Protein 3BJE (pdb70)

GO terms:
  GO:0004850 uridine phosphorylase activity (F, IDA)
  GO:0097014 ciliary plasm (C, IDA)
  GO:0005737 cytoplasm (C, IDA)
  GO:0009116 nucleoside metabolic process (P, IDA)

Sequence (654 aa):
DLPIGKDGTTLHLKCKSDELADRRIIFVGDPGRVDVISGYFDKDSIRASRDHREIRFATGTYKGTPVVTVISTGMGVDNIEIVLNEIHALKEYDMERGQWRHRKGDADAPSAGPFFDPSTMKIIRLGTCGSPAESVPPLALAVTRRHAIGMDNTSLYYSAGTRETSKDQQEIRRIVREQTGLRAIDIYTSMAHPNITKSSICAACDAHNAATGSEADKQQYVIGTTATASGFYGCQGRRVGRFMKHLTVPNMVEELGSLKFNLSNGVEVVTNIEMETSAICYLSDMLGYQAGAACVVVSSKRVGEKKMFLGDQLDAAMKRCIKIILEALVSADLPIGKDGTTLHLKCKSDDELADRIIFVGDPGRVDVISGYFDKDSIRASSRDHREIRFATGTYKGTPVVTVISTGMGVDNIEIVLNEIHALKEYDMERGQWRHRKGDADAPSAGPFFDPSTMKIIRLGTCGSPAESVPPLALAVTRHAIGMDNTSLYYSAGTRETSKDQQEIRRIVREQTGLRAIDIYTSMAHPNITKSICAACDAHNAATGSEADKQQYVIGTTATASGFYGCQGRRVGRFMMKHLTVPNNMVEEELGSLKFNLSNGVEVVTNIEMETSAICYLSDMLGYQAGAACVVVSSKRVGEKKMFLGDQLDAAMKRCIKIILEALVSSA

Organism: Trypanosoma brucei brucei (strain 927/4 GUTat10.1) (NCBI:txid185431)

Foldseek 3Di:
DWDADPVQAGDAAGAHLVQAALFEEEEAALVCQVVLCVQADPPFFDDWDDGDRWIKTWGHHVRGIYMYIHQHFFQVSVVRVVVRNQCSHFQDPVVRHGAAAPPDDPADPVGPHDQQQSHEYEYEYAFAFLAPPFDAFAKEWEFKEKEQDCPCVVVVQLPDDDDPLQVQVVVCCLVQFLCVVPSMGMFGAFPLLSVLLVVLLVVQQVVDPDPLSHHHYDYAYEYAFRDDDLRQLHADPPCNVVRSGNPNSNRQNVDWRQGPVGIGGHTTYGGHFRSQRVVSVVSVHGYIYIHTHQAYVPDVRHGHDDPSNVSSSSSSSSSSSSSRVVD/DFDADPVQAGDAAGAHLVQAALFEEEEAALVCQVVLCVQAPPPFFDDWDDGDRWIKTWGHHVRGIYMYIHQHFFQVSVVRVVVRNQCSHFQDVVVRGGAAAPPDDPAPPVGVHDQQQSREYEYEYAFAFLAPPFDAQAKEWEFKEKELDCPCVVVVQLPDDDDPLQVQVVVQCLVQFLSVVPSMGMFGAFPLLSVLLVVLLVVQQVPDPDPLQRHHYDYAYEYAFRDDDLRQLHADPPCNVVRSGNPNSVRQNVDWRQGDVGIHGHTTYGGHFGSQRVVSVVVVYGYIYIHTHQAYVPDVRHGHDDPSNVSSSSSSSVSSSSSRVVD

B-factor: mean 21.99, std 8.24, range [9.03, 58.92]

Nearest PDB structures (foldseek):
  3bje-assembly1_B  TM=1.002E+00  e=1.648E-74  Trypanosoma brucei
  6k8p-assembly1_A  TM=7.866E-01  e=3.070E-23  Phytophthora capsici LT1534
  6k5h-assembly2_C  TM=7.844E-01  e=3.582E-22  Phytophthora capsici LT1534
  3fwp-assembly1_A  TM=8.211E-01  e=3.821E-18  Salmonella enterica subsp. enterica serovar Typhimurium
  2hn9-assembly1_E  TM=8.137E-01  e=8.490E-18  Salmonella enterica subsp. enterica serovar Typhimurium str. LT2

Secondary structure (DSSP, 8-state):
-----TTS--SSS---GGG--SEEEEESSTTHHHHHHTTSPTT---EEEEETTEEEEEEEETTEEEEEEE--SSHHHHHHHHHHHHHHHHEETTTTEEPB-TT-TTS-TT--B--GGG-EEEEEEEEEE--TTSPTT-EEEEEEEEE-S-GGGGGTTTTS---HHHHHHHHHHHHHSGGGGS--EEEE--HHHHHHHHHHHHHHHHT---GGG---EEEEEEEE-SSSSGGGT---GGGGGG-SSTTHHHHHHH--EEETTEEE-EEEEESSHHHHHHHHHHHT-EEEEEEEEEEESSTT-EE--THHHHHHHHHHHHHHHHHHHH-/-----TTS--SSS---GGG--SEEEEESSTTHHHHHHTTSPTT---EEEEETTEEEEEEEETTEEEEEEE--SSHHHHHHHHHHHHHHHHEETTTTEEPB-TT-TTS-TT--B--GGG-EEEEEEEEEE--TTS-TT-EEEEEEEEE-S-GGGGGTTTTS---HHHHHHHHHHHHHSGGGGS--EEEE--HHHHHHHHHHHHHHHHT---GGG---EEEEEEEE-SSSSGGGT---GGGGGG-S-TTHHHHHHT--EEETTEEE-EEEEESSHHHHHHHHHHHT-EEEEEEEEEEE-STT-EE--THHHHHHHHHHHHHHHHHHHH-

CATH classification: 3.40.50.1580

InterPro domains:
  IPR000845 Nucleoside phosphorylase domain [PF01048] (37-338)
  IPR035994 Nucleoside phosphorylase superfamily [G3DSA:3.40.50.1580] (30-341)
  IPR035994 Nucleoside phosphorylase superfamily [SSF53167] (24-338)

Structure (mmCIF, N/CA/C/O backbone):
data_3BJE
#
_entry.id   3BJE
#
_cell.length_a   63.015
_cell.length_b   95.387
_cell.length_c   63.483
_cell.angle_alpha   90.000
_cell.angle_beta   105.910
_cell.angle_gamma   90.000
#
_symmetry.space_group_name_H-M   'P 1 21 1'
#
loop_
_entity.id
_entity.type
_entity.pdbx_description
1 polymer 'Nucleoside phosphorylase, putative'
2 non-polymer 1-O-phosphono-alpha-D-ribofuranose
3 non-polymer URACIL
4 non-polymer 'CALCIUM ION'
5 water water
#
loop_
_atom_site.group_PDB
_atom_site.id
_atom_site.type_symbol
_atom_site.label_atom_id
_atom_site.label_alt_id
_atom_site.label_comp_id
_atom_site.label_asym_id
_atom_site.label_entity_id
_atom_site.label_seq_id
_atom_site.pdbx_PDB_ins_code
_atom_site.Cartn_x
_atom_site.Cartn_y
_atom_site.Cartn_z
_atom_site.occupancy
_atom_site.B_iso_or_equiv
_atom_site.auth_seq_id
_atom_site.auth_comp_id
_atom_site.auth_asym_id
_atom_site.auth_atom_id
_atom_site.pdbx_PDB_model_num
ATOM 1 N N . ASP A 1 23 ? 11.556 -0.766 -3.492 1.00 26.00 15 ASP A N 1
ATOM 2 C CA . ASP A 1 23 ? 10.994 0.394 -2.730 1.00 26.14 15 ASP A CA 1
ATOM 3 C C . ASP A 1 23 ? 9.825 -0.037 -1.861 1.00 26.28 15 ASP A C 1
ATOM 4 O O . ASP A 1 23 ? 9.691 0.404 -0.735 1.00 25.21 15 ASP A O 1
ATOM 9 N N . LEU A 1 24 ? 8.946 -0.864 -2.402 1.00 27.06 16 LEU A N 1
ATOM 10 C CA . LEU A 1 24 ? 7.769 -1.294 -1.662 1.00 28.23 16 LEU A CA 1
ATOM 11 C C . LEU A 1 24 ? 7.471 -2.743 -2.024 1.00 27.54 16 LEU A C 1
ATOM 12 O O . LEU A 1 24 ? 6.660 -3.013 -2.912 1.00 26.53 16 LEU A O 1
ATOM 17 N N . PRO A 1 25 ? 8.149 -3.684 -1.348 1.00 25.72 17 PRO A N 1
ATOM 18 C CA . PRO A 1 25 ? 7.979 -5.109 -1.649 1.00 26.48 17 PRO A CA 1
ATOM 19 C C . PRO A 1 25 ? 6.567 -5.613 -1.347 1.00 26.23 17 PRO A C 1
ATOM 20 O O . PRO A 1 25 ? 6.097 -5.491 -0.215 1.00 23.10 17 PRO A O 1
ATOM 24 N N . ILE A 1 26 ? 5.897 -6.161 -2.362 1.00 29.06 18 ILE A N 1
ATOM 25 C CA . ILE A 1 26 ? 4.560 -6.740 -2.197 1.00 28.69 18 ILE A CA 1
ATOM 26 C C . ILE A 1 26 ? 4.600 -8.205 -2.589 1.00 29.64 18 ILE A C 1
ATOM 27 O O . ILE A 1 26 ? 5.082 -8.550 -3.665 1.00 30.98 18 ILE A O 1
ATOM 32 N N . GLY A 1 27 ? 4.077 -9.062 -1.717 1.00 31.62 19 GLY A N 1
ATOM 33 C CA . GLY A 1 27 ? 4.077 -10.500 -1.962 1.00 33.45 19 GLY A CA 1
ATOM 34 C C . GLY A 1 27 ? 3.154 -10.876 -3.102 1.00 34.37 19 GLY A C 1
ATOM 35 O O . GLY A 1 27 ? 2.312 -10.082 -3.530 1.00 33.08 19 GLY A O 1
ATOM 36 N N . LYS A 1 28 ? 3.313 -12.094 -3.604 1.00 38.09 20 LYS A N 1
ATOM 37 C CA . LYS A 1 28 ? 2.394 -12.613 -4.607 1.00 39.66 20 LYS A CA 1
ATOM 38 C C . LYS A 1 28 ? 0.971 -12.704 -4.036 1.00 38.54 20 LYS A C 1
ATOM 39 O O . LYS A 1 28 ? -0.009 -12.651 -4.785 1.00 39.25 20 LYS A O 1
ATOM 45 N N . ASP A 1 29 ? 0.864 -12.810 -2.710 1.00 35.87 21 ASP A N 1
ATOM 46 C CA . ASP A 1 29 ? -0.441 -12.842 -2.041 1.00 34.07 21 ASP A CA 1
ATOM 47 C C . ASP A 1 29 ? -1.046 -11.455 -1.771 1.00 32.34 21 ASP A C 1
ATOM 48 O O . ASP A 1 29 ? -2.098 -11.353 -1.138 1.00 32.49 21 ASP A O 1
ATOM 53 N N . GLY A 1 30 ? -0.387 -10.398 -2.247 1.00 30.60 22 GLY A N 1
ATOM 54 C CA . GLY A 1 30 ? -0.860 -9.031 -2.044 1.00 26.74 22 GLY A CA 1
ATOM 55 C C . GLY A 1 30 ? -0.592 -8.471 -0.653 1.00 23.74 22 GLY A C 1
ATOM 56 O O . GLY A 1 30 ? -1.212 -7.472 -0.254 1.00 24.13 22 GLY A O 1
ATOM 57 N N . THR A 1 31 ? 0.300 -9.115 0.105 1.00 21.39 23 THR A N 1
ATOM 58 C CA . THR A 1 31 ? 0.689 -8.598 1.428 1.00 19.56 23 THR A CA 1
ATOM 59 C C . THR A 1 31 ? 1.957 -7.752 1.366 1.00 17.95 23 THR A C 1
ATOM 60 O O . THR A 1 31 ? 2.842 -7.988 0.553 1.00 17.05 23 THR A O 1
ATOM 64 N N . THR A 1 32 ? 2.008 -6.762 2.244 1.00 17.90 24 THR A N 1
ATOM 65 C CA . THR A 1 32 ? 3.211 -5.997 2.513 1.00 17.64 24 THR A CA 1
ATOM 66 C C . THR A 1 32 ? 4.236 -6.865 3.276 1.00 17.99 24 THR A C 1
ATOM 67 O O . THR A 1 32 ? 3.945 -8.016 3.669 1.00 18.97 24 THR A O 1
ATOM 71 N N . LEU A 1 33 ? 5.443 -6.338 3.448 1.00 16.47 25 LEU A N 1
ATOM 72 C CA . LEU A 1 33 ? 6.583 -7.132 3.900 1.00 16.43 25 LEU A CA 1
ATOM 73 C C . LEU A 1 33 ? 6.576 -7.519 5.375 1.00 16.43 25 LEU A C 1
ATOM 74 O O . LEU A 1 33 ? 6.964 -8.642 5.718 1.00 17.79 25 LEU A O 1
ATOM 79 N N . HIS A 1 34 ? 6.167 -6.605 6.237 1.00 15.73 26 HIS A N 1
ATOM 80 C CA . HIS A 1 34 ? 6.194 -6.833 7.691 1.00 17.13 26 HIS A CA 1
ATOM 81 C C . HIS A 1 34 ? 4.808 -7.074 8.246 1.00 17.32 26 HIS A C 1
ATOM 82 O O . HIS A 1 34 ? 4.568 -8.053 8.948 1.00 18.01 26 HIS A O 1
ATOM 89 N N . LEU A 1 35 ? 3.904 -6.156 7.933 1.00 17.99 27 LEU A N 1
ATOM 90 C CA . LEU A 1 35 ? 2.482 -6.301 8.209 1.00 18.98 27 LEU A CA 1
ATOM 91 C C . LEU A 1 35 ? 1.883 -7.197 7.125 1.00 20.90 27 LEU A C 1
ATOM 92 O O . LEU A 1 35 ? 1.814 -6.815 5.953 1.00 19.45 27 LEU A O 1
ATOM 97 N N . LYS A 1 36 ? 1.499 -8.411 7.511 1.00 19.73 28 LYS A N 1
ATOM 98 C CA . LYS A 1 36 ? 1.067 -9.415 6.548 1.00 20.48 28 LYS A CA 1
ATOM 99 C C . LYS A 1 36 ? -0.432 -9.365 6.339 1.00 22.06 28 LYS A C 1
ATOM 100 O O . LYS A 1 36 ? -1.165 -10.320 6.599 1.00 22.60 28 LYS A O 1
ATOM 106 N N . CYS A 1 37 ? -0.864 -8.223 5.824 1.00 22.77 29 CYS A N 1
ATOM 107 C CA . CYS A 1 37 ? -2.269 -7.887 5.652 1.00 22.10 29 CYS A CA 1
ATOM 108 C C . CYS A 1 37 ? -2.479 -7.478 4.204 1.00 21.53 29 CYS A C 1
ATOM 109 O O . CYS A 1 37 ? -1.580 -6.909 3.583 1.00 22.47 29 CYS A O 1
ATOM 112 N N . LYS A 1 38 ? -3.644 -7.816 3.651 1.00 21.83 30 LYS A N 1
ATOM 113 C CA . LYS A 1 38 ? -3.983 -7.462 2.268 1.00 22.51 30 LYS A CA 1
ATOM 114 C C . LYS A 1 38 ? -4.893 -6.249 2.303 1.00 19.38 30 LYS A C 1
ATOM 115 O O . LYS A 1 38 ? -5.521 -5.987 3.329 1.00 18.93 30 LYS A O 1
ATOM 121 N N . SER A 1 39 ? -4.997 -5.513 1.196 1.00 19.90 31 SER A N 1
ATOM 122 C CA . SER A 1 39 ? -5.801 -4.276 1.187 1.00 19.67 31 SER A CA 1
ATOM 123 C C . SER A 1 39 ? -7.212 -4.492 1.742 1.00 19.96 31 SER A C 1
ATOM 124 O O . SER A 1 39 ? -7.700 -3.695 2.547 1.00 21.27 31 SER A O 1
ATOM 127 N N . ASP A 1 40 ? -7.862 -5.569 1.307 1.00 20.07 32 ASP A N 1
ATOM 128 C CA . ASP A 1 40 ? -9.265 -5.777 1.659 1.00 20.86 32 ASP A CA 1
ATOM 129 C C . ASP A 1 40 ? -9.470 -6.307 3.075 1.00 19.94 32 ASP A C 1
ATOM 130 O O . ASP A 1 40 ? -10.607 -6.480 3.507 1.00 21.66 32 ASP A O 1
ATOM 135 N N . GLU A 1 41 ? -8.371 -6.559 3.782 1.00 17.38 33 GLU A N 1
ATOM 136 C CA . GLU A 1 41 ? -8.409 -7.026 5.167 1.00 19.61 33 GLU A CA 1
ATOM 137 C C . GLU A 1 41 ? -8.173 -5.944 6.203 1.00 20.27 33 GLU A C 1
ATOM 138 O O . GLU A 1 41 ? -8.261 -6.224 7.379 1.00 21.31 33 GLU A O 1
ATOM 144 N N . LEU A 1 42 ? -7.856 -4.728 5.762 1.00 16.50 34 LEU A N 1
ATOM 145 C CA . LEU A 1 42 ? -7.469 -3.648 6.659 1.00 17.29 34 LEU A CA 1
ATOM 146 C C . LEU A 1 42 ? -8.588 -2.609 6.726 1.00 18.66 34 LEU A C 1
ATOM 147 O O . LEU A 1 42 ? -8.999 -2.082 5.694 1.00 19.09 34 LEU A O 1
ATOM 152 N N . ALA A 1 43 ? -9.065 -2.312 7.936 1.00 18.34 35 ALA A N 1
ATOM 153 C CA . ALA A 1 43 ? -10.090 -1.282 8.148 1.00 18.08 35 ALA A CA 1
ATOM 154 C C . ALA A 1 43 ? -9.488 0.126 8.059 1.00 18.72 35 ALA A C 1
ATOM 155 O O . ALA A 1 43 ? -8.282 0.306 8.194 1.00 19.34 35 ALA A O 1
ATOM 157 N N . ASP A 1 44 ? -10.342 1.119 7.839 1.00 18.56 36 ASP A N 1
ATOM 158 C CA . ASP A 1 44 ? -9.930 2.533 7.874 1.00 18.79 36 ASP A CA 1
ATOM 159 C C . ASP A 1 44 ? -9.616 3.011 9.289 1.00 18.60 36 ASP A C 1
ATOM 160 O O . ASP A 1 44 ? -8.906 4.004 9.468 1.00 18.09 36 ASP A O 1
ATOM 165 N N . ARG A 1 45 ? -10.166 2.305 10.271 1.00 18.92 37 ARG A N 1
ATOM 166 C CA A ARG A 1 45 ? -9.996 2.644 11.673 0.60 18.59 37 ARG A CA 1
ATOM 167 C CA B ARG A 1 45 ? -9.993 2.646 11.671 0.40 18.98 37 ARG A CA 1
ATOM 168 C C . ARG A 1 45 ? -9.096 1.601 12.330 1.00 18.59 37 ARG A C 1
ATOM 169 O O . ARG A 1 45 ? -9.415 0.415 12.327 1.00 18.99 37 ARG A O 1
ATOM 184 N N . ILE A 1 46 ? -7.989 2.066 12.900 1.00 18.18 38 ILE A N 1
ATOM 185 C CA . ILE A 1 46 ? -6.918 1.208 13.395 1.00 19.08 38 ILE A CA 1
ATOM 186 C C . ILE A 1 46 ? -6.467 1.583 14.793 1.00 16.51 38 ILE A C 1
ATOM 187 O O . ILE A 1 46 ? -6.282 2.751 15.098 1.00 18.96 38 ILE A O 1
ATOM 192 N N . ILE A 1 47 ? -6.317 0.571 15.647 1.00 17.82 39 ILE A N 1
ATOM 193 C CA . ILE A 1 47 ? -5.642 0.737 16.920 1.00 17.49 39 ILE A CA 1
ATOM 194 C C . ILE A 1 47 ? -4.254 0.128 16.827 1.00 18.09 39 ILE A C 1
ATOM 195 O O . ILE A 1 47 ? -4.131 -1.011 16.411 1.00 19.92 39 ILE A O 1
ATOM 200 N N . PHE A 1 48 ? -3.231 0.904 17.198 1.00 18.27 40 PHE A N 1
ATOM 201 C CA . PHE A 1 48 ? -1.857 0.415 17.320 1.00 17.96 40 PHE A CA 1
ATOM 202 C C . PHE A 1 48 ? -1.599 0.048 18.774 1.00 18.45 40 PHE A C 1
ATOM 203 O O . PHE A 1 48 ? -1.940 0.798 19.700 1.00 20.41 40 PHE A O 1
ATOM 211 N N . VAL A 1 49 ? -0.972 -1.094 18.982 1.00 20.78 41 VAL A N 1
ATOM 212 C CA . VAL A 1 49 ? -0.445 -1.456 20.292 1.00 19.11 41 VAL A CA 1
ATOM 213 C C . VAL A 1 49 ? 1.001 -1.851 20.110 1.00 19.91 41 VAL A C 1
ATOM 214 O O . VAL A 1 49 ? 1.376 -2.320 19.072 1.00 18.77 41 VAL A O 1
ATOM 218 N N . GLY A 1 50 ? 1.847 -1.664 21.110 1.00 19.30 42 GLY A N 1
ATOM 219 C CA . GLY A 1 50 ? 3.232 -2.071 20.938 1.00 19.93 42 GLY A CA 1
ATOM 220 C C . GLY A 1 50 ? 3.404 -3.569 21.126 1.00 18.27 42 GLY A C 1
ATOM 221 O O . GLY A 1 50 ? 4.121 -4.238 20.365 1.00 23.12 42 GLY A O 1
ATOM 222 N N . ASP A 1 51 ? 2.779 -4.084 22.169 1.00 19.36 43 ASP A N 1
ATOM 223 C CA . ASP A 1 51 ? 2.940 -5.453 22.607 1.00 18.12 43 ASP A CA 1
ATOM 224 C C . ASP A 1 51 ? 2.040 -6.384 21.794 1.00 18.17 43 ASP A C 1
ATOM 225 O O . ASP A 1 51 ? 0.816 -6.220 21.808 1.00 19.97 43 ASP A O 1
ATOM 230 N N . PRO A 1 52 ? 2.624 -7.340 21.044 1.00 17.86 44 PRO A N 1
ATOM 231 C CA . PRO A 1 52 ? 1.777 -8.281 20.310 1.00 16.94 44 PRO A CA 1
ATOM 232 C C . PRO A 1 52 ? 0.754 -9.006 21.179 1.00 19.35 44 PRO A C 1
ATOM 233 O O . PRO A 1 52 ? -0.318 -9.342 20.693 1.00 21.21 44 PRO A O 1
ATOM 237 N N . GLY A 1 53 ? 1.078 -9.239 22.444 1.00 19.97 45 GLY A N 1
ATOM 238 C CA . GLY A 1 53 ? 0.123 -9.875 23.363 1.00 23.77 45 GLY A CA 1
ATOM 239 C C . GLY A 1 53 ? -1.185 -9.108 23.524 1.00 27.30 45 GLY A C 1
ATOM 240 O O . GLY A 1 53 ? -2.233 -9.705 23.805 1.00 27.97 45 GLY A O 1
ATOM 241 N N . ARG A 1 54 ? -1.153 -7.793 23.327 1.00 24.50 46 ARG A N 1
ATOM 242 C CA . ARG A 1 54 ? -2.350 -6.968 23.552 1.00 25.86 46 ARG A CA 1
ATOM 243 C C . ARG A 1 54 ? -3.384 -7.098 22.423 1.00 25.30 46 ARG A C 1
ATOM 244 O O . ARG A 1 54 ? -4.529 -6.663 22.566 1.00 23.43 46 ARG A O 1
ATOM 252 N N . VAL A 1 55 ? -2.983 -7.682 21.298 1.00 22.60 47 VAL A N 1
ATOM 253 C CA . VAL A 1 55 ? -3.858 -7.813 20.143 1.00 22.17 47 VAL A CA 1
ATOM 254 C C . VAL A 1 55 ? -5.061 -8.698 20.492 1.00 22.28 47 VAL A C 1
ATOM 255 O O . VAL A 1 55 ? -6.201 -8.354 20.194 1.00 21.65 47 VAL A O 1
ATOM 259 N N . ASP A 1 56 ? -4.803 -9.825 21.138 1.00 22.46 48 ASP A N 1
ATOM 260 C CA . ASP A 1 56 ? -5.896 -10.734 21.509 1.00 24.29 48 ASP A CA 1
ATOM 261 C C . ASP A 1 56 ? -6.810 -10.171 22.582 1.00 24.91 48 ASP A C 1
ATOM 262 O O . ASP A 1 56 ? -8.013 -10.451 22.590 1.00 24.84 48 ASP A O 1
ATOM 267 N N . VAL A 1 57 ? -6.252 -9.363 23.476 1.00 24.37 49 VAL A N 1
ATOM 268 C CA . VAL A 1 57 ? -7.047 -8.727 24.510 1.00 24.29 49 VAL A CA 1
ATOM 269 C C . VAL A 1 57 ? -8.040 -7.759 23.857 1.00 21.86 49 VAL A C 1
ATOM 270 O O . VAL A 1 57 ? -9.235 -7.752 24.180 1.00 22.96 49 VAL A O 1
ATOM 274 N N . ILE A 1 58 ? -7.550 -6.961 22.916 1.00 20.14 50 ILE A N 1
ATOM 275 C CA . ILE A 1 58 ? -8.380 -5.995 22.215 1.00 20.73 50 ILE A CA 1
ATOM 276 C C . ILE A 1 58 ? -9.411 -6.681 21.312 1.00 21.05 50 ILE A C 1
ATOM 277 O O . ILE A 1 58 ? -10.574 -6.308 21.305 1.00 20.95 50 ILE A O 1
ATOM 282 N N . SER A 1 59 ? -9.001 -7.684 20.557 1.00 20.85 51 SER A N 1
ATOM 283 C CA . SER A 1 59 ? -9.929 -8.288 19.587 1.00 21.32 51 SER A CA 1
ATOM 284 C C . SER A 1 59 ? -11.064 -9.004 20.297 1.00 21.42 51 SER A C 1
ATOM 285 O O . SER A 1 59 ? -12.134 -9.196 19.716 1.00 21.50 51 SER A O 1
ATOM 288 N N . GLY A 1 60 ? -10.840 -9.376 21.553 1.00 21.76 52 GLY A N 1
ATOM 289 C CA . GLY A 1 60 ? -11.891 -9.967 22.379 1.00 22.07 52 GLY A CA 1
ATOM 290 C C . GLY A 1 60 ? -13.058 -9.026 22.623 1.00 22.68 52 GLY A C 1
ATOM 291 O O . GLY A 1 60 ? -14.148 -9.471 22.960 1.00 22.63 52 GLY A O 1
ATOM 292 N N . TYR A 1 61 ? -12.828 -7.726 22.458 1.00 22.30 53 TYR A N 1
ATOM 293 C CA . TYR A 1 61 ? -13.876 -6.711 22.604 1.00 21.71 53 TYR A CA 1
ATOM 294 C C . TYR A 1 61 ? -14.613 -6.425 21.299 1.00 20.65 53 TYR A C 1
ATOM 295 O O . TYR A 1 61 ? -15.606 -5.708 21.301 1.00 20.08 53 TYR A O 1
ATOM 304 N N . PHE A 1 62 ? -14.130 -6.966 20.177 1.00 18.68 54 PHE A N 1
ATOM 305 C CA . PHE A 1 62 ? -14.844 -6.827 18.920 1.00 19.15 54 PHE A CA 1
ATOM 306 C C . PHE A 1 62 ? -16.171 -7.566 19.006 1.00 19.46 54 PHE A C 1
ATOM 307 O O . PHE A 1 62 ? -16.336 -8.495 19.800 1.00 19.94 54 PHE A O 1
ATOM 315 N N . ASP A 1 63 ? -17.113 -7.140 18.180 1.00 19.59 55 ASP A N 1
ATOM 316 C CA . ASP A 1 63 ? -18.423 -7.769 18.091 1.00 19.28 55 ASP A CA 1
ATOM 317 C C . ASP A 1 63 ? -18.285 -9.280 17.883 1.00 19.50 55 ASP A C 1
ATOM 318 O O . ASP A 1 63 ? -17.379 -9.731 17.188 1.00 19.87 55 ASP A O 1
ATOM 323 N N . LYS A 1 64 ? -19.178 -10.051 18.498 1.00 19.68 56 LYS A N 1
ATOM 324 C CA . LYS A 1 64 ? -19.097 -11.512 18.476 1.00 19.15 56 LYS A CA 1
ATOM 325 C C . LYS A 1 64 ? -19.025 -12.037 17.040 1.00 19.57 56 LYS A C 1
ATOM 326 O O . LYS A 1 64 ? -19.810 -11.632 16.179 1.00 19.72 56 LYS A O 1
ATOM 332 N N . ASP A 1 65 ? -18.052 -12.918 16.799 1.00 22.90 57 ASP A N 1
ATOM 333 C CA . ASP A 1 65 ? -17.837 -13.574 15.499 1.00 22.75 57 ASP A CA 1
ATOM 334 C C . ASP A 1 65 ? -17.561 -12.612 14.344 1.00 22.28 57 ASP A C 1
ATOM 335 O O . ASP A 1 65 ? -17.740 -12.966 13.178 1.00 24.07 57 ASP A O 1
ATOM 340 N N . SER A 1 66 ? -17.101 -11.408 14.657 1.00 20.50 58 SER A N 1
ATOM 341 C CA . SER A 1 66 ? -16.864 -10.403 13.622 1.00 19.41 58 SER A CA 1
ATOM 342 C C . SER A 1 66 ? -15.443 -10.438 13.058 1.00 19.43 58 SER A C 1
ATOM 343 O O . SER A 1 66 ? -15.183 -9.786 12.055 1.00 20.58 58 SER A O 1
ATOM 346 N N . ILE A 1 67 ? -14.525 -11.156 13.705 1.00 20.28 59 ILE A N 1
ATOM 347 C CA . ILE A 1 67 ? -13.151 -11.224 13.212 1.00 19.10 59 ILE A CA 1
ATOM 348 C C . ILE A 1 67 ? -13.133 -11.971 11.892 1.00 21.91 59 ILE A C 1
ATOM 349 O O . ILE A 1 67 ? -13.523 -13.134 11.828 1.00 23.68 59 ILE A O 1
ATOM 354 N N . ARG A 1 68 ? -12.732 -11.264 10.839 1.00 21.74 60 ARG A N 1
ATOM 355 C CA . ARG A 1 68 ? -12.813 -11.783 9.464 1.00 22.80 60 ARG A CA 1
ATOM 356 C C . ARG A 1 68 ? -11.451 -11.978 8.805 1.00 23.84 60 ARG A C 1
ATOM 357 O O . ARG A 1 68 ? -11.365 -12.605 7.753 1.00 24.82 60 ARG A O 1
ATOM 365 N N . ALA A 1 69 ? -10.403 -11.442 9.419 1.00 22.98 61 ALA A N 1
ATOM 366 C CA . ALA A 1 69 ? -9.042 -11.507 8.889 1.00 20.59 61 ALA A CA 1
ATOM 367 C C . ALA A 1 69 ? -8.081 -11.326 10.045 1.00 23.30 61 ALA A C 1
ATOM 368 O O . ALA A 1 69 ? -8.323 -10.520 10.927 1.00 21.97 61 ALA A O 1
ATOM 370 N N . SER A 1 70 ? -7.013 -12.108 10.055 1.00 22.93 62 SER A N 1
ATOM 371 C CA . SER A 1 70 ? -5.966 -11.980 11.053 1.00 22.24 62 SER A CA 1
ATOM 372 C C . SER A 1 70 ? -4.747 -12.770 10.629 1.00 21.27 62 SER A C 1
ATOM 373 O O . SER A 1 70 ? -4.864 -13.838 9.991 1.00 21.98 62 SER A O 1
ATOM 376 N N . ARG A 1 71 ? -3.576 -12.242 10.972 1.00 21.49 63 ARG A N 1
ATOM 377 C CA . ARG A 1 71 ? -2.324 -12.915 10.665 1.00 23.24 63 ARG A CA 1
ATOM 378 C C . ARG A 1 71 ? -1.221 -12.378 11.557 1.00 24.71 63 ARG A C 1
ATOM 379 O O . ARG A 1 71 ? -1.255 -11.221 11.953 1.00 23.06 63 ARG A O 1
ATOM 387 N N . ASP A 1 72 ? -0.244 -13.234 11.863 1.00 28.17 64 ASP A N 1
ATOM 388 C CA . ASP A 1 72 ? 0.876 -12.906 12.740 1.00 30.45 64 ASP A CA 1
ATOM 389 C C . ASP A 1 72 ? 2.202 -13.061 11.989 1.00 29.49 64 ASP A C 1
ATOM 390 O O . ASP A 1 72 ? 2.350 -14.005 11.204 1.00 33.70 64 ASP A O 1
ATOM 395 N N . HIS A 1 73 ? 3.153 -12.159 12.233 1.00 28.34 65 HIS A N 1
ATOM 396 C CA . HIS A 1 73 ? 4.497 -12.215 11.633 1.00 27.86 65 HIS A CA 1
ATOM 397 C C . HIS A 1 73 ? 5.480 -11.286 12.353 1.00 27.95 65 HIS A C 1
ATOM 398 O O . HIS A 1 73 ? 5.174 -10.125 12.518 1.00 24.51 65 HIS A O 1
ATOM 405 N N . ARG A 1 74 ? 6.679 -11.771 12.731 1.00 30.19 66 ARG A N 1
ATOM 406 C CA . ARG A 1 74 ? 7.618 -10.986 13.539 1.00 27.70 66 ARG A CA 1
ATOM 407 C C . ARG A 1 74 ? 6.858 -10.366 14.754 1.00 26.49 66 ARG A C 1
ATOM 408 O O . ARG A 1 74 ? 6.014 -11.026 15.359 1.00 23.58 66 ARG A O 1
ATOM 416 N N . GLU A 1 75 ? 7.121 -9.112 15.110 1.00 29.06 67 GLU A N 1
ATOM 417 C CA . GLU A 1 75 ? 6.363 -8.510 16.220 1.00 27.95 67 GLU A CA 1
ATOM 418 C C . GLU A 1 75 ? 4.965 -8.013 15.749 1.00 23.38 67 GLU A C 1
ATOM 419 O O . GLU A 1 75 ? 4.198 -7.436 16.530 1.00 20.93 67 GLU A O 1
ATOM 425 N N . ILE A 1 76 ? 4.618 -8.293 14.490 1.00 19.96 68 ILE A N 1
ATOM 426 C CA . ILE A 1 76 ? 3.538 -7.577 13.803 1.00 17.87 68 ILE A CA 1
ATOM 427 C C . ILE A 1 76 ? 2.318 -8.490 13.624 1.00 16.72 68 ILE A C 1
ATOM 428 O O . ILE A 1 76 ? 2.302 -9.367 12.775 1.00 19.08 68 ILE A O 1
ATOM 433 N N . ARG A 1 77 ? 1.306 -8.276 14.465 1.00 18.47 69 ARG A N 1
ATOM 434 C CA . ARG A 1 77 ? 0.067 -9.056 14.446 1.00 18.84 69 ARG A CA 1
ATOM 435 C C . ARG A 1 77 ? -1.094 -8.142 14.107 1.00 17.30 69 ARG A C 1
ATOM 436 O O . ARG A 1 77 ? -1.086 -6.978 14.492 1.00 18.62 69 ARG A O 1
ATOM 4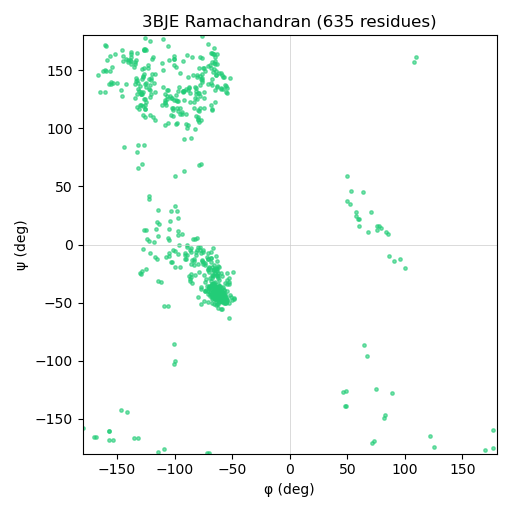44 N N . PHE A 1 78 ? -2.096 -8.654 13.403 1.00 18.09 70 PHE A N 1
ATOM 445 C CA . PHE A 1 78 ? -3.328 -7.901 13.209 1.00 17.50 70 PHE A CA 1
ATOM 446 C C . PHE A 1 78 ? -4.560 -8.784 13.330 1.00 17.64 70 PHE A C 1
ATOM 447 O O . PHE A 1 78 ? -4.518 -10.012 13.167 1.00 18.39 70 PHE A O 1
ATOM 455 N N . ALA A 1 79 ? -5.676 -8.120 13.597 1.00 17.17 71 ALA A N 1
ATOM 456 C CA . ALA A 1 79 ? -6.997 -8.752 13.546 1.00 15.68 71 ALA A CA 1
ATOM 457 C C . ALA A 1 79 ? -7.985 -7.676 13.168 1.00 16.76 71 ALA A C 1
ATOM 458 O O . ALA A 1 79 ? -7.914 -6.560 13.685 1.00 17.24 71 ALA A O 1
ATOM 460 N N . THR A 1 80 ? -8.922 -8.025 12.302 1.00 18.23 72 THR A N 1
ATOM 461 C CA . THR A 1 80 ? -9.926 -7.088 11.809 1.00 17.75 72 THR A CA 1
ATOM 462 C C . THR A 1 80 ? -11.303 -7.660 12.072 1.00 19.27 72 THR A C 1
ATOM 463 O O . THR A 1 80 ? -11.597 -8.766 11.640 1.00 18.09 72 THR A O 1
ATOM 467 N N . GLY A 1 81 ? -12.124 -6.908 12.802 1.00 18.44 73 GLY A N 1
ATOM 468 C CA . GLY A 1 81 ? -13.520 -7.271 13.044 1.00 18.38 73 GLY A CA 1
ATOM 469 C C . GLY A 1 81 ? -14.343 -6.002 13.006 1.00 18.74 73 GLY A C 1
ATOM 470 O O . GLY A 1 81 ? -14.054 -5.103 12.222 1.00 17.18 73 GLY A O 1
ATOM 471 N N . THR A 1 82 ? -15.362 -5.941 13.854 1.00 18.85 74 THR A N 1
ATOM 472 C CA . THR A 1 82 ? -16.189 -4.744 13.991 1.00 16.05 74 THR A CA 1
ATOM 473 C C . THR A 1 82 ? -16.391 -4.459 15.460 1.00 16.91 74 THR A C 1
ATOM 474 O O . THR A 1 82 ? -16.268 -5.354 16.297 1.00 17.41 74 THR A O 1
ATOM 478 N N . TYR A 1 83 ? -16.685 -3.193 15.752 1.00 17.55 75 TYR A N 1
ATOM 479 C CA . TYR A 1 83 ? -17.049 -2.749 17.093 1.00 17.05 75 TYR A CA 1
ATOM 480 C C . TYR A 1 83 ? -18.287 -1.895 16.950 1.00 18.40 75 TYR A C 1
ATOM 481 O O . TYR A 1 83 ? -18.250 -0.877 16.260 1.00 17.64 75 TYR A O 1
ATOM 490 N N . LYS A 1 84 ? -19.383 -2.337 17.568 1.00 19.20 76 LYS A N 1
ATOM 491 C CA . LYS A 1 84 ? -20.685 -1.686 17.420 1.00 19.54 76 LYS A CA 1
ATOM 492 C C . LYS A 1 84 ? -21.034 -1.527 15.946 1.00 18.70 76 LYS A C 1
ATOM 493 O O . LYS A 1 84 ? -21.682 -0.561 15.535 1.00 20.96 76 LYS A O 1
ATOM 499 N N . GLY A 1 85 ? -20.618 -2.514 15.166 1.00 18.61 77 GLY A N 1
ATOM 500 C CA . GLY A 1 85 ? -20.871 -2.552 13.744 1.00 19.35 77 GLY A CA 1
ATOM 501 C C . GLY A 1 85 ? -19.891 -1.841 12.841 1.00 19.57 77 GLY A C 1
ATOM 502 O O . GLY A 1 85 ? -19.956 -2.007 11.639 1.00 21.56 77 GLY A O 1
ATOM 503 N N . THR A 1 86 ? -18.969 -1.064 13.402 1.00 16.52 78 THR A N 1
ATOM 504 C CA . THR A 1 86 ? -17.981 -0.341 12.603 1.00 17.54 78 THR A CA 1
ATOM 505 C C . THR A 1 86 ? -16.695 -1.163 12.458 1.00 17.97 78 THR A C 1
ATOM 506 O O . THR A 1 86 ? -16.180 -1.675 13.451 1.00 18.62 78 THR A O 1
ATOM 510 N N . PRO A 1 87 ? -16.180 -1.308 11.224 1.00 17.81 79 PRO A N 1
ATOM 511 C CA . PRO A 1 87 ? -14.919 -2.030 11.057 1.00 17.85 79 PRO A CA 1
ATOM 512 C C . PRO A 1 87 ? -13.767 -1.406 11.812 1.00 16.36 79 PRO A C 1
ATOM 513 O O . PRO A 1 87 ? -13.570 -0.181 11.777 1.00 18.43 79 PRO A O 1
ATOM 517 N N . VAL A 1 88 ? -13.016 -2.268 12.483 1.00 16.90 80 VAL A N 1
ATOM 518 C CA A VAL A 1 88 ? -11.801 -1.854 13.185 0.50 17.91 80 VAL A CA 1
ATOM 519 C CA B VAL A 1 88 ? -11.814 -1.868 13.205 0.50 17.67 80 VAL A CA 1
ATOM 520 C C . VAL A 1 88 ? -10.733 -2.930 13.007 1.00 18.32 80 VAL A C 1
ATOM 521 O O . VAL A 1 88 ? -11.042 -4.126 12.925 1.00 17.91 80 VAL A O 1
ATOM 528 N N . THR A 1 89 ? -9.485 -2.485 12.912 1.00 16.76 81 THR A N 1
ATOM 529 C CA . THR A 1 89 ? -8.321 -3.384 12.872 1.00 16.63 81 THR A CA 1
ATOM 530 C C . THR A 1 89 ? -7.398 -3.025 14.045 1.00 16.34 81 THR A C 1
ATOM 531 O O . THR A 1 89 ? -7.135 -1.849 14.282 1.00 17.60 81 THR A O 1
ATOM 535 N N . VAL A 1 90 ? -6.951 -4.039 14.787 1.00 17.75 82 VAL A N 1
ATOM 536 C CA . VAL A 1 90 ? -5.909 -3.831 15.818 1.00 17.67 82 VAL A CA 1
ATOM 537 C C . VAL A 1 90 ? -4.621 -4.416 15.241 1.00 14.82 82 VAL A C 1
ATOM 538 O O . VAL A 1 90 ? -4.650 -5.511 14.668 1.00 16.35 82 VAL A O 1
ATOM 542 N N . ILE A 1 91 ? -3.532 -3.647 15.348 1.00 16.12 83 ILE A N 1
ATOM 543 C CA . ILE A 1 91 ? -2.214 -4.020 14.855 1.00 16.18 83 ILE A CA 1
ATOM 544 C C . ILE A 1 91 ? -1.183 -3.824 15.963 1.00 16.76 83 ILE A C 1
ATOM 545 O O . ILE A 1 91 ? -1.141 -2.741 16.582 1.00 15.48 83 ILE A O 1
ATOM 550 N N . SER A 1 92 ? -0.369 -4.847 16.215 1.00 16.71 84 SER A N 1
ATOM 551 C CA . SER A 1 92 ? 0.808 -4.657 17.033 1.00 15.55 84 SER A CA 1
ATOM 552 C C . SER A 1 92 ? 1.979 -4.217 16.165 1.00 16.30 84 SER A C 1
ATOM 553 O O . SER A 1 92 ? 2.222 -4.790 15.111 1.00 17.73 84 SER A O 1
ATOM 556 N N . THR A 1 93 ? 2.691 -3.208 16.652 1.00 17.39 85 THR A N 1
ATOM 557 C CA . THR A 1 93 ? 3.792 -2.635 15.915 1.00 19.50 85 THR A CA 1
ATOM 558 C C . THR A 1 93 ? 5.149 -3.070 16.427 1.00 20.59 85 THR A C 1
ATOM 559 O O . THR A 1 93 ? 6.148 -2.884 15.743 1.00 20.99 85 THR A O 1
ATOM 563 N N . GLY A 1 94 ? 5.188 -3.647 17.621 1.00 19.07 86 GLY A N 1
ATOM 564 C CA . GLY A 1 94 ? 6.449 -3.813 18.328 1.00 18.51 86 GLY A CA 1
ATOM 565 C C . GLY A 1 94 ? 6.910 -2.451 18.816 1.00 18.69 86 GLY A C 1
ATOM 566 O O . GLY A 1 94 ? 6.192 -1.463 18.712 1.00 20.79 86 GLY A O 1
ATOM 567 N N . MET A 1 95 ? 8.135 -2.387 19.317 1.00 17.66 87 MET A N 1
ATOM 568 C CA . MET A 1 95 ? 8.595 -1.197 20.016 1.00 16.41 87 MET A CA 1
ATOM 569 C C . MET A 1 95 ? 9.276 -0.220 19.093 1.00 17.64 87 MET A C 1
ATOM 570 O O . MET A 1 95 ? 10.133 -0.616 18.304 1.00 13.59 87 MET A O 1
ATOM 575 N N . GLY A 1 96 ? 8.898 1.051 19.182 1.00 15.98 88 GLY A N 1
ATOM 576 C CA . GLY A 1 96 ? 9.673 2.114 18.568 1.00 15.22 88 GLY A CA 1
ATOM 577 C C . GLY A 1 96 ? 9.143 2.815 17.328 1.00 15.94 88 GLY A C 1
ATOM 578 O O . GLY A 1 96 ? 8.304 2.301 16.596 1.00 14.76 88 GLY A O 1
ATOM 579 N N . VAL A 1 97 ? 9.647 4.032 17.135 1.00 16.64 89 VAL A N 1
ATOM 580 C CA . VAL A 1 97 ? 9.270 4.874 16.005 1.00 14.25 89 VAL A CA 1
ATOM 581 C C . VAL A 1 97 ? 9.735 4.314 14.661 1.00 14.81 89 VAL A C 1
ATOM 582 O O . VAL A 1 97 ? 9.137 4.579 13.623 1.00 16.27 89 VAL A O 1
ATOM 586 N N . ASP A 1 98 ? 10.801 3.524 14.706 1.00 14.50 90 ASP A N 1
ATOM 587 C CA . ASP A 1 98 ? 11.278 2.828 13.527 1.00 14.39 90 ASP A CA 1
ATOM 588 C C . ASP A 1 98 ? 10.263 1.785 13.082 1.00 15.98 90 ASP A C 1
ATOM 589 O O . ASP A 1 98 ? 9.967 1.661 11.890 1.00 15.79 90 ASP A O 1
ATOM 594 N N . ASN A 1 99 ? 9.704 1.062 14.049 1.00 13.94 91 ASN A N 1
ATOM 595 C CA . ASN A 1 99 ? 8.622 0.094 13.784 1.00 13.70 91 ASN A CA 1
ATOM 596 C C . ASN A 1 99 ? 7.379 0.794 13.243 1.00 15.60 91 ASN A C 1
ATOM 597 O O . ASN A 1 99 ? 6.680 0.288 12.350 1.00 15.93 91 ASN A O 1
ATOM 602 N N . ILE A 1 100 ? 7.092 1.972 13.800 1.00 14.38 92 ILE A N 1
ATOM 603 C CA . ILE A 1 100 ? 5.988 2.796 13.314 1.00 14.59 92 ILE A CA 1
ATOM 604 C C . ILE A 1 100 ? 6.202 3.179 11.847 1.00 15.82 92 ILE A C 1
ATOM 605 O O . ILE A 1 100 ? 5.276 3.107 11.028 1.00 16.41 92 ILE A O 1
ATOM 610 N N . GLU A 1 101 ? 7.421 3.594 11.526 1.00 14.93 93 GLU A N 1
ATOM 611 C CA . GLU A 1 101 ? 7.749 4.012 10.165 1.00 15.55 93 GLU A CA 1
ATOM 612 C C . GLU A 1 101 ? 7.455 2.840 9.210 1.00 17.34 93 GLU A C 1
ATOM 613 O O . GLU A 1 101 ? 6.858 3.021 8.150 1.00 15.83 93 GLU A O 1
ATOM 619 N N . ILE A 1 102 ? 7.844 1.634 9.614 1.00 15.84 94 ILE A N 1
ATOM 620 C CA . ILE A 1 102 ? 7.550 0.453 8.811 1.00 14.32 94 ILE A CA 1
ATOM 621 C C . ILE A 1 102 ? 6.045 0.269 8.618 1.00 16.62 94 ILE A C 1
ATOM 622 O O . ILE A 1 102 ? 5.533 0.158 7.502 1.00 16.15 94 ILE A O 1
ATOM 627 N N . VAL A 1 103 ? 5.321 0.206 9.720 1.00 15.63 95 VAL A N 1
ATOM 628 C CA . VAL A 1 103 ? 3.909 -0.127 9.652 1.00 15.87 95 VAL A CA 1
ATOM 629 C C . VAL A 1 103 ? 3.085 0.956 8.934 1.00 17.21 95 VAL A C 1
ATOM 630 O O . VAL A 1 103 ? 2.158 0.628 8.166 1.00 17.52 95 VAL A O 1
ATOM 634 N N . LEU A 1 104 ? 3.361 2.238 9.209 1.00 15.92 96 LEU A N 1
ATOM 635 C CA . LEU A 1 104 ? 2.628 3.298 8.506 1.00 15.79 96 LEU A CA 1
ATOM 636 C C . LEU A 1 104 ? 2.904 3.325 6.995 1.00 16.50 96 LEU A C 1
ATOM 637 O O . LEU A 1 104 ? 1.979 3.602 6.216 1.00 18.42 96 LEU A O 1
ATOM 642 N N . ASN A 1 105 ? 4.138 3.060 6.560 1.00 16.32 97 ASN A N 1
ATOM 643 C CA . ASN A 1 105 ? 4.412 2.953 5.119 1.00 15.90 97 ASN A CA 1
ATOM 644 C C . ASN A 1 105 ? 3.594 1.829 4.489 1.00 16.76 97 ASN A C 1
ATOM 645 O O . ASN A 1 105 ? 3.043 1.990 3.394 1.00 17.52 97 ASN A O 1
ATOM 650 N N . GLU A 1 106 ? 3.498 0.708 5.197 1.00 16.65 98 GLU A N 1
ATOM 651 C CA . GLU A 1 106 ? 2.788 -0.439 4.671 1.00 16.52 98 GLU A CA 1
ATOM 652 C C . GLU A 1 106 ? 1.272 -0.227 4.678 1.00 15.75 98 GLU A C 1
ATOM 653 O O . GLU A 1 106 ? 0.610 -0.581 3.702 1.00 17.26 98 GLU A O 1
ATOM 659 N N . ILE A 1 107 ? 0.745 0.399 5.733 1.00 15.78 99 ILE A N 1
ATOM 660 C CA . ILE A 1 107 ? -0.672 0.819 5.733 1.00 16.41 99 ILE A CA 1
ATOM 661 C C . ILE A 1 107 ? -0.953 1.779 4.559 1.00 15.66 99 ILE A C 1
ATOM 662 O O . ILE A 1 107 ? -1.979 1.674 3.871 1.00 16.36 99 ILE A O 1
ATOM 667 N N . HIS A 1 108 ? -0.052 2.743 4.353 1.00 15.94 100 HIS A N 1
ATOM 668 C CA . HIS A 1 108 ? -0.175 3.669 3.210 1.00 15.74 100 HIS A CA 1
ATOM 669 C C . HIS A 1 108 ? -0.293 2.947 1.885 1.00 16.40 100 HIS A C 1
ATOM 670 O O . HIS A 1 108 ? -1.213 3.241 1.115 1.00 17.75 100 HIS A O 1
ATOM 677 N N . ALA A 1 109 ? 0.583 1.971 1.654 1.00 15.81 101 ALA A N 1
ATOM 678 C CA . ALA A 1 109 ? 0.518 1.165 0.443 1.00 17.19 101 ALA A CA 1
ATOM 679 C C . ALA A 1 109 ? -0.762 0.319 0.374 1.00 17.44 101 ALA A C 1
ATOM 680 O O . ALA A 1 109 ? -1.415 0.238 -0.669 1.00 18.98 101 ALA A O 1
ATOM 682 N N . LEU A 1 110 ? -1.146 -0.304 1.484 1.00 15.97 102 LEU A N 1
ATOM 683 C CA . LEU A 1 110 ? -2.376 -1.095 1.472 1.00 16.34 102 LEU A CA 1
ATOM 684 C C . LEU A 1 110 ? -3.627 -0.265 1.153 1.00 17.94 102 LEU A C 1
ATOM 685 O O . LEU A 1 110 ? -4.553 -0.745 0.474 1.00 17.67 102 LEU A O 1
ATOM 690 N N . LYS A 1 111 ? -3.658 0.974 1.632 1.00 16.41 103 LYS A N 1
ATOM 691 C CA . LYS A 1 111 ? -4.819 1.830 1.406 1.00 16.70 103 LYS A CA 1
ATOM 692 C C . LYS A 1 111 ? -4.795 2.572 0.083 1.00 18.71 103 LYS A C 1
ATOM 693 O O . LYS A 1 111 ? -5.852 2.829 -0.500 1.00 19.34 103 LYS A O 1
ATOM 699 N N . GLU A 1 112 ? -3.610 2.949 -0.390 1.00 16.50 104 GLU A N 1
ATOM 700 C CA . GLU A 1 112 ? -3.531 3.873 -1.531 1.00 15.67 104 GLU A CA 1
ATOM 701 C C . GLU A 1 112 ? -2.788 3.349 -2.764 1.00 17.12 104 GLU A C 1
ATOM 702 O O . GLU A 1 112 ? -2.807 4.004 -3.816 1.00 19.48 104 GLU A O 1
ATOM 708 N N . TYR A 1 113 ? -2.152 2.178 -2.671 1.00 16.43 105 TYR A N 1
ATOM 709 C CA . TYR A 1 113 ? -1.613 1.543 -3.872 1.00 17.19 105 TYR A CA 1
ATOM 710 C C . TYR A 1 113 ? -2.613 0.504 -4.365 1.00 19.52 105 TYR A C 1
ATOM 711 O O . TYR A 1 113 ? -2.908 -0.474 -3.669 1.00 19.68 105 TYR A O 1
ATOM 720 N N . ASP A 1 114 ? -3.169 0.759 -5.546 1.00 19.40 106 ASP A N 1
ATOM 721 C CA . ASP A 1 114 ? -4.107 -0.158 -6.168 1.00 21.00 106 ASP A CA 1
ATOM 722 C C . ASP A 1 114 ? -3.320 -1.258 -6.879 1.00 20.47 106 ASP A C 1
ATOM 723 O O . ASP A 1 114 ? -2.785 -1.049 -7.976 1.00 21.64 106 ASP A O 1
ATOM 728 N N . MET A 1 115 ? -3.218 -2.410 -6.216 1.00 23.82 107 MET A N 1
ATOM 729 C CA . MET A 1 115 ? -2.399 -3.506 -6.713 1.00 25.44 107 MET A CA 1
ATOM 730 C C . MET A 1 115 ? -2.987 -4.083 -7.993 1.00 26.39 107 MET A C 1
ATOM 731 O O . MET A 1 115 ? -2.247 -4.504 -8.884 1.00 27.17 107 MET A O 1
ATOM 736 N N . GLU A 1 116 ? -4.317 -4.087 -8.073 1.00 24.63 108 GLU A N 1
ATOM 737 C CA . GLU A 1 116 ? -5.050 -4.619 -9.230 1.00 26.10 108 GLU A CA 1
ATOM 738 C C . GLU A 1 116 ? -4.695 -3.832 -10.503 1.00 23.35 108 GLU A C 1
ATOM 739 O O . GLU A 1 116 ? -4.566 -4.406 -11.584 1.00 21.65 108 GLU A O 1
ATOM 745 N N . ARG A 1 117 ? -4.513 -2.519 -10.357 1.00 21.34 109 ARG A N 1
ATOM 746 C CA . ARG A 1 117 ? -4.246 -1.625 -11.500 1.00 24.89 109 ARG A CA 1
ATOM 747 C C . ARG A 1 117 ? -2.789 -1.168 -11.605 1.00 23.31 109 ARG A C 1
ATOM 748 O O . ARG A 1 117 ? -2.390 -0.588 -12.620 1.00 25.19 109 ARG A O 1
ATOM 756 N N . GLY A 1 118 ? -2.004 -1.447 -10.563 1.00 22.96 110 GLY A N 1
ATOM 757 C CA . GLY A 1 118 ? -0.597 -1.058 -10.512 1.00 22.33 110 GLY A CA 1
ATOM 758 C C . GLY A 1 118 ? -0.375 0.444 -10.517 1.00 22.30 110 GLY A C 1
ATOM 759 O O . GLY A 1 118 ? 0.467 0.952 -11.259 1.00 25.80 110 GLY A O 1
ATOM 760 N N . GLN A 1 119 ? -1.140 1.162 -9.706 1.00 22.78 111 GLN A N 1
ATOM 761 C CA . GLN A 1 119 ? -1.027 2.616 -9.624 1.00 21.50 111 GLN A CA 1
ATOM 762 C C . GLN A 1 119 ? -1.506 3.107 -8.267 1.00 22.59 111 GLN A C 1
ATOM 763 O O . GLN A 1 119 ? -2.340 2.463 -7.631 1.00 22.71 111 GLN A O 1
ATOM 769 N N . TRP A 1 120 ? -0.963 4.244 -7.841 1.00 21.54 112 TRP A N 1
ATOM 770 C CA . TRP A 1 120 ? -1.417 4.924 -6.638 1.00 21.91 112 TRP A CA 1
ATOM 771 C C . TRP A 1 120 ? -2.737 5.641 -6.899 1.00 22.36 112 TRP A C 1
ATOM 772 O O . TRP A 1 120 ? -2.960 6.208 -7.963 1.00 21.66 112 TRP A O 1
ATOM 783 N N . ARG A 1 121 ? -3.616 5.599 -5.911 1.00 22.29 113 ARG A N 1
ATOM 784 C CA . ARG A 1 121 ? -4.922 6.214 -6.022 1.00 21.91 113 ARG A CA 1
ATOM 785 C C . ARG A 1 121 ? -4.798 7.724 -6.097 1.00 23.11 113 ARG A C 1
ATOM 786 O O . ARG A 1 121 ? -3.889 8.306 -5.509 1.00 24.42 113 ARG A O 1
ATOM 794 N N . HIS A 1 122 ? -5.719 8.363 -6.816 1.00 22.87 114 HIS A N 1
ATOM 795 C CA . HIS A 1 122 ? -5.723 9.812 -6.923 1.00 23.57 114 HIS A CA 1
ATOM 796 C C . HIS A 1 122 ? -6.226 10.406 -5.629 1.00 24.18 114 HIS A C 1
ATOM 797 O O . HIS A 1 122 ? -7.030 9.793 -4.921 1.00 23.61 114 HIS A O 1
ATOM 804 N N . ARG A 1 123 ? -5.766 11.621 -5.359 1.00 25.02 115 ARG A N 1
ATOM 805 C CA . ARG A 1 123 ? -6.322 12.455 -4.306 1.00 24.78 115 ARG A CA 1
ATOM 806 C C . ARG A 1 123 ? -6.780 13.765 -4.924 1.00 25.30 115 ARG A C 1
ATOM 807 O O . ARG A 1 123 ? -6.264 14.187 -5.961 1.00 22.79 115 ARG A O 1
ATOM 815 N N . LYS A 1 124 ? -7.745 14.410 -4.280 1.00 25.54 116 LYS A N 1
ATOM 816 C CA . LYS A 1 124 ? -8.252 15.691 -4.766 1.00 28.25 116 LYS A CA 1
ATOM 817 C C . LYS A 1 124 ? -7.110 16.700 -4.847 1.00 29.26 116 LYS A C 1
ATOM 818 O O . LYS A 1 124 ? -6.294 16.802 -3.934 1.00 30.72 116 LYS A O 1
ATOM 824 N N . GLY A 1 125 ? -7.035 17.413 -5.966 1.00 30.29 117 GLY A N 1
ATOM 825 C CA . GLY A 1 125 ? -5.961 18.379 -6.191 1.00 31.54 117 GLY A CA 1
ATOM 826 C C . GLY A 1 125 ? -4.770 17.857 -6.982 1.00 31.09 117 GLY A C 1
ATOM 827 O O . GLY A 1 125 ? -3.931 18.643 -7.415 1.00 32.59 117 GLY A O 1
ATOM 828 N N . ASP A 1 126 ? -4.674 16.545 -7.176 1.00 29.06 118 ASP A N 1
ATOM 829 C CA . ASP A 1 126 ? -3.645 16.000 -8.064 1.00 28.38 118 ASP A CA 1
ATOM 830 C C . ASP A 1 126 ? -3.752 16.635 -9.443 1.00 31.17 118 ASP A C 1
ATOM 831 O O . ASP A 1 126 ? -4.837 16.691 -10.015 1.00 28.90 118 ASP A O 1
ATOM 836 N N . ALA A 1 127 ? -2.613 17.089 -9.960 1.00 33.48 119 ALA A N 1
ATOM 837 C CA . ALA A 1 127 ? -2.541 17.779 -11.241 1.00 36.02 119 ALA A CA 1
ATOM 838 C C . ALA A 1 127 ? -3.198 16.979 -12.356 1.00 37.62 119 ALA A C 1
ATOM 839 O O . ALA A 1 127 ? -4.199 17.411 -12.927 1.00 39.58 119 ALA A O 1
ATOM 841 N N . ASP A 1 128 ? -2.648 15.805 -12.646 1.00 38.99 120 ASP A N 1
ATOM 842 C CA . ASP A 1 128 ? -3.059 15.047 -13.828 1.00 41.22 120 ASP A CA 1
ATOM 843 C C . ASP A 1 128 ? -4.096 13.957 -13.543 1.00 39.31 120 ASP A C 1
ATOM 844 O O . ASP A 1 128 ? -4.233 13.010 -14.320 1.00 40.42 120 ASP A O 1
ATOM 849 N N . ALA A 1 129 ? -4.839 14.098 -12.448 1.00 36.70 121 ALA A N 1
ATOM 850 C CA . ALA A 1 129 ? -5.928 13.177 -12.146 1.00 34.66 121 ALA A CA 1
ATOM 851 C C . ALA A 1 129 ? -7.164 13.567 -12.952 1.00 34.33 121 ALA A C 1
ATOM 852 O O . ALA A 1 129 ? -7.412 14.756 -13.170 1.00 33.36 121 ALA A O 1
ATOM 854 N N . PRO A 1 130 ? -7.948 12.571 -13.398 1.00 33.20 122 PRO A N 1
ATOM 855 C CA . PRO A 1 130 ? -9.253 12.875 -13.972 1.00 31.62 122 PRO A CA 1
ATOM 856 C C . PRO A 1 130 ? -10.123 13.652 -12.988 1.00 30.73 122 PRO A C 1
ATOM 857 O O . PRO A 1 130 ? -10.072 13.395 -11.787 1.00 28.89 122 PRO A O 1
ATOM 861 N N . SER A 1 131 ? -10.923 14.588 -13.489 1.00 30.68 123 SER A N 1
ATOM 862 C CA . SER A 1 131 ? -11.765 15.410 -12.616 1.00 30.06 123 SER A CA 1
ATOM 863 C C . SER A 1 131 ? -12.781 14.565 -11.841 1.00 29.56 123 SER A C 1
ATOM 864 O O . SER A 1 131 ? -13.187 14.944 -10.743 1.00 31.03 123 SER A O 1
ATOM 867 N N . ALA A 1 132 ? -13.170 13.420 -12.407 1.00 28.56 124 ALA A N 1
ATOM 868 C CA . ALA A 1 132 ? -14.084 12.479 -11.745 1.00 29.20 124 ALA A CA 1
ATOM 869 C C . ALA A 1 132 ? -13.390 11.616 -10.685 1.00 28.84 124 ALA A C 1
ATOM 870 O O . ALA A 1 132 ? -14.046 11.096 -9.775 1.00 30.47 124 ALA A O 1
ATOM 872 N N . GLY A 1 133 ? -12.076 11.448 -10.816 1.00 27.63 125 GLY A N 1
ATOM 873 C CA . GLY A 1 133 ? -11.304 10.613 -9.891 1.00 25.79 125 GLY A CA 1
ATOM 874 C C . GLY A 1 133 ? -11.282 9.170 -10.376 1.00 25.73 125 GLY A C 1
ATOM 875 O O . GLY A 1 133 ? -10.954 8.921 -11.536 1.00 26.96 125 GLY A O 1
ATOM 876 N N . PRO A 1 134 ? -11.642 8.205 -9.508 1.00 25.67 126 PRO A N 1
ATOM 877 C CA . PRO A 1 134 ? -12.095 8.359 -8.122 1.00 24.15 126 PRO A CA 1
ATOM 878 C C . PRO A 1 134 ? -10.984 8.930 -7.247 1.00 22.26 126 PRO A C 1
ATOM 879 O O . PRO A 1 134 ? -9.812 8.886 -7.637 1.00 19.79 126 PRO A O 1
ATOM 883 N N . PHE A 1 135 ? -11.353 9.470 -6.088 1.00 21.78 127 PHE A N 1
ATOM 884 C CA . PHE A 1 135 ? -10.373 10.029 -5.163 1.00 22.16 127 PHE A CA 1
ATOM 885 C C . PHE A 1 135 ? -10.371 9.305 -3.833 1.00 21.87 127 PHE A C 1
ATOM 886 O O . PHE A 1 135 ? -11.423 8.949 -3.295 1.00 22.17 127 PHE A O 1
ATOM 894 N N . PHE A 1 136 ? -9.171 9.086 -3.310 1.00 20.05 128 PHE A N 1
ATOM 895 C CA . PHE A 1 136 ? -9.022 8.594 -1.960 1.00 18.89 128 PHE A CA 1
ATOM 896 C C . PHE A 1 136 ? -9.010 9.773 -0.990 1.00 18.93 128 PHE A C 1
ATOM 897 O O . PHE A 1 136 ? -8.268 10.732 -1.197 1.00 18.74 128 PHE A O 1
ATOM 905 N N . ASP A 1 137 ? -9.833 9.687 0.056 1.00 18.05 129 ASP A N 1
ATOM 906 C CA . ASP A 1 137 ? -9.895 10.702 1.117 1.00 17.33 129 ASP A CA 1
ATOM 907 C C . ASP A 1 137 ? -9.072 10.252 2.332 1.00 16.68 129 ASP A C 1
ATOM 908 O O . ASP A 1 137 ? -9.527 9.426 3.119 1.00 17.06 129 ASP A O 1
ATOM 913 N N . PRO A 1 138 ? -7.871 10.833 2.516 1.00 17.13 130 PRO A N 1
ATOM 914 C CA . PRO A 1 138 ? -7.018 10.447 3.638 1.00 17.54 130 PRO A CA 1
ATOM 915 C C . PRO A 1 138 ? -7.644 10.672 5.007 1.00 15.38 130 PRO A C 1
ATOM 916 O O . PRO A 1 138 ? -7.261 10.001 5.960 1.00 16.66 130 PRO A O 1
ATOM 920 N N . SER A 1 139 ? -8.587 11.601 5.104 1.00 16.79 131 SER A N 1
ATOM 921 C CA . SER A 1 139 ? -9.196 11.888 6.390 1.00 17.74 131 SER A CA 1
ATOM 922 C C . SER A 1 139 ? -10.064 10.739 6.892 1.00 18.41 131 SER A C 1
ATOM 923 O O . SER A 1 139 ? -10.473 10.739 8.054 1.00 21.18 131 SER A O 1
ATOM 926 N N . THR A 1 140 ? -10.344 9.766 6.021 1.00 18.41 132 THR A N 1
ATOM 927 C CA . THR A 1 140 ? -11.083 8.566 6.409 1.00 19.79 132 THR A CA 1
ATOM 928 C C . THR A 1 140 ? -10.257 7.650 7.312 1.00 16.62 132 THR A C 1
ATOM 929 O O . THR A 1 140 ? -10.815 6.818 8.026 1.00 18.30 132 THR A O 1
ATOM 933 N N . MET A 1 141 ? -8.933 7.795 7.288 1.00 15.72 133 MET A N 1
ATOM 934 C CA . MET A 1 141 ? -8.075 6.986 8.128 1.00 17.28 133 MET A CA 1
ATOM 935 C C . MET A 1 141 ? -8.016 7.573 9.527 1.00 17.86 133 MET A C 1
ATOM 936 O O . MET A 1 141 ? -7.695 8.751 9.700 1.00 17.71 133 MET A O 1
ATOM 941 N N . LYS A 1 142 ? -8.318 6.732 10.510 1.00 17.86 134 LYS A N 1
ATOM 942 C CA . LYS A 1 142 ? -8.267 7.096 11.924 1.00 17.63 134 LYS A CA 1
ATOM 943 C C . LYS A 1 142 ? -7.370 6.064 12.621 1.00 16.48 134 LYS A C 1
ATOM 944 O O . LYS A 1 142 ? -7.670 4.877 12.606 1.00 16.89 134 LYS A O 1
ATOM 950 N N . ILE A 1 143 ? -6.280 6.523 13.232 1.00 16.19 135 ILE A N 1
ATOM 951 C CA . ILE A 1 143 ? -5.291 5.638 13.837 1.00 17.52 135 ILE A CA 1
ATOM 952 C C . ILE A 1 143 ? -5.012 6.086 15.269 1.00 15.79 135 ILE A C 1
ATOM 953 O O . ILE A 1 143 ? -4.603 7.225 15.491 1.00 19.87 135 ILE A O 1
ATOM 958 N N . ILE A 1 144 ? -5.256 5.212 16.241 1.00 16.59 136 ILE A N 1
ATOM 959 C CA . ILE A 1 144 ? -4.997 5.534 17.635 1.00 17.48 136 ILE A CA 1
ATOM 960 C C . ILE A 1 144 ? -4.099 4.499 18.284 1.00 14.95 136 ILE A C 1
ATOM 961 O O . ILE A 1 144 ? -4.394 3.322 18.284 1.00 16.98 136 ILE A O 1
ATOM 966 N N . ARG A 1 145 ? -3.006 4.976 18.859 1.00 16.86 137 ARG A N 1
ATOM 967 C CA . ARG A 1 145 ? -2.141 4.140 19.675 1.00 18.02 137 ARG A CA 1
ATOM 968 C C . ARG A 1 145 ? -2.718 4.020 21.070 1.00 17.68 137 ARG A C 1
ATOM 969 O O . ARG A 1 145 ? -3.078 5.020 21.669 1.00 16.90 137 ARG A O 1
ATOM 977 N N . LEU A 1 146 ? -2.826 2.794 21.557 1.00 16.97 138 LEU A N 1
ATOM 978 C CA . LEU A 1 146 ? -3.155 2.526 22.961 1.00 14.42 138 LEU A CA 1
ATOM 979 C C . LEU A 1 146 ? -1.955 1.795 23.549 1.00 15.63 138 LEU A C 1
ATOM 980 O O . LEU A 1 146 ? -1.687 0.640 23.213 1.00 17.96 138 LEU A O 1
ATOM 985 N N . GLY A 1 147 ? -1.202 2.504 24.393 1.00 16.22 139 GLY A N 1
ATOM 986 C CA . GLY A 1 147 ? 0.067 2.004 24.851 1.00 15.88 139 GLY A CA 1
ATOM 987 C C . GLY A 1 147 ? 0.279 2.083 26.338 1.00 16.10 139 GLY A C 1
ATOM 988 O O . GLY A 1 147 ? -0.666 2.262 27.112 1.00 18.03 139 GLY A O 1
ATOM 989 N N . THR A 1 148 ? 1.530 1.884 26.738 1.00 18.22 140 THR A N 1
ATOM 990 C CA . THR A 1 148 ? 1.953 2.106 28.114 1.00 14.86 140 THR A CA 1
ATOM 991 C C . THR A 1 148 ? 3.026 3.170 28.074 1.00 17.57 140 THR A C 1
ATOM 992 O O . THR A 1 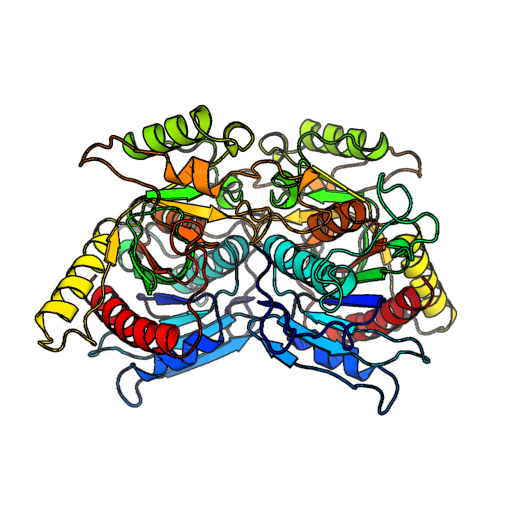148 ? 3.615 3.419 27.037 1.00 17.08 140 THR A O 1
ATOM 996 N N . CYS A 1 149 ? 3.270 3.818 29.199 1.00 14.89 141 CYS A N 1
ATOM 997 C CA . CYS A 1 149 ? 4.255 4.900 29.196 1.00 17.43 141 CYS A CA 1
ATOM 998 C C . CYS A 1 149 ? 4.772 5.221 30.578 1.00 17.81 141 CYS A C 1
ATOM 999 O O . CYS A 1 149 ? 4.276 4.697 31.594 1.00 17.13 141 CYS A O 1
ATOM 1002 N N . GLY A 1 150 ? 5.788 6.076 30.624 1.00 17.01 142 GLY A N 1
ATOM 1003 C CA . GLY A 1 150 ? 6.211 6.706 31.869 1.00 14.07 142 GLY A CA 1
ATOM 1004 C C . GLY A 1 150 ? 5.663 8.115 31.951 1.00 14.17 142 GLY A C 1
ATOM 1005 O O . GLY A 1 150 ? 5.262 8.681 30.925 1.00 16.60 142 GLY A O 1
ATOM 1006 N N . SER A 1 151 ? 5.596 8.663 33.168 1.00 18.43 143 SER A N 1
ATOM 1007 C CA . SER A 1 151 ? 5.263 10.081 33.339 1.00 18.34 143 SER A CA 1
ATOM 1008 C C . SER A 1 151 ? 6.284 10.788 34.221 1.00 16.06 143 SER A C 1
ATOM 1009 O O . SER A 1 151 ? 6.589 10.312 35.314 1.00 17.29 143 SER A O 1
ATOM 1012 N N . PRO A 1 152 ? 6.807 11.929 33.746 1.00 13.68 144 PRO A N 1
ATOM 1013 C CA . PRO A 1 152 ? 7.678 12.802 34.517 1.00 13.93 144 PRO A CA 1
ATOM 1014 C C . PRO A 1 152 ? 6.923 13.861 35.327 1.00 17.29 144 PRO A C 1
ATOM 1015 O O . PRO A 1 152 ? 7.553 14.670 36.003 1.00 19.02 144 PRO A O 1
ATOM 1019 N N . ALA A 1 153 ? 5.594 13.857 35.230 1.00 16.80 145 ALA A N 1
ATOM 1020 C CA . ALA A 1 153 ? 4.743 14.865 35.873 1.00 17.36 145 ALA A CA 1
ATOM 1021 C C . ALA A 1 153 ? 4.305 14.416 37.258 1.00 19.31 145 ALA A C 1
ATOM 1022 O O . ALA A 1 153 ? 3.701 13.354 37.404 1.00 17.65 145 ALA A O 1
ATOM 1024 N N . GLU A 1 154 ? 4.579 15.230 38.275 1.00 23.00 146 GLU A N 1
ATOM 1025 C CA . GLU A 1 154 ? 4.213 14.850 39.642 1.00 26.84 146 GLU A CA 1
ATOM 1026 C C . GLU A 1 154 ? 2.707 14.681 39.782 1.00 24.64 146 GLU A C 1
ATOM 1027 O O . GLU A 1 154 ? 2.250 13.768 40.456 1.00 21.55 146 GLU A O 1
ATOM 1033 N N . SER A 1 155 ? 1.943 15.536 39.121 1.00 24.98 147 SER A N 1
ATOM 1034 C CA . SER A 1 155 ? 0.489 15.515 39.253 1.00 26.88 147 SER A CA 1
ATOM 1035 C C . SER A 1 155 ? -0.155 14.246 38.658 1.00 26.14 147 SER A C 1
ATOM 1036 O O . SER A 1 155 ? -1.205 13.811 39.122 1.00 30.31 147 SER A O 1
ATOM 1039 N N . VAL A 1 156 ? 0.470 13.648 37.649 1.00 22.67 148 VAL A N 1
ATOM 1040 C CA . VAL A 1 156 ? -0.167 12.569 36.905 1.00 22.01 148 VAL A CA 1
ATOM 1041 C C . VAL A 1 156 ? -0.191 11.260 37.709 1.00 23.10 148 VAL A C 1
ATOM 1042 O O . VAL A 1 156 ? 0.859 10.711 38.022 1.00 22.80 148 VAL A O 1
ATOM 1046 N N . PRO A 1 157 ? -1.397 10.747 38.039 1.00 22.67 149 PRO A N 1
ATOM 1047 C CA . PRO A 1 157 ? -1.469 9.531 38.867 1.00 23.59 149 PRO A CA 1
ATOM 1048 C C . PRO A 1 157 ? -0.987 8.248 38.169 1.00 22.11 149 PRO A C 1
ATOM 1049 O O . PRO A 1 157 ? -1.076 8.148 36.949 1.00 24.09 149 PRO A O 1
ATOM 1053 N N . PRO A 1 158 ? -0.525 7.256 38.954 1.00 21.12 150 PRO A N 1
ATOM 1054 C CA . PRO A 1 158 ? -0.234 5.919 38.451 1.00 18.21 150 PRO A CA 1
ATOM 1055 C C . PRO A 1 158 ? -1.457 5.342 37.737 1.00 17.85 150 PRO A C 1
ATOM 1056 O O . PRO A 1 158 ? -2.578 5.467 38.235 1.00 18.52 150 PRO A O 1
ATOM 1060 N N . LEU A 1 159 ? -1.237 4.747 36.571 1.00 17.17 151 LEU A N 1
ATOM 1061 C CA . LEU A 1 159 ? -2.290 4.082 35.807 1.00 18.16 151 LEU A CA 1
ATOM 1062 C C . LEU A 1 159 ? -3.355 5.022 35.232 1.00 20.67 151 LEU A C 1
ATOM 1063 O O . LEU A 1 159 ? -4.379 4.552 34.732 1.00 20.78 151 LEU A O 1
ATOM 1068 N N . ALA A 1 160 ? -3.124 6.334 35.286 1.00 18.59 152 ALA A N 1
ATOM 1069 C CA . ALA A 1 160 ? -3.920 7.275 34.497 1.00 15.51 152 ALA A CA 1
ATOM 1070 C C . ALA A 1 160 ? -3.676 7.038 33.003 1.00 15.51 152 ALA A C 1
ATOM 1071 O O . ALA A 1 160 ? -2.648 6.461 32.601 1.00 17.79 152 ALA A O 1
ATOM 1073 N N . LEU A 1 161 ? -4.644 7.476 32.201 1.00 14.05 153 LEU A N 1
ATOM 1074 C CA . LEU A 1 161 ? -4.527 7.433 30.743 1.00 14.69 153 LEU A CA 1
ATOM 1075 C C . LEU A 1 161 ? -4.020 8.781 30.280 1.00 16.13 153 LEU A C 1
ATOM 1076 O O . LEU A 1 161 ? -4.701 9.791 30.397 1.00 17.96 153 LEU A O 1
ATOM 1081 N N . ALA A 1 162 ? -2.795 8.807 29.759 1.00 16.42 154 ALA A N 1
ATOM 1082 C CA . ALA A 1 162 ? -2.200 10.047 29.289 1.00 16.68 154 ALA A CA 1
ATOM 1083 C C . ALA A 1 162 ? -2.470 10.185 27.785 1.00 16.77 154 ALA A C 1
ATOM 1084 O O . ALA A 1 162 ? -1.977 9.394 26.955 1.00 16.63 154 ALA A O 1
ATOM 1086 N N . VAL A 1 163 ? -3.266 11.199 27.450 1.00 17.23 155 VAL A N 1
ATOM 1087 C CA . VAL A 1 163 ? -3.747 11.419 26.098 1.00 17.20 155 VAL A CA 1
ATOM 1088 C C . VAL A 1 163 ? -2.862 12.472 25.446 1.00 15.85 155 VAL A C 1
ATOM 1089 O O . VAL A 1 163 ? -2.644 13.534 26.017 1.00 17.80 155 VAL A O 1
ATOM 1093 N N . THR A 1 164 ? -2.344 12.160 24.258 1.00 17.54 156 THR A N 1
ATOM 1094 C CA . THR A 1 164 ? -1.428 13.045 23.552 1.00 16.57 156 THR A CA 1
ATOM 1095 C C . THR A 1 164 ? -2.157 14.194 22.873 1.00 16.47 156 THR A C 1
ATOM 1096 O O . THR A 1 164 ? -3.158 13.957 22.184 1.00 16.58 156 THR A O 1
ATOM 1100 N N . ARG A 1 165 ? -1.705 15.428 23.134 1.00 17.15 157 ARG A N 1
ATOM 1101 C CA A ARG A 1 165 ? -2.033 16.559 22.275 0.50 14.62 157 ARG A CA 1
ATOM 1102 C CA B ARG A 1 165 ? -2.032 16.565 22.283 0.50 16.71 157 ARG A CA 1
ATOM 1103 C C . ARG A 1 165 ? -0.799 16.816 21.409 1.00 15.44 157 ARG A C 1
ATOM 1104 O O . ARG A 1 165 ? -0.730 16.324 20.310 1.00 17.20 157 ARG A O 1
ATOM 1119 N N . HIS A 1 166 ? 0.205 17.538 21.915 1.00 15.23 158 HIS A N 1
ATOM 1120 C CA . HIS A 1 166 ? 1.452 17.728 21.162 1.00 14.27 158 HIS A CA 1
ATOM 1121 C C . HIS A 1 166 ? 2.438 16.616 21.472 1.00 14.06 158 HIS A C 1
ATOM 1122 O O . HIS A 1 166 ? 2.280 15.882 22.442 1.00 16.08 158 HIS A O 1
ATOM 1129 N N . ALA A 1 167 ? 3.433 16.479 20.604 1.00 15.00 159 ALA A N 1
ATOM 1130 C CA . ALA A 1 167 ? 4.472 15.472 20.762 1.00 16.42 159 ALA A CA 1
ATOM 1131 C C . ALA A 1 167 ? 5.847 16.093 20.535 1.00 16.95 159 ALA A C 1
ATOM 1132 O O . ALA A 1 167 ? 6.016 16.949 19.676 1.00 14.30 159 ALA A O 1
ATOM 1134 N N . ILE A 1 168 ? 6.818 15.632 21.319 1.00 15.05 160 ILE A N 1
ATOM 1135 C CA . ILE A 1 168 ? 8.230 15.923 21.099 1.00 15.00 160 ILE A CA 1
ATOM 1136 C C . ILE A 1 168 ? 8.906 14.661 20.606 1.00 15.47 160 ILE A C 1
ATOM 1137 O O . ILE A 1 168 ? 8.850 13.625 21.271 1.00 14.99 160 ILE A O 1
ATOM 1142 N N . GLY A 1 169 ? 9.518 14.738 19.423 1.00 14.76 161 GLY A N 1
ATOM 1143 C CA . GLY A 1 169 ? 10.333 13.660 18.886 1.00 15.23 161 GLY A CA 1
ATOM 1144 C C . GLY A 1 169 ? 11.753 13.806 19.365 1.00 15.43 161 GLY A C 1
ATOM 1145 O O . GLY A 1 169 ? 12.491 14.640 18.869 1.00 15.73 161 GLY A O 1
ATOM 1146 N N . MET A 1 170 ? 12.130 13.002 20.353 1.00 14.56 162 MET A N 1
ATOM 1147 C CA . MET A 1 170 ? 13.528 12.903 20.774 1.00 13.62 162 MET A CA 1
ATOM 1148 C C . MET A 1 170 ? 14.289 11.870 19.924 1.00 13.47 162 MET A C 1
ATOM 1149 O O . MET A 1 170 ? 15.512 11.805 19.961 1.00 13.67 162 MET A O 1
ATOM 1154 N N . ASP A 1 171 ? 13.531 11.024 19.242 1.00 14.71 163 ASP A N 1
ATOM 1155 C CA . ASP A 1 171 ? 14.033 10.122 18.237 1.00 13.57 163 ASP A CA 1
ATOM 1156 C C . ASP A 1 171 ? 14.417 10.934 16.996 1.00 13.54 163 ASP A C 1
ATOM 1157 O O . ASP A 1 171 ? 14.252 12.164 16.975 1.00 15.68 163 ASP A O 1
ATOM 1162 N N . ASN A 1 172 ? 14.895 10.255 15.941 1.00 12.78 164 ASN A N 1
ATOM 1163 C CA . ASN A 1 172 ? 15.212 10.936 14.677 1.00 13.32 164 ASN A CA 1
ATOM 1164 C C . ASN A 1 172 ? 14.522 10.371 13.443 1.00 14.38 164 ASN A C 1
ATOM 1165 O O . ASN A 1 172 ? 14.822 10.755 12.327 1.00 14.74 164 ASN A O 1
ATOM 1170 N N . THR A 1 173 ? 13.526 9.520 13.640 1.00 14.73 165 THR A N 1
ATOM 1171 C CA . THR A 1 173 ? 12.956 8.806 12.509 1.00 13.31 165 THR A CA 1
ATOM 1172 C C . THR A 1 173 ? 12.351 9.791 11.510 1.00 13.87 165 THR A C 1
ATOM 1173 O O . THR A 1 173 ? 12.597 9.709 10.298 1.00 15.03 165 THR A O 1
ATOM 1177 N N . SER A 1 174 ? 11.581 10.751 12.018 1.00 13.54 166 SER A N 1
ATOM 1178 C CA . SER A 1 174 ? 10.960 11.747 11.144 1.00 14.02 166 SER A CA 1
ATOM 1179 C C . SER A 1 174 ? 11.946 12.742 10.544 1.00 15.61 166 SER A C 1
ATOM 1180 O O . SER A 1 174 ? 11.601 13.448 9.609 1.00 14.33 166 SER A O 1
ATOM 1183 N N . LEU A 1 175 ? 13.184 12.805 11.037 1.00 15.97 167 LEU A N 1
ATOM 1184 C CA . LEU A 1 175 ? 14.175 13.644 10.367 1.00 14.94 167 LEU A CA 1
ATOM 1185 C C . LEU A 1 175 ? 14.465 13.209 8.931 1.00 14.63 167 LEU A C 1
ATOM 1186 O O . LEU A 1 175 ? 14.982 13.998 8.159 1.00 15.79 167 LEU A O 1
ATOM 1191 N N . TYR A 1 176 ? 14.112 11.966 8.575 1.00 12.86 168 TYR A N 1
ATOM 1192 C CA . TYR A 1 176 ? 14.271 11.414 7.240 1.00 13.75 168 TYR A CA 1
ATOM 1193 C C . TYR A 1 176 ? 13.068 11.776 6.362 1.00 14.21 168 TYR A C 1
ATOM 1194 O O . TYR A 1 176 ? 13.086 11.499 5.173 1.00 13.68 168 TYR A O 1
ATOM 1203 N N . TYR A 1 177 ? 12.081 12.455 6.954 1.00 14.49 169 TYR A N 1
ATOM 1204 C CA . TYR A 1 177 ? 10.888 12.935 6.272 1.00 13.77 169 TYR A CA 1
ATOM 1205 C C . TYR A 1 177 ? 10.763 14.456 6.420 1.00 14.87 169 TYR A C 1
ATOM 1206 O O . TYR A 1 177 ? 9.669 15.005 6.616 1.00 14.50 169 TYR A O 1
ATOM 1215 N N . SER A 1 178 ? 11.909 15.130 6.278 1.00 14.70 170 SER A N 1
ATOM 1216 C CA . SER A 1 178 ? 12.028 16.595 6.335 1.00 15.94 170 SER A CA 1
ATOM 1217 C C . SER A 1 178 ? 11.532 17.268 7.622 1.00 16.34 170 SER A C 1
ATOM 1218 O O . SER A 1 178 ? 11.215 18.457 7.607 1.00 17.63 170 SER A O 1
ATOM 1221 N N . ALA A 1 179 ? 11.502 16.552 8.744 1.00 15.68 171 ALA A N 1
ATOM 1222 C CA . ALA A 1 179 ? 10.999 17.165 9.989 1.00 15.70 171 ALA A CA 1
ATOM 1223 C C . ALA A 1 179 ? 11.861 18.340 10.432 1.00 20.04 171 ALA A C 1
ATOM 1224 O O . ALA A 1 179 ? 11.367 19.252 11.091 1.00 23.00 171 ALA A O 1
ATOM 1226 N N . GLY A 1 180 ? 13.136 18.335 10.039 1.00 19.57 172 GLY A N 1
ATOM 1227 C CA . GLY A 1 180 ? 14.065 19.379 10.447 1.00 21.54 172 GLY A CA 1
ATOM 1228 C C . GLY A 1 180 ? 13.827 20.698 9.746 1.00 23.32 172 GLY A C 1
ATOM 1229 O O . GLY A 1 180 ? 14.306 21.733 10.218 1.00 24.13 172 GLY A O 1
ATOM 1230 N N . THR A 1 181 ? 13.096 20.680 8.630 1.00 22.39 173 THR A N 1
ATOM 1231 C CA . THR A 1 181 ? 12.908 21.873 7.796 1.00 23.37 173 THR A CA 1
ATOM 1232 C C . THR A 1 181 ? 11.452 22.261 7.535 1.00 24.24 173 THR A C 1
ATOM 1233 O O . THR A 1 181 ? 11.183 23.414 7.185 1.00 25.91 173 THR A O 1
ATOM 1237 N N . ARG A 1 182 ? 10.511 21.334 7.688 1.00 20.50 174 ARG A N 1
ATOM 1238 C CA . ARG A 1 182 ? 9.114 21.635 7.404 1.00 22.09 174 ARG A CA 1
ATOM 1239 C C . ARG A 1 182 ? 8.526 22.569 8.454 1.00 23.02 174 ARG A C 1
ATOM 1240 O O . ARG A 1 182 ? 8.768 22.402 9.645 1.00 19.53 174 ARG A O 1
ATOM 1248 N N . GLU A 1 183 ? 7.744 23.545 8.003 1.00 22.63 175 GLU A N 1
ATOM 1249 C CA . GLU A 1 183 ? 7.167 24.521 8.907 1.00 26.68 175 GLU A CA 1
ATOM 1250 C C . GLU A 1 183 ? 6.208 23.856 9.876 1.00 23.89 175 GLU A C 1
ATOM 1251 O O . GLU A 1 183 ? 5.558 22.862 9.550 1.00 24.17 175 GLU A O 1
ATOM 1257 N N . THR A 1 184 ? 6.167 24.383 11.092 1.00 21.46 176 THR A N 1
ATOM 1258 C CA . THR A 1 184 ? 5.292 23.863 12.121 1.00 19.37 176 THR A CA 1
ATOM 1259 C C . THR A 1 184 ? 4.460 25.020 12.658 1.00 20.71 176 THR A C 1
ATOM 1260 O O . THR A 1 184 ? 4.732 26.191 12.369 1.00 20.58 176 THR A O 1
ATOM 1264 N N . SER A 1 185 ? 3.434 24.686 13.430 1.00 19.55 177 SER A N 1
ATOM 1265 C CA . SER A 1 185 ? 2.556 25.690 14.022 1.00 17.64 177 SER A CA 1
ATOM 1266 C C . SER A 1 185 ? 3.309 26.545 15.028 1.00 17.02 177 SER A C 1
ATOM 1267 O O . SER A 1 185 ? 4.388 26.167 15.488 1.00 17.83 177 SER A O 1
ATOM 1270 N N . LYS A 1 186 ? 2.725 27.685 15.379 1.00 17.38 178 LYS A N 1
ATOM 1271 C CA . LYS A 1 186 ? 3.287 28.531 16.418 1.00 17.31 178 LYS A CA 1
ATOM 1272 C C . LYS A 1 186 ? 3.427 27.770 17.738 1.00 18.55 178 LYS A C 1
ATOM 1273 O O . LYS A 1 186 ? 4.460 27.889 18.418 1.00 19.47 178 LYS A O 1
ATOM 1279 N N . ASP A 1 187 ? 2.419 26.974 18.100 1.00 18.08 179 ASP A N 1
ATOM 1280 C CA . ASP A 1 187 ? 2.500 26.204 19.340 1.00 17.64 179 ASP A CA 1
ATOM 1281 C C . ASP A 1 187 ? 3.683 25.225 19.318 1.00 18.13 179 ASP A C 1
ATOM 1282 O O . ASP A 1 187 ? 4.437 25.106 20.297 1.00 19.40 179 ASP A O 1
ATOM 1287 N N . GLN A 1 188 ? 3.857 24.524 18.200 1.00 17.34 180 GLN A N 1
ATOM 1288 C CA . GLN A 1 188 ? 4.992 23.599 18.082 1.00 17.18 180 GLN A CA 1
ATOM 1289 C C . GLN A 1 188 ? 6.350 24.326 18.100 1.00 16.59 180 GLN A C 1
ATOM 1290 O O . GLN A 1 188 ? 7.339 23.806 18.643 1.00 18.23 180 GLN A O 1
ATOM 1296 N N . GLN A 1 189 ? 6.415 25.512 17.500 1.00 17.40 181 GLN A N 1
ATOM 1297 C CA . GLN A 1 189 ? 7.653 26.295 17.541 1.00 19.86 181 GLN A CA 1
ATOM 1298 C C . GLN A 1 189 ? 8.017 26.674 18.978 1.00 19.67 181 GLN A C 1
ATOM 1299 O O . GLN A 1 189 ? 9.202 26.659 19.354 1.00 18.88 181 GLN A O 1
ATOM 1305 N N . GLU A 1 190 ? 7.007 27.012 19.780 1.00 17.67 182 GLU A N 1
ATOM 1306 C CA . GLU A 1 190 ? 7.216 27.372 21.178 1.00 18.59 182 GLU A CA 1
ATOM 1307 C C . GLU A 1 190 ? 7.684 26.163 21.999 1.00 17.83 182 GLU A C 1
ATOM 1308 O O . GLU A 1 190 ? 8.612 26.266 22.803 1.00 18.99 182 GLU A O 1
ATOM 1314 N N . ILE A 1 191 ? 7.061 25.005 21.774 1.00 17.31 183 ILE A N 1
ATOM 1315 C CA . ILE A 1 191 ? 7.505 23.774 22.436 1.00 18.82 183 ILE A CA 1
ATOM 1316 C C . ILE A 1 191 ? 8.977 23.510 22.107 1.00 17.82 183 ILE A C 1
ATOM 1317 O O . ILE A 1 191 ? 9.781 23.276 22.999 1.00 19.50 183 ILE A O 1
ATOM 1322 N N . ARG A 1 192 ? 9.329 23.553 20.828 1.00 17.16 184 ARG A N 1
ATOM 1323 C CA . ARG A 1 192 ? 10.706 23.275 20.444 1.00 17.95 184 ARG A CA 1
ATOM 1324 C C . ARG A 1 192 ? 11.668 24.264 21.101 1.00 18.33 184 ARG A C 1
ATOM 1325 O O . ARG A 1 192 ? 12.729 23.858 21.589 1.00 19.13 184 ARG A O 1
ATOM 1333 N N . ARG A 1 193 ? 11.304 25.546 21.112 1.00 18.27 185 ARG A N 1
ATOM 1334 C CA . ARG A 1 193 ? 12.153 26.584 21.703 1.00 18.67 185 ARG A CA 1
ATOM 1335 C C . ARG A 1 193 ? 12.388 26.292 23.184 1.00 16.97 185 ARG A C 1
ATOM 1336 O O . ARG A 1 193 ? 13.523 26.345 23.658 1.00 18.34 185 ARG A O 1
ATOM 1344 N N . ILE A 1 194 ? 11.321 26.008 23.920 1.00 18.65 186 ILE A N 1
ATOM 1345 C CA . ILE A 1 194 ? 11.431 25.770 25.348 1.00 16.29 186 ILE A CA 1
ATOM 1346 C C . ILE A 1 194 ? 12.256 24.520 25.621 1.00 17.78 186 ILE A C 1
ATOM 1347 O O . ILE A 1 194 ? 13.161 24.531 26.446 1.00 17.79 186 ILE A O 1
ATOM 1352 N N . VAL A 1 195 ? 11.977 23.442 24.903 1.00 17.11 187 VAL A N 1
ATOM 1353 C CA . VAL A 1 195 ? 12.731 22.202 25.106 1.00 18.02 187 VAL A CA 1
ATOM 1354 C C . VAL A 1 195 ? 14.222 22.390 24.776 1.00 17.86 187 VAL A C 1
ATOM 1355 O O . VAL A 1 195 ? 15.092 21.912 25.510 1.00 19.63 187 VAL A O 1
ATOM 1359 N N . ARG A 1 196 ? 14.529 23.067 23.675 1.00 19.57 188 ARG A N 1
ATOM 1360 C CA . ARG A 1 196 ? 15.922 23.317 23.300 1.00 20.77 188 ARG A CA 1
ATOM 1361 C C . ARG A 1 196 ? 16.661 24.238 24.280 1.00 20.51 188 ARG A C 1
ATOM 1362 O O . ARG A 1 196 ? 17.874 24.086 24.467 1.00 22.44 188 ARG A O 1
ATOM 1370 N N . GLU A 1 197 ? 15.959 25.193 24.884 1.00 19.24 189 GLU A N 1
ATOM 1371 C CA . GLU A 1 197 ? 16.608 26.184 25.745 1.00 20.00 189 GLU A CA 1
ATOM 1372 C C . GLU A 1 197 ? 16.745 25.711 27.178 1.00 19.92 189 GLU A C 1
ATOM 1373 O O . GLU A 1 197 ? 17.719 26.043 27.854 1.00 20.49 189 GLU A O 1
ATOM 1379 N N . GLN A 1 198 ? 15.791 24.892 27.608 1.00 17.89 190 GLN A N 1
ATOM 1380 C CA . GLN A 1 198 ? 15.631 24.530 29.012 1.00 17.42 190 GLN A CA 1
ATOM 1381 C C . GLN A 1 198 ? 15.844 23.049 29.331 1.00 17.74 190 GLN A C 1
ATOM 1382 O O . GLN A 1 198 ? 15.492 22.611 30.430 1.00 23.69 190 GLN A O 1
ATOM 1388 N N . THR A 1 199 ? 16.403 22.274 28.402 1.00 16.93 191 THR A N 1
ATOM 1389 C CA . THR A 1 199 ? 16.753 20.897 28.713 1.00 17.93 191 THR A CA 1
ATOM 1390 C C . THR A 1 199 ? 18.019 20.485 27.982 1.00 17.74 191 THR A C 1
ATOM 1391 O O . THR A 1 199 ? 18.465 21.149 27.056 1.00 17.60 191 THR A O 1
ATOM 1395 N N . GLY A 1 200 ? 18.570 19.344 28.382 1.00 17.67 192 GLY A N 1
ATOM 1396 C CA . GLY A 1 200 ? 19.717 18.759 27.700 1.00 16.99 192 GLY A CA 1
ATOM 1397 C C . GLY A 1 200 ? 19.458 18.329 26.274 1.00 16.99 192 GLY A C 1
ATOM 1398 O O . GLY A 1 200 ? 20.399 17.987 25.550 1.00 18.51 192 GLY A O 1
ATOM 1399 N N . LEU A 1 201 ? 18.187 18.342 25.854 1.00 15.93 193 LEU A N 1
ATOM 1400 C CA . LEU A 1 201 ? 17.872 18.146 24.428 1.00 15.85 193 LEU A CA 1
ATOM 1401 C C . LEU A 1 201 ? 18.379 19.318 23.577 1.00 18.01 193 LEU A C 1
ATOM 1402 O O . LEU A 1 201 ? 18.283 19.266 22.362 1.00 18.61 193 LEU A O 1
ATOM 1407 N N . ARG A 1 202 ? 18.958 20.348 24.197 1.00 17.88 194 ARG A N 1
ATOM 1408 C CA . ARG A 1 202 ? 19.747 21.323 23.461 1.00 16.94 194 ARG A CA 1
ATOM 1409 C C . ARG A 1 202 ? 20.792 20.651 22.545 1.00 19.49 194 ARG A C 1
ATOM 1410 O O . ARG A 1 202 ? 21.246 21.251 21.592 1.00 21.84 194 ARG A O 1
ATOM 1418 N N . ALA A 1 203 ? 21.172 19.417 22.875 1.00 18.55 195 ALA A N 1
ATOM 1419 C CA . ALA A 1 203 ? 22.187 18.679 22.112 1.00 18.85 195 ALA A CA 1
ATOM 1420 C C . ALA A 1 203 ? 21.623 17.898 20.923 1.00 19.07 195 ALA A C 1
ATOM 1421 O O . ALA A 1 203 ? 22.388 17.322 20.149 1.00 20.33 195 ALA A O 1
ATOM 1423 N N . ILE A 1 204 ? 20.297 17.896 20.773 1.00 18.68 196 ILE A N 1
ATOM 1424 C CA . ILE A 1 204 ? 19.621 17.014 19.810 1.00 18.47 196 ILE A CA 1
ATOM 1425 C C . ILE A 1 204 ? 18.733 17.836 18.887 1.00 17.67 196 ILE A C 1
ATOM 1426 O O . ILE A 1 204 ? 18.030 18.722 19.333 1.00 17.57 196 ILE A O 1
ATOM 1431 N N . ASP A 1 205 ? 18.732 17.512 17.598 1.00 18.16 197 ASP A N 1
ATOM 1432 C CA . ASP A 1 205 ? 17.837 18.167 16.626 1.00 18.12 197 ASP A CA 1
ATOM 1433 C C . ASP A 1 205 ? 16.433 17.547 16.762 1.00 18.22 197 ASP A C 1
ATOM 1434 O O . ASP A 1 205 ? 15.951 16.831 15.882 1.00 18.42 197 ASP A O 1
ATOM 1439 N N . ILE A 1 206 ? 15.780 17.819 17.889 1.00 18.98 198 ILE A N 1
ATOM 1440 C CA . ILE A 1 206 ? 14.431 17.300 18.148 1.00 18.44 198 ILE A CA 1
ATOM 1441 C C . ILE A 1 206 ? 13.407 17.838 17.152 1.00 20.39 198 ILE A C 1
ATOM 1442 O O . ILE A 1 206 ? 13.599 18.900 16.547 1.00 20.00 198 ILE A O 1
ATOM 1447 N N . TYR A 1 207 ? 12.333 17.085 16.960 1.00 18.88 199 TYR A N 1
ATOM 1448 C CA . TYR A 1 207 ? 11.216 17.571 16.194 1.00 17.83 199 TYR A CA 1
ATOM 1449 C C . TYR A 1 207 ? 9.943 17.556 17.040 1.00 19.45 199 TYR A C 1
ATOM 1450 O O . TYR A 1 207 ? 9.969 17.150 18.200 1.00 20.03 199 TYR A O 1
ATOM 1459 N N . THR A 1 208 ? 8.852 18.075 16.472 1.00 20.19 200 THR A N 1
ATOM 1460 C CA . THR A 1 208 ? 7.570 18.092 17.145 1.00 21.63 200 THR A CA 1
ATOM 1461 C C . THR A 1 208 ? 6.474 17.603 16.217 1.00 22.35 200 THR A C 1
ATOM 1462 O O . THR A 1 208 ? 6.646 17.552 14.994 1.00 21.06 200 THR A O 1
ATOM 1466 N N . SER A 1 209 ? 5.340 17.276 16.810 1.00 20.79 201 SER A N 1
ATOM 1467 C CA . SER A 1 209 ? 4.105 17.020 16.059 1.00 20.18 201 SER A CA 1
ATOM 1468 C C . SER A 1 209 ? 2.893 17.232 16.974 1.00 19.20 201 SER A C 1
ATOM 1469 O O . SER A 1 209 ? 2.999 17.796 18.073 1.00 20.85 201 SER A O 1
ATOM 1472 N N . MET A 1 210 ? 1.734 16.799 16.499 1.00 21.40 202 MET A N 1
ATOM 1473 C CA . MET A 1 210 ? 0.510 16.942 17.267 1.00 22.05 202 MET A CA 1
ATOM 1474 C C . MET A 1 210 ? -0.463 15.871 16.797 1.00 22.88 202 MET A C 1
ATOM 1475 O O . MET A 1 210 ? -0.550 15.586 15.602 1.00 21.53 202 MET A O 1
ATOM 1480 N N . ALA A 1 211 ? -1.183 15.284 17.741 1.00 22.20 203 ALA A N 1
ATOM 1481 C CA . ALA A 1 211 ? -2.330 14.429 17.423 1.00 20.99 203 ALA A CA 1
ATOM 1482 C C . ALA A 1 211 ? -3.399 15.280 16.755 1.00 20.94 203 ALA A C 1
ATOM 1483 O O . ALA A 1 211 ? -3.539 16.477 17.048 1.00 22.00 203 ALA A O 1
ATOM 1485 N N . HIS A 1 212 ? -4.166 14.658 15.869 1.00 21.13 204 HIS A N 1
ATOM 1486 C CA . HIS A 1 212 ? -5.260 15.362 15.204 1.00 20.52 204 HIS A CA 1
ATOM 1487 C C . HIS A 1 212 ? -6.275 15.738 16.262 1.00 20.53 204 HIS A C 1
ATOM 1488 O O . HIS A 1 212 ? -6.623 14.898 17.103 1.00 20.97 204 HIS A O 1
ATOM 1495 N N . PRO A 1 213 ? -6.752 17.007 16.252 1.00 21.43 205 PRO A N 1
ATOM 1496 C CA . PRO A 1 213 ? -7.700 17.470 17.265 1.00 22.70 205 PRO A CA 1
ATOM 1497 C C . PRO A 1 213 ? -8.945 16.605 17.385 1.00 23.48 205 PRO A C 1
ATOM 1498 O O . PRO A 1 213 ? -9.468 16.431 18.486 1.00 25.92 205 PRO A O 1
ATOM 1502 N N . ASN A 1 214 ? -9.404 16.056 16.264 1.00 22.21 206 ASN A N 1
ATOM 1503 C CA . ASN A 1 214 ? -10.573 15.177 16.268 1.00 21.71 206 ASN A CA 1
ATOM 1504 C C . ASN A 1 214 ? -10.320 13.898 17.059 1.00 22.81 206 ASN A C 1
ATOM 1505 O O . ASN A 1 214 ? -11.209 13.389 17.740 1.00 22.84 206 ASN A O 1
ATOM 1510 N N . ILE A 1 215 ? -9.094 13.388 16.977 1.00 21.96 207 ILE A N 1
ATOM 1511 C CA . ILE A 1 215 ? -8.730 12.193 17.720 1.00 22.20 207 ILE A CA 1
ATOM 1512 C C . ILE A 1 215 ? -8.629 12.501 19.217 1.00 22.72 207 ILE A C 1
ATOM 1513 O O . ILE A 1 215 ? -9.201 11.779 20.031 1.00 25.33 207 ILE A O 1
ATOM 1518 N N . THR A 1 216 ? -7.911 13.566 19.578 1.00 23.21 208 THR A N 1
ATOM 1519 C CA . THR A 1 216 ? -7.764 13.942 20.981 1.00 24.11 208 THR A CA 1
ATOM 1520 C C . THR A 1 216 ? -9.138 14.184 21.595 1.00 23.95 208 THR A C 1
ATOM 1521 O O . THR A 1 216 ? -9.421 13.695 22.688 1.00 26.78 208 THR A O 1
ATOM 1525 N N . LYS A 1 217 ? -9.994 14.921 20.886 1.00 24.10 209 LYS A N 1
ATOM 1526 C CA . LYS A 1 217 ? -11.344 15.245 21.371 1.00 26.67 209 LYS A CA 1
ATOM 1527 C C . LYS A 1 217 ? -12.164 13.981 21.584 1.00 22.15 209 LYS A C 1
ATOM 1528 O O . LYS A 1 217 ? -12.833 13.835 22.606 1.00 25.61 209 LYS A O 1
ATOM 1534 N N A SER A 1 218 ? -12.113 13.076 20.607 0.50 21.27 210 SER A N 1
ATOM 1535 N N B SER A 1 218 ? -12.111 13.059 20.625 0.50 21.19 210 SER A N 1
ATOM 1536 C CA A SER A 1 218 ? -12.843 11.811 20.674 0.50 19.62 210 SER A CA 1
ATOM 1537 C CA B SER A 1 218 ? -12.889 11.827 20.727 0.50 19.53 210 SER A CA 1
ATOM 1538 C C A SER A 1 218 ? -12.415 10.963 21.876 0.50 19.79 210 SER A C 1
ATOM 1539 C C B SER A 1 218 ? -12.419 10.932 21.879 0.50 19.69 210 SER A C 1
ATOM 1540 O O A SER A 1 218 ? -13.263 10.432 22.602 0.50 21.23 210 SER A O 1
ATOM 1541 O O B SER A 1 218 ? -13.244 10.327 22.572 0.50 21.25 210 SER A O 1
ATOM 1546 N N . ILE A 1 219 ? -11.107 10.850 22.092 1.00 19.26 211 ILE A N 1
ATOM 1547 C CA . ILE A 1 219 ? -10.576 10.108 23.244 1.00 18.57 211 ILE A CA 1
ATOM 1548 C C . ILE A 1 219 ? -11.091 10.692 24.580 1.00 19.20 211 ILE A C 1
ATOM 1549 O O . ILE A 1 219 ? -11.620 9.961 25.427 1.00 21.63 211 ILE A O 1
ATOM 1554 N N . CYS A 1 220 ? -10.976 12.009 24.730 1.00 21.05 212 CYS A N 1
ATOM 1555 C CA . CYS A 1 220 ? -11.409 12.685 25.958 1.00 21.16 212 CYS A CA 1
ATOM 1556 C C . CYS A 1 220 ? -12.897 12.515 26.209 1.00 21.67 212 CYS A C 1
ATOM 1557 O O . CYS A 1 220 ? -13.316 12.242 27.339 1.00 22.48 212 CYS A O 1
ATOM 1560 N N . ALA A 1 221 ? -13.693 12.691 25.158 1.00 22.65 213 ALA A N 1
ATOM 1561 C CA . ALA A 1 221 ? -15.127 12.469 25.250 1.00 21.71 213 ALA A CA 1
ATOM 1562 C C . ALA A 1 221 ? -15.438 11.038 25.675 1.00 19.36 213 ALA A C 1
ATOM 1563 O O . ALA A 1 221 ? -16.341 10.812 26.476 1.00 23.49 213 ALA A O 1
ATOM 1565 N N . ALA A 1 222 ? -14.691 10.073 25.147 1.00 19.97 214 ALA A N 1
ATOM 1566 C CA . ALA A 1 222 ? -14.901 8.677 25.514 1.00 18.47 214 ALA A CA 1
ATOM 1567 C C . ALA A 1 222 ? -14.552 8.422 26.987 1.00 19.99 214 ALA A C 1
ATOM 1568 O O . ALA A 1 222 ? -15.242 7.661 27.665 1.00 20.76 214 ALA A O 1
ATOM 1570 N N . CYS A 1 223 ? -13.495 9.072 27.478 1.00 19.77 215 CYS A N 1
ATOM 1571 C CA . CYS A 1 223 ? -13.127 8.985 28.897 1.00 18.07 215 CYS A CA 1
ATOM 1572 C C . CYS A 1 223 ? -14.236 9.532 29.772 1.00 18.08 215 CYS A C 1
ATOM 1573 O O . CYS A 1 223 ? -14.644 8.898 30.745 1.00 21.91 215 CYS A O 1
ATOM 1576 N N . ASP A 1 224 ? -14.710 10.719 29.416 1.00 19.08 216 ASP A N 1
ATOM 1577 C CA . ASP A 1 224 ? -15.826 11.339 30.138 1.00 20.88 216 ASP A CA 1
ATOM 1578 C C . ASP A 1 224 ? -17.055 10.444 30.191 1.00 21.23 216 ASP A C 1
ATOM 1579 O O . ASP A 1 224 ? -17.680 10.290 31.243 1.00 20.96 216 ASP A O 1
ATOM 1584 N N . ALA A 1 225 ? -17.397 9.857 29.051 1.00 21.36 217 ALA A N 1
ATOM 1585 C CA . ALA A 1 225 ? -18.563 8.988 28.949 1.00 20.98 217 ALA A CA 1
ATOM 1586 C C . ALA A 1 225 ? -18.410 7.761 29.840 1.00 21.26 217 ALA A C 1
ATOM 1587 O O . ALA A 1 225 ? -19.368 7.337 30.503 1.00 20.28 217 ALA A O 1
ATOM 1589 N N . HIS A 1 226 ? -17.201 7.202 29.872 1.00 20.79 218 HIS A N 1
ATOM 1590 C CA . HIS A 1 226 ? -16.924 6.013 30.683 1.00 21.96 218 HIS A CA 1
ATOM 1591 C C . HIS A 1 226 ? -17.215 6.270 32.146 1.00 21.88 218 HIS A C 1
ATOM 1592 O O . HIS A 1 226 ? -17.893 5.486 32.805 1.00 21.96 218 HIS A O 1
ATOM 1599 N N . ASN A 1 227 ? -16.681 7.375 32.648 1.00 20.84 219 ASN A N 1
ATOM 1600 C CA . ASN A 1 227 ? -16.808 7.706 34.059 1.00 21.03 219 ASN A CA 1
ATOM 1601 C C . ASN A 1 227 ? -18.236 8.070 34.421 1.00 21.71 219 ASN A C 1
ATOM 1602 O O . ASN A 1 227 ? -18.718 7.712 35.499 1.00 22.29 219 ASN A O 1
ATOM 1607 N N . ALA A 1 228 ? -18.921 8.751 33.506 1.00 21.76 220 ALA A N 1
ATOM 1608 C CA . ALA A 1 228 ? -20.326 9.118 33.720 1.00 21.37 220 ALA A CA 1
ATOM 1609 C C . ALA A 1 228 ? -21.254 7.893 33.766 1.00 21.61 220 ALA A C 1
ATOM 1610 O O . ALA A 1 228 ? -22.316 7.923 34.414 1.00 21.97 220 ALA A O 1
ATOM 1612 N N . ALA A 1 229 ? -20.839 6.820 33.096 1.00 24.65 221 ALA A N 1
ATOM 1613 C CA . ALA A 1 229 ? -21.653 5.613 32.944 1.00 26.01 221 ALA A CA 1
ATOM 1614 C C . ALA A 1 229 ? -21.527 4.633 34.104 1.00 26.51 221 ALA A C 1
ATOM 1615 O O . ALA A 1 229 ? -22.240 3.627 34.132 1.00 29.67 221 ALA A O 1
ATOM 1617 N N . THR A 1 230 ? -20.627 4.898 35.046 1.00 26.47 222 THR A N 1
ATOM 1618 C CA . THR A 1 230 ? -20.512 4.046 36.229 1.00 28.51 222 THR A CA 1
ATOM 1619 C C . THR A 1 230 ? -20.556 4.844 37.527 1.00 30.00 222 THR A C 1
ATOM 1620 O O . THR A 1 230 ? -20.023 5.950 37.612 1.00 32.66 222 THR A O 1
ATOM 1624 N N . GLY A 1 231 ? -21.209 4.264 38.528 1.00 30.48 223 GLY A N 1
ATOM 1625 C CA . GLY A 1 231 ? -21.274 4.838 39.864 1.00 31.71 223 GLY A CA 1
ATOM 1626 C C . GLY A 1 231 ? -20.359 4.090 40.809 1.00 33.06 223 GLY A C 1
ATOM 1627 O O . GLY A 1 231 ? -20.451 4.244 42.023 1.00 34.70 223 GLY A O 1
ATOM 1628 N N . SER A 1 232 ? -19.480 3.267 40.244 1.00 34.95 224 SER A N 1
ATOM 1629 C CA . SER A 1 232 ? -18.501 2.521 41.012 1.00 36.34 224 SER A CA 1
ATOM 1630 C C . SER A 1 232 ? -17.171 3.243 40.878 1.00 36.74 224 SER A C 1
ATOM 1631 O O . SER A 1 232 ? -16.639 3.352 39.773 1.00 35.21 224 SER A O 1
ATOM 1634 N N . GLU A 1 233 ? -16.636 3.725 41.998 1.00 37.12 225 GLU A N 1
ATOM 1635 C CA . GLU A 1 233 ? -15.364 4.456 41.995 1.00 39.31 225 GLU A CA 1
ATOM 1636 C C . GLU A 1 233 ? -14.189 3.593 41.498 1.00 38.42 225 GLU A C 1
ATOM 1637 O O . GLU A 1 233 ? -13.231 4.114 40.921 1.00 38.09 225 GLU A O 1
ATOM 1643 N N . ALA A 1 234 ? -14.282 2.280 41.709 1.00 37.76 226 ALA A N 1
ATOM 1644 C CA . ALA A 1 234 ? -13.254 1.333 41.266 1.00 36.67 226 ALA A CA 1
ATOM 1645 C C . ALA A 1 234 ? -13.195 1.153 39.749 1.00 35.30 226 ALA A C 1
ATOM 1646 O O . ALA A 1 234 ? -12.157 0.750 39.219 1.00 36.97 226 ALA A O 1
ATOM 1648 N N . ASP A 1 235 ? -14.295 1.440 39.053 1.00 31.99 227 ASP A N 1
ATOM 1649 C CA . ASP A 1 235 ? -14.338 1.333 37.590 1.00 30.72 227 ASP A CA 1
ATOM 1650 C C . ASP A 1 235 ? -14.099 2.688 36.908 1.00 25.31 227 ASP A C 1
ATOM 1651 O O . ASP A 1 235 ? -14.253 2.798 35.696 1.00 25.99 227 ASP A O 1
ATOM 1656 N N . LYS A 1 236 ? -13.734 3.723 37.666 1.00 22.98 228 LYS A N 1
ATOM 1657 C CA . LYS A 1 236 ? -13.404 5.023 37.052 1.00 19.88 228 LYS A CA 1
ATOM 1658 C C . LYS A 1 236 ? -12.022 4.982 36.380 1.00 16.96 228 LYS A C 1
ATOM 1659 O O . LYS A 1 236 ? -11.137 4.234 36.802 1.00 20.45 228 LYS A O 1
ATOM 1665 N N . GLN A 1 237 ? -11.843 5.807 35.357 1.00 17.90 229 GLN A N 1
ATOM 1666 C CA . GLN A 1 237 ? -10.552 5.911 34.676 1.00 16.94 229 GLN A CA 1
ATOM 1667 C C . GLN A 1 237 ? -10.115 7.356 34.670 1.00 16.88 229 GLN A C 1
ATOM 1668 O O . GLN A 1 23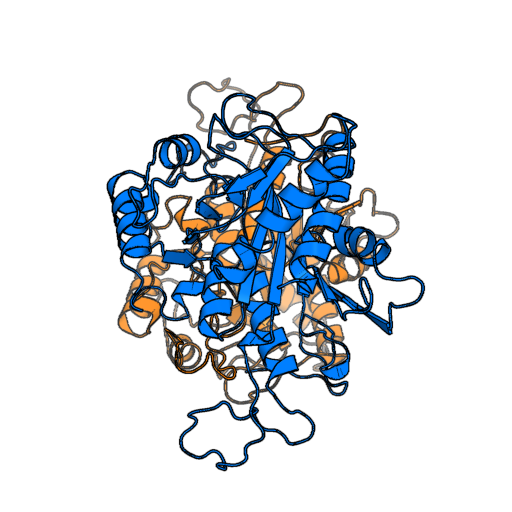7 ? -10.789 8.204 34.096 1.00 18.16 229 GLN A O 1
ATOM 1674 N N . GLN A 1 238 ? -8.997 7.639 35.333 1.00 17.25 230 GLN A N 1
ATOM 1675 C CA . GLN A 1 238 ? -8.439 8.977 35.339 1.00 19.28 230 GLN A CA 1
ATOM 1676 C C . GLN A 1 238 ? -7.664 9.178 34.039 1.00 17.32 230 GLN A C 1
ATOM 1677 O O . GLN A 1 238 ? -7.075 8.236 33.509 1.00 17.81 230 GLN A O 1
ATOM 1683 N N . TYR A 1 239 ? -7.692 10.407 33.535 1.00 16.50 231 TYR A N 1
ATOM 1684 C CA . TYR A 1 239 ? -6.914 10.778 32.366 1.00 17.66 231 TYR A CA 1
ATOM 1685 C C . TYR A 1 239 ? -6.352 12.188 32.462 1.00 19.43 231 TYR A C 1
ATOM 1686 O O . TYR A 1 239 ? -6.827 13.019 33.248 1.00 18.84 231 TYR A O 1
ATOM 1695 N N . VAL A 1 240 ? -5.323 12.417 31.653 1.00 20.11 232 VAL A N 1
ATOM 1696 C CA . VAL A 1 240 ? -4.659 13.705 31.521 1.00 19.21 232 VAL A CA 1
ATOM 1697 C C . VAL A 1 240 ? -4.375 13.955 30.038 1.00 18.59 232 VAL A C 1
ATOM 1698 O O . VAL A 1 240 ? -4.280 13.008 29.258 1.00 18.42 232 VAL A O 1
ATOM 1702 N N . ILE A 1 241 ? -4.259 15.222 29.654 1.00 17.07 233 ILE A N 1
ATOM 1703 C CA . ILE A 1 241 ? -3.923 15.591 28.280 1.00 18.29 233 ILE A CA 1
ATOM 1704 C C . ILE A 1 241 ? -2.707 16.490 28.288 1.00 17.83 233 ILE A C 1
ATOM 1705 O O . ILE A 1 241 ? -2.642 17.436 29.073 1.00 19.51 233 ILE A O 1
ATOM 1710 N N . GLY A 1 242 ? -1.773 16.230 27.382 1.00 15.67 234 GLY A N 1
ATOM 1711 C CA . GLY A 1 242 ? -0.574 17.047 27.328 1.00 16.31 234 GLY A CA 1
ATOM 1712 C C . GLY A 1 242 ? 0.414 16.562 26.303 1.00 17.11 234 GLY A C 1
ATOM 1713 O O . GLY A 1 242 ? 0.069 15.818 25.385 1.00 18.89 234 GLY A O 1
ATOM 1714 N N . THR A 1 243 ? 1.661 16.980 26.480 1.00 14.99 235 THR A N 1
ATOM 1715 C CA . THR A 1 243 ? 2.692 16.691 25.507 1.00 15.61 235 THR A CA 1
ATOM 1716 C C . THR A 1 243 ? 3.351 15.359 25.827 1.00 16.57 235 THR A C 1
ATOM 1717 O O . THR A 1 243 ? 3.712 15.085 26.978 1.00 16.10 235 THR A O 1
ATOM 1721 N N . THR A 1 244 ? 3.502 14.536 24.790 1.00 14.22 236 THR A N 1
ATOM 1722 C CA . THR A 1 244 ? 4.174 13.251 24.896 1.00 16.79 236 THR A CA 1
ATOM 1723 C C . THR A 1 244 ? 5.589 13.363 24.322 1.00 15.72 236 THR A C 1
ATOM 1724 O O . THR A 1 244 ? 5.768 13.800 23.172 1.00 15.43 236 THR A O 1
ATOM 1728 N N . ALA A 1 245 ? 6.602 12.980 25.102 1.00 14.21 237 ALA A N 1
ATOM 1729 C CA . ALA A 1 245 ? 7.982 12.926 24.615 1.00 16.41 237 ALA A CA 1
ATOM 1730 C C . ALA A 1 245 ? 8.318 11.505 24.201 1.00 16.19 237 ALA A C 1
ATOM 1731 O O . ALA A 1 245 ? 8.185 10.576 24.995 1.00 16.49 237 ALA A O 1
ATOM 1733 N N . THR A 1 246 ? 8.737 11.336 22.957 1.00 16.04 238 THR A N 1
ATOM 1734 C CA . THR A 1 246 ? 9.053 10.031 22.421 1.00 15.12 238 THR A CA 1
ATOM 1735 C C . THR A 1 246 ? 10.566 9.825 22.259 1.00 15.70 238 THR A C 1
ATOM 1736 O O . THR A 1 246 ? 11.272 10.654 21.694 1.00 16.29 238 THR A O 1
ATOM 1740 N N . ALA A 1 247 ? 11.009 8.661 22.733 1.00 13.94 239 ALA A N 1
ATOM 1741 C CA . ALA A 1 247 ? 12.411 8.316 22.853 1.00 15.25 239 ALA A CA 1
ATOM 1742 C C . ALA A 1 247 ? 12.815 7.229 21.871 1.00 16.04 239 ALA A C 1
ATOM 1743 O O . ALA A 1 247 ? 11.981 6.417 21.426 1.00 18.11 239 ALA A O 1
ATOM 1745 N N . SER A 1 248 ? 14.120 7.191 21.557 1.00 15.09 240 SER A N 1
ATOM 1746 C CA . SER A 1 248 ? 14.723 6.178 20.663 1.00 14.90 240 SER A CA 1
ATOM 1747 C C . SER A 1 248 ? 15.382 5.022 21.439 1.00 14.30 240 SER A C 1
ATOM 1748 O O . SER A 1 248 ? 16.332 4.387 20.990 1.00 15.93 240 SER A O 1
ATOM 1751 N N . GLY A 1 249 ? 14.818 4.779 22.631 1.00 14.03 241 GLY A N 1
ATOM 1752 C CA . GLY A 1 249 ? 15.247 3.716 23.548 1.00 14.92 241 GLY A CA 1
ATOM 1753 C C . GLY A 1 249 ? 14.437 3.811 24.820 1.00 16.38 241 GLY A C 1
ATOM 1754 O O . GLY A 1 249 ? 13.508 4.606 24.913 1.00 16.61 241 GLY A O 1
ATOM 1755 N N . PHE A 1 250 ? 14.781 2.973 25.786 1.00 14.78 242 PHE A N 1
ATOM 1756 C CA . PHE A 1 250 ? 14.065 2.884 27.052 1.00 13.56 242 PHE A CA 1
ATOM 1757 C C . PHE A 1 250 ? 14.862 3.367 28.272 1.00 13.16 242 PHE A C 1
ATOM 1758 O O . PHE A 1 250 ? 14.287 3.812 29.255 1.00 15.98 242 PHE A O 1
ATOM 1766 N N . TYR A 1 251 ? 16.179 3.186 28.258 1.00 14.50 243 TYR A N 1
ATOM 1767 C CA . TYR A 1 251 ? 16.995 3.349 29.448 1.00 13.58 243 TYR A CA 1
ATOM 1768 C C . TYR A 1 251 ? 17.654 4.704 29.379 1.00 16.06 243 TYR A C 1
ATOM 1769 O O . TYR A 1 251 ? 16.982 5.690 29.630 1.00 15.56 243 TYR A O 1
ATOM 1778 N N . GLY A 1 252 ? 18.936 4.778 29.031 1.00 16.14 244 GLY A N 1
ATOM 1779 C CA . GLY A 1 252 ? 19.598 6.091 28.891 1.00 14.93 244 GLY A CA 1
ATOM 1780 C C . GLY A 1 252 ? 18.849 7.048 27.968 1.00 15.79 244 GLY A C 1
ATOM 1781 O O . GLY A 1 252 ? 18.810 8.249 28.192 1.00 16.39 244 GLY A O 1
ATOM 1782 N N . CYS A 1 253 ? 18.218 6.497 26.934 1.00 15.18 245 CYS A N 1
ATOM 1783 C CA . CYS A 1 253 ? 17.372 7.290 26.032 1.00 15.54 245 CYS A CA 1
ATOM 1784 C C . CYS A 1 253 ? 16.178 7.959 26.659 1.00 14.96 245 CYS A C 1
ATOM 1785 O O . CYS A 1 253 ? 15.598 8.858 26.049 1.00 15.46 245 CYS A O 1
ATOM 1788 N N . GLN A 1 254 ? 15.769 7.475 27.833 1.00 13.51 246 GLN A N 1
ATOM 1789 C CA . GLN A 1 254 ? 14.729 8.091 28.664 1.00 14.47 246 GLN A CA 1
ATOM 1790 C C . GLN A 1 254 ? 15.293 8.626 29.995 1.00 17.49 246 GLN A C 1
ATOM 1791 O O . GLN A 1 254 ? 14.550 8.864 30.916 1.00 16.31 246 GLN A O 1
ATOM 1797 N N . GLY A 1 255 ? 16.611 8.814 30.090 1.00 16.15 247 GLY A N 1
ATOM 1798 C CA . GLY A 1 255 ? 17.206 9.346 31.309 1.00 15.83 247 GLY A CA 1
ATOM 1799 C C . GLY A 1 255 ? 17.316 8.358 32.466 1.00 17.94 247 GLY A C 1
ATOM 1800 O O . GLY A 1 255 ? 17.537 8.770 33.599 1.00 19.56 247 GLY A O 1
ATOM 1801 N N . ARG A 1 256 ? 17.178 7.053 32.194 1.00 15.76 248 ARG A N 1
ATOM 1802 C CA . ARG A 1 256 ? 17.456 6.028 33.202 1.00 16.01 248 ARG A CA 1
ATOM 1803 C C . ARG A 1 256 ? 18.965 5.817 33.334 1.00 16.28 248 ARG A C 1
ATOM 1804 O O . ARG A 1 256 ? 19.680 5.768 32.334 1.00 16.74 248 ARG A O 1
ATOM 1812 N N . ARG A 1 257 ? 19.425 5.699 34.573 1.00 16.51 249 ARG A N 1
ATOM 1813 C CA . ARG A 1 257 ? 20.846 5.548 34.899 1.00 18.02 249 ARG A CA 1
ATOM 1814 C C . ARG A 1 257 ? 21.144 4.073 35.195 1.00 15.09 249 ARG A C 1
ATOM 1815 O O . ARG A 1 257 ? 20.676 3.525 36.203 1.00 16.18 249 ARG A O 1
ATOM 1823 N N . VAL A 1 258 ? 21.883 3.433 34.298 1.00 16.63 250 VAL A N 1
ATOM 1824 C CA . VAL A 1 258 ? 22.141 1.990 34.377 1.00 16.21 250 VAL A CA 1
ATOM 1825 C C . VAL A 1 258 ? 23.634 1.677 34.356 1.00 15.01 250 VAL A C 1
ATOM 1826 O O . VAL A 1 258 ? 24.307 1.803 33.313 1.00 16.24 250 VAL A O 1
ATOM 1830 N N . GLY A 1 259 ? 24.137 1.235 35.501 1.00 14.13 251 GLY A N 1
ATOM 1831 C CA . GLY A 1 259 ? 25.470 0.666 35.581 1.00 14.76 251 GLY A CA 1
ATOM 1832 C C . GLY A 1 259 ? 26.552 1.491 34.924 1.00 14.91 251 GLY A C 1
ATOM 1833 O O . GLY A 1 259 ? 26.696 2.684 35.211 1.00 16.00 251 GLY A O 1
ATOM 1834 N N . ARG A 1 260 ? 27.299 0.849 34.019 1.00 13.95 252 ARG A N 1
ATOM 1835 C CA . ARG A 1 260 ? 28.477 1.432 33.390 1.00 14.58 252 ARG A CA 1
ATOM 1836 C C . ARG A 1 260 ? 28.131 2.383 32.248 1.00 15.62 252 ARG A C 1
ATOM 1837 O O . ARG A 1 260 ? 29.039 2.986 31.641 1.00 15.37 252 ARG A O 1
ATOM 1845 N N . PHE A 1 261 ? 26.840 2.529 31.947 1.00 14.64 253 PHE A N 1
ATOM 1846 C CA . PHE A 1 261 ? 26.395 3.519 30.970 1.00 15.32 253 PHE A CA 1
ATOM 1847 C C . PHE A 1 261 ? 26.178 4.906 31.600 1.00 14.67 253 PHE A C 1
ATOM 1848 O O . PHE A 1 261 ? 26.224 5.912 30.908 1.00 16.29 253 PHE A O 1
ATOM 1856 N N . MET A 1 262 ? 25.893 4.966 32.894 1.00 16.00 254 MET A N 1
ATOM 1857 C CA . MET A 1 262 ? 25.328 6.195 33.441 1.00 17.00 254 MET A CA 1
ATOM 1858 C C . MET A 1 262 ? 26.283 7.390 33.287 1.00 16.42 254 MET A C 1
ATOM 1859 O O . MET A 1 262 ? 25.837 8.503 32.984 1.00 16.51 254 MET A O 1
ATOM 1864 N N . LYS A 1 263 ? 27.594 7.170 33.380 1.00 17.45 255 LYS A N 1
ATOM 1865 C CA . LYS A 1 263 ? 28.540 8.301 33.299 1.00 18.69 255 LYS A CA 1
ATOM 1866 C C . LYS A 1 263 ? 28.623 8.854 31.883 1.00 17.12 255 LYS A C 1
ATOM 1867 O O . LYS A 1 263 ? 29.201 9.927 31.658 1.00 17.85 255 LYS A O 1
ATOM 1873 N N . HIS A 1 264 ? 28.045 8.133 30.929 1.00 15.51 256 HIS A N 1
ATOM 1874 C CA . HIS A 1 264 ? 28.110 8.557 29.531 1.00 15.15 256 HIS A CA 1
ATOM 1875 C C . HIS A 1 264 ? 26.809 9.139 28.974 1.00 15.43 256 HIS A C 1
ATOM 1876 O O . HIS A 1 264 ? 26.716 9.428 27.760 1.00 15.27 256 HIS A O 1
ATOM 1883 N N . LEU A 1 265 ? 25.799 9.305 29.822 1.00 14.94 257 LEU A N 1
ATOM 1884 C CA . LEU A 1 265 ? 24.529 9.795 29.351 1.00 14.53 257 LEU A CA 1
ATOM 1885 C C . LEU A 1 265 ? 24.592 11.246 28.904 1.00 15.25 257 LEU A C 1
ATOM 1886 O O . LEU A 1 265 ? 25.221 12.075 29.562 1.00 16.25 257 LEU A O 1
ATOM 1891 N N . THR A 1 266 ? 23.923 11.549 27.793 1.00 16.90 258 THR A N 1
ATOM 1892 C CA . THR A 1 266 ? 23.802 12.919 27.291 1.00 17.89 258 THR A CA 1
ATOM 1893 C C . THR A 1 266 ? 22.773 13.734 28.070 1.00 18.40 258 THR A C 1
ATOM 1894 O O . THR A 1 266 ? 22.953 14.956 28.270 1.00 19.27 258 THR A O 1
ATOM 1898 N N . VAL A 1 267 ? 21.689 13.077 28.472 1.00 18.45 259 VAL A N 1
ATOM 1899 C CA . VAL A 1 267 ? 20.605 13.742 29.198 1.00 17.92 259 VAL A CA 1
ATOM 1900 C C . VAL A 1 267 ? 20.228 12.928 30.435 1.00 16.40 259 VAL A C 1
ATOM 1901 O O . VAL A 1 267 ? 19.132 12.383 30.528 1.00 17.23 259 VAL A O 1
ATOM 1905 N N . PRO A 1 268 ? 21.153 12.835 31.403 1.00 18.18 260 PRO A N 1
ATOM 1906 C CA . PRO A 1 268 ? 20.897 11.999 32.578 1.00 18.59 260 PRO A CA 1
ATOM 1907 C C . PRO A 1 268 ? 19.716 12.448 33.430 1.00 19.32 260 PRO A C 1
ATOM 1908 O O . PRO A 1 268 ? 19.137 11.624 34.137 1.00 19.42 260 PRO A O 1
ATOM 1912 N N . ASN A 1 269 ? 19.407 13.741 33.402 1.00 18.33 261 ASN A N 1
ATOM 1913 C CA . ASN A 1 269 ? 18.309 14.293 34.184 1.00 19.04 261 ASN A CA 1
ATOM 1914 C C . ASN A 1 269 ? 17.080 14.582 33.350 1.00 20.10 261 ASN A C 1
ATOM 1915 O O . ASN A 1 269 ? 16.265 15.435 33.714 1.00 17.97 261 ASN A O 1
ATOM 1920 N N . MET A 1 270 ? 16.903 13.816 32.275 1.00 17.13 262 MET A N 1
ATOM 1921 C CA . MET A 1 270 ? 15.775 14.005 31.356 1.00 17.89 262 MET A CA 1
ATOM 1922 C C . MET A 1 270 ? 14.424 14.121 32.056 1.00 16.75 262 MET A C 1
ATOM 1923 O O . MET A 1 270 ? 13.615 14.984 31.717 1.00 18.62 262 MET A O 1
ATOM 1928 N N . VAL A 1 271 ? 14.155 13.245 33.016 1.00 18.97 263 VAL A N 1
ATOM 1929 C CA . VAL A 1 271 ? 12.830 13.231 33.622 1.00 18.23 263 VAL A CA 1
ATOM 1930 C C . VAL A 1 271 ? 12.526 14.538 34.366 1.00 17.16 263 VAL A C 1
ATOM 1931 O O . VAL A 1 271 ? 11.502 15.164 34.134 1.00 19.32 263 VAL A O 1
ATOM 1935 N N . GLU A 1 272 ? 13.424 14.950 35.247 1.00 16.64 264 GLU A N 1
ATOM 1936 C CA . GLU A 1 272 ? 13.249 16.182 36.001 1.00 18.16 264 GLU A CA 1
ATOM 1937 C C . GLU A 1 272 ? 13.233 17.399 35.102 1.00 16.78 264 GLU A C 1
ATOM 1938 O O . GLU A 1 272 ? 12.439 18.318 35.325 1.00 17.56 264 GLU A O 1
ATOM 1944 N N . GLU A 1 273 ? 14.080 17.393 34.070 1.00 16.53 265 GLU A N 1
ATOM 1945 C CA . GLU A 1 273 ? 14.099 18.500 33.115 1.00 14.53 265 GLU A CA 1
ATOM 1946 C C . GLU A 1 273 ? 12.755 18.621 32.387 1.00 17.37 265 GLU A C 1
ATOM 1947 O O . GLU A 1 273 ? 12.112 19.691 32.398 1.00 18.22 265 GLU A O 1
ATOM 1953 N N . LEU A 1 274 ? 12.317 17.526 31.775 1.00 16.02 266 LEU A N 1
ATOM 1954 C CA . LEU A 1 274 ? 11.028 17.541 31.071 1.00 16.63 266 LEU A CA 1
ATOM 1955 C C . LEU A 1 274 ? 9.879 17.890 32.000 1.00 16.24 266 LEU A C 1
ATOM 1956 O O . LEU A 1 274 ? 8.946 18.591 31.609 1.00 18.78 266 LEU A O 1
ATOM 1961 N N . GLY A 1 275 ? 9.927 17.369 33.223 1.00 15.81 267 GLY A N 1
ATOM 1962 C CA . GLY A 1 275 ? 8.895 17.638 34.214 1.00 18.25 267 GLY A CA 1
ATOM 1963 C C . GLY A 1 275 ? 8.795 19.084 34.648 1.00 16.80 267 GLY A C 1
ATOM 1964 O O . GLY A 1 275 ? 7.744 19.493 35.199 1.00 18.68 267 GLY A O 1
ATOM 1965 N N . SER A 1 276 ? 9.865 19.866 34.442 1.00 15.79 268 SER A N 1
ATOM 1966 C CA . SER A 1 276 ? 9.903 21.273 34.908 1.00 17.10 268 SER A CA 1
ATOM 1967 C C . SER A 1 276 ? 9.248 22.218 33.898 1.00 16.65 268 SER A C 1
ATOM 1968 O O . SER A 1 276 ? 8.971 23.381 34.221 1.00 17.48 268 SER A O 1
ATOM 1971 N N . LEU A 1 277 ? 9.006 21.720 32.686 1.00 17.02 269 LEU A N 1
ATOM 1972 C CA . LEU A 1 277 ? 8.580 22.569 31.581 1.00 17.17 269 LEU A CA 1
ATOM 1973 C C . LEU A 1 277 ? 7.101 22.933 31.659 1.00 17.86 269 LEU A C 1
ATOM 1974 O O . LEU A 1 277 ? 6.254 22.126 32.073 1.00 18.87 269 LEU A O 1
ATOM 1979 N N . LYS A 1 278 ? 6.814 24.159 31.228 1.00 19.13 270 LYS A N 1
ATOM 1980 C CA . LYS A 1 278 ? 5.472 24.631 31.030 1.00 23.48 270 LYS A CA 1
ATOM 1981 C C . LYS A 1 278 ? 5.459 25.326 29.681 1.00 23.51 270 LYS A C 1
ATOM 1982 O O . LYS A 1 278 ? 6.286 26.204 29.420 1.00 28.57 270 LYS A O 1
ATOM 1988 N N . PHE A 1 279 ? 4.550 24.907 28.809 1.00 19.28 271 PHE A N 1
ATOM 1989 C CA . PHE A 1 279 ? 4.422 25.501 27.500 1.00 22.09 271 PHE A CA 1
ATOM 1990 C C . PHE A 1 279 ? 3.229 26.425 27.522 1.00 21.12 271 PHE A C 1
ATOM 1991 O O . PHE A 1 279 ? 2.110 25.977 27.738 1.00 21.79 271 PHE A O 1
ATOM 1999 N N . ASN A 1 280 ? 3.479 27.711 27.302 1.00 21.54 272 ASN A N 1
ATOM 2000 C CA . ASN A 1 280 ? 2.410 28.708 27.211 1.00 22.94 272 ASN A CA 1
ATOM 2001 C C . ASN A 1 280 ? 1.907 28.740 25.780 1.00 22.61 272 ASN A C 1
ATOM 2002 O O . ASN A 1 280 ? 2.437 29.461 24.934 1.00 24.22 272 ASN A O 1
ATOM 2007 N N . LEU A 1 281 ? 0.892 27.930 25.507 1.00 22.99 273 LEU A N 1
ATOM 2008 C CA . LEU A 1 281 ? 0.423 27.720 24.144 1.00 21.51 273 LEU A CA 1
ATOM 2009 C C . LEU A 1 281 ? -0.899 28.443 23.862 1.00 21.93 273 LEU A C 1
ATOM 2010 O O . LEU A 1 281 ? -1.541 28.986 24.770 1.00 23.77 273 LEU A O 1
ATOM 2015 N N . SER A 1 282 ? -1.290 28.450 22.591 1.00 22.53 274 SER A N 1
ATOM 2016 C CA . SER A 1 282 ? -2.411 29.282 22.128 1.00 24.37 274 SER A CA 1
ATOM 2017 C C . SER A 1 282 ? -3.682 29.043 22.914 1.00 27.65 274 SER A C 1
ATOM 2018 O O . SER A 1 282 ? -4.409 29.985 23.206 1.00 29.49 274 SER A O 1
ATOM 2021 N N . ASN A 1 283 ? -3.960 27.788 23.246 1.00 29.54 275 ASN A N 1
ATOM 2022 C CA . ASN A 1 283 ? -5.193 27.450 23.960 1.00 31.20 275 ASN A CA 1
ATOM 2023 C C . ASN A 1 283 ? -4.960 27.153 25.440 1.00 31.46 275 ASN A C 1
ATOM 2024 O O . ASN A 1 283 ? -5.794 26.521 26.081 1.00 35.06 275 ASN A O 1
ATOM 2029 N N . GLY A 1 284 ? -3.831 27.618 25.978 1.00 30.55 276 GLY A N 1
ATOM 2030 C CA . GLY A 1 284 ? -3.516 27.452 27.392 1.00 29.20 276 GLY A CA 1
ATOM 2031 C C . GLY A 1 284 ? -2.182 26.783 27.648 1.00 27.98 276 GLY A C 1
ATOM 2032 O O . GLY A 1 284 ? -1.414 26.516 26.724 1.00 28.73 276 GLY A O 1
ATOM 2033 N N . VAL A 1 285 ? -1.921 26.510 28.921 1.00 26.04 277 VAL A N 1
ATOM 2034 C CA . VAL A 1 285 ? -0.656 25.928 29.353 1.00 25.66 277 VAL A CA 1
ATOM 2035 C C . VAL A 1 285 ? -0.695 24.421 29.165 1.00 24.24 277 VAL A C 1
ATOM 2036 O O . VAL A 1 285 ? -1.691 23.767 29.480 1.00 26.09 277 VAL A O 1
ATOM 2040 N N . GLU A 1 286 ? 0.396 23.887 28.628 1.00 21.33 278 GLU A N 1
ATOM 2041 C CA . GLU A 1 286 ? 0.550 22.456 28.431 1.00 20.61 278 GLU A CA 1
ATOM 2042 C C . GLU A 1 286 ? 1.852 21.988 29.072 1.00 19.42 278 GLU A C 1
ATOM 2043 O O . GLU A 1 286 ? 2.833 22.733 29.110 1.00 21.32 278 GLU A O 1
ATOM 2049 N N . VAL A 1 287 ? 1.849 20.765 29.594 1.00 18.94 279 VAL A N 1
ATOM 2050 C CA . VAL A 1 287 ? 3.056 20.191 30.210 1.00 18.49 279 VAL A CA 1
ATOM 2051 C C . VAL A 1 287 ? 3.363 18.839 29.592 1.00 17.56 279 VAL A C 1
ATOM 2052 O O . VAL A 1 287 ? 2.553 18.279 28.845 1.00 19.46 279 VAL A O 1
ATOM 2056 N N . VAL A 1 288 ? 4.563 18.328 29.859 1.00 18.47 280 VAL A N 1
ATOM 2057 C CA . VAL A 1 288 ? 4.928 16.989 29.382 1.00 17.65 280 VAL A CA 1
ATOM 2058 C C . VAL A 1 288 ? 4.306 15.953 30.310 1.00 19.48 280 VAL A C 1
ATOM 2059 O O . VAL A 1 288 ? 4.742 15.777 31.446 1.00 21.00 280 VAL A O 1
ATOM 2063 N N . THR A 1 289 ? 3.268 15.278 29.815 1.00 19.32 281 THR A N 1
ATOM 2064 C CA . THR A 1 289 ? 2.525 14.314 30.605 1.00 18.90 281 THR A CA 1
ATOM 2065 C C . THR A 1 289 ? 3.097 12.905 30.566 1.00 18.61 281 THR A C 1
ATOM 2066 O O . THR A 1 289 ? 2.873 12.114 31.469 1.00 18.98 281 THR A O 1
ATOM 2070 N N . ASN A 1 290 ? 3.793 12.539 29.486 1.00 16.01 282 ASN A N 1
ATOM 2071 C CA . ASN A 1 290 ? 4.274 11.180 29.395 1.00 17.39 282 ASN A CA 1
ATOM 2072 C C . ASN A 1 290 ? 5.466 11.028 28.480 1.00 18.99 282 ASN A C 1
ATOM 2073 O O . ASN A 1 290 ? 5.739 11.897 27.665 1.00 18.37 282 ASN A O 1
ATOM 2078 N N . ILE A 1 291 ? 6.161 9.908 28.656 1.00 17.94 283 ILE A N 1
ATOM 2079 C CA . ILE A 1 291 ? 7.322 9.529 27.845 1.00 17.37 283 ILE A CA 1
ATOM 2080 C C . ILE A 1 291 ? 7.125 8.085 27.394 1.00 17.39 283 ILE A C 1
ATOM 2081 O O . ILE A 1 291 ? 6.797 7.218 28.216 1.00 18.06 283 ILE A O 1
ATOM 2086 N N . GLU A 1 292 ? 7.326 7.827 26.110 1.00 19.22 284 GLU A N 1
ATOM 2087 C CA . GLU A 1 292 ? 7.204 6.480 25.553 1.00 17.91 284 GLU A CA 1
ATOM 2088 C C . GLU A 1 292 ? 8.022 6.396 24.244 1.00 18.41 284 GLU A C 1
ATOM 2089 O O . GLU A 1 292 ? 8.933 7.233 24.015 1.00 17.82 284 GLU A O 1
ATOM 2095 N N . MET A 1 293 ? 7.734 5.421 23.383 1.00 18.05 285 MET A N 1
ATOM 2096 C CA . MET A 1 293 ? 8.645 5.132 22.261 1.00 17.97 285 MET A CA 1
ATOM 2097 C C . MET A 1 293 ? 8.062 5.169 20.837 1.00 17.92 285 MET A C 1
ATOM 2098 O O . MET A 1 293 ? 8.781 4.858 19.894 1.00 19.52 285 MET A O 1
ATOM 2103 N N . GLU A 1 294 ? 6.792 5.559 20.668 1.00 17.82 286 GLU A N 1
ATOM 2104 C CA . GLU A 1 294 ? 6.143 5.526 19.339 1.00 17.27 286 GLU A CA 1
ATOM 2105 C C . GLU A 1 294 ? 5.413 6.782 18.864 1.00 17.76 286 GLU A C 1
ATOM 2106 O O . GLU A 1 294 ? 5.249 6.976 17.661 1.00 19.79 286 GLU A O 1
ATOM 2112 N N . THR A 1 295 ? 4.969 7.624 19.788 1.00 18.07 287 THR A N 1
ATOM 2113 C CA . THR A 1 295 ? 3.922 8.589 19.464 1.00 16.99 287 THR A CA 1
ATOM 2114 C C . THR A 1 295 ? 4.363 9.692 18.508 1.00 17.60 287 THR A C 1
ATOM 2115 O O . THR A 1 295 ? 3.609 10.074 17.624 1.00 19.52 287 THR A O 1
ATOM 2119 N N . SER A 1 296 ? 5.572 10.227 18.687 1.00 17.31 288 SER A N 1
ATOM 2120 C CA . SER A 1 296 ? 6.049 11.309 17.834 1.00 17.18 288 SER A CA 1
ATOM 2121 C C . SER A 1 296 ? 5.924 10.950 16.350 1.00 18.21 288 SER A C 1
ATOM 2122 O O . SER A 1 296 ? 5.368 11.736 15.572 1.00 18.52 288 SER A O 1
ATOM 2125 N N . ALA A 1 297 ? 6.415 9.768 15.953 1.00 17.13 289 ALA A N 1
ATOM 2126 C CA . ALA A 1 297 ? 6.392 9.351 14.531 1.00 16.72 289 ALA A CA 1
ATOM 2127 C C . ALA A 1 297 ? 4.972 9.011 14.070 1.00 17.29 289 ALA A C 1
ATOM 2128 O O . ALA A 1 297 ? 4.603 9.242 12.919 1.00 18.16 289 ALA A O 1
ATOM 2130 N N . ILE A 1 298 ? 4.170 8.427 14.943 1.00 18.67 290 ILE A N 1
ATOM 2131 C CA . ILE A 1 298 ? 2.775 8.190 14.592 1.00 15.90 290 ILE A CA 1
ATOM 2132 C C . ILE A 1 298 ? 2.126 9.490 14.207 1.00 16.71 290 ILE A C 1
ATOM 2133 O O . ILE A 1 298 ? 1.434 9.580 13.195 1.00 17.47 290 ILE A O 1
ATOM 2138 N N . CYS A 1 299 ? 2.280 10.506 15.061 1.00 18.69 291 CYS A N 1
ATOM 2139 C CA . CYS A 1 299 ? 1.674 11.802 14.790 1.00 17.50 291 CYS A CA 1
ATOM 2140 C C . CYS A 1 299 ? 2.240 12.466 13.523 1.00 15.59 291 CYS A C 1
ATOM 2141 O O . CYS A 1 299 ? 1.503 12.982 12.678 1.00 16.54 291 CYS A O 1
ATOM 2144 N N . TYR A 1 300 ? 3.557 12.496 13.425 1.00 16.71 292 TYR A N 1
ATOM 2145 C CA . TYR A 1 300 ? 4.213 13.185 12.313 1.00 16.80 292 TYR A CA 1
ATOM 2146 C C . TYR A 1 300 ? 3.941 12.541 10.960 1.00 17.45 292 TYR A C 1
ATOM 2147 O O . TYR A 1 300 ? 3.569 13.219 9.995 1.00 17.52 292 TYR A O 1
ATOM 2156 N N . LEU A 1 301 ? 4.165 11.241 10.877 1.00 17.43 293 LEU A N 1
ATOM 2157 C CA . LEU A 1 301 ? 4.016 10.542 9.606 1.00 18.49 293 LEU A CA 1
ATOM 2158 C C . LEU A 1 301 ? 2.525 10.461 9.214 1.00 20.20 293 LEU A C 1
ATOM 2159 O O . LEU A 1 301 ? 2.208 10.620 8.036 1.00 19.88 293 LEU A O 1
ATOM 2164 N N . SER A 1 302 ? 1.621 10.277 10.191 1.00 18.58 294 SER A N 1
ATOM 2165 C CA . SER A 1 302 ? 0.179 10.261 9.879 1.00 17.06 294 SER A CA 1
ATOM 2166 C C . SER A 1 302 ? -0.257 11.624 9.351 1.00 17.75 294 SER A C 1
ATOM 2167 O O . SER A 1 302 ? -0.969 11.711 8.327 1.00 18.70 294 SER A O 1
ATOM 2170 N N . ASP A 1 303 ? 0.158 12.690 10.036 1.00 18.12 295 ASP A N 1
ATOM 2171 C CA . ASP A 1 303 ? -0.214 14.023 9.605 1.00 17.93 295 ASP A CA 1
ATOM 2172 C C . ASP A 1 303 ? 0.321 14.296 8.204 1.00 17.78 295 ASP A C 1
ATOM 2173 O O . ASP A 1 303 ? -0.370 14.895 7.380 1.00 19.24 295 ASP A O 1
ATOM 2178 N N . MET A 1 304 ? 1.545 13.849 7.937 1.00 17.57 296 MET A N 1
ATOM 2179 C CA . MET A 1 304 ? 2.145 14.018 6.616 1.00 17.65 296 MET A CA 1
ATOM 2180 C C . MET A 1 304 ? 1.275 13.385 5.522 1.00 17.74 296 MET A C 1
ATOM 2181 O O . MET A 1 304 ? 1.147 13.956 4.432 1.00 19.65 296 MET A O 1
ATOM 2186 N N . LEU A 1 305 ? 0.698 12.218 5.826 1.00 17.37 297 LEU A N 1
ATOM 2187 C CA . LEU A 1 305 ? -0.185 11.513 4.877 1.00 18.93 297 LEU A CA 1
ATOM 2188 C C . LEU A 1 305 ? -1.620 12.041 4.852 1.00 19.16 297 LEU A C 1
ATOM 2189 O O . LEU A 1 305 ? -2.400 11.651 3.985 1.00 19.58 297 LEU A O 1
ATOM 2194 N N . GLY A 1 306 ? -1.963 12.924 5.784 1.00 18.21 298 GLY A N 1
ATOM 2195 C CA . GLY A 1 306 ? -3.331 13.381 5.939 1.00 18.47 298 GLY A CA 1
ATOM 2196 C C . GLY A 1 306 ? -4.261 12.438 6.682 1.00 19.70 298 GLY A C 1
ATOM 2197 O O . GLY A 1 306 ? -5.479 12.628 6.655 1.00 21.54 298 GLY A O 1
ATOM 2198 N N . TYR A 1 307 ? -3.707 11.445 7.363 1.00 18.23 299 TYR A N 1
ATOM 2199 C CA . TYR A 1 307 ? -4.493 10.527 8.168 1.00 17.98 299 TYR A CA 1
ATOM 2200 C C . TYR A 1 307 ? -4.636 11.109 9.571 1.00 18.93 299 TYR A C 1
ATOM 2201 O O . TYR A 1 307 ? -3.698 11.738 10.074 1.00 21.24 299 TYR A O 1
ATOM 2210 N N . GLN A 1 308 ? -5.787 10.905 10.203 1.00 17.97 300 GLN A N 1
ATOM 2211 C CA . GLN A 1 308 ? -6.032 11.404 11.552 1.00 18.94 300 GLN A CA 1
ATOM 2212 C C . GLN A 1 308 ? -5.451 10.418 12.542 1.00 20.18 300 GLN A C 1
ATOM 2213 O O . GLN A 1 308 ? -5.822 9.241 12.525 1.00 21.86 300 GLN A O 1
ATOM 2219 N N . ALA A 1 309 ? -4.543 10.882 13.399 1.00 17.21 301 ALA A N 1
ATOM 2220 C CA . ALA A 1 309 ? -3.889 9.996 14.346 1.00 18.09 301 ALA A CA 1
ATOM 2221 C C . ALA A 1 309 ? -3.764 10.631 15.722 1.00 17.95 301 ALA A C 1
ATOM 2222 O O . ALA A 1 309 ? -3.787 11.855 15.874 1.00 19.49 301 ALA A O 1
ATOM 2224 N N . GLY A 1 310 ? -3.609 9.766 16.718 1.00 19.42 302 GLY A N 1
ATOM 2225 C CA . GLY A 1 310 ? -3.279 10.188 18.069 1.00 20.52 302 GLY A CA 1
ATOM 2226 C C . GLY A 1 310 ? -2.876 9.014 18.937 1.00 20.47 302 GLY A C 1
ATOM 2227 O O . GLY A 1 310 ? -2.616 7.922 18.455 1.00 18.59 302 GLY A O 1
ATOM 2228 N N . ALA A 1 311 ? -2.840 9.233 20.241 1.00 19.03 303 ALA A N 1
ATOM 2229 C CA . ALA A 1 311 ? -2.303 8.225 21.147 1.00 17.67 303 ALA A CA 1
ATOM 2230 C C . ALA A 1 311 ? -2.814 8.462 22.555 1.00 16.35 303 ALA A C 1
ATOM 2231 O O . ALA A 1 311 ? -3.088 9.603 22.955 1.00 17.92 303 ALA A O 1
ATOM 2233 N N . ALA A 1 312 ? -2.947 7.374 23.299 1.00 17.92 304 ALA A N 1
ATOM 2234 C CA . ALA A 1 312 ? -3.288 7.437 24.708 1.00 18.00 304 ALA A CA 1
ATOM 2235 C C . ALA A 1 312 ? -2.570 6.271 25.345 1.00 20.21 304 ALA A C 1
ATOM 2236 O O . ALA A 1 312 ? -2.630 5.168 24.827 1.00 18.78 304 ALA A O 1
ATOM 2238 N N . CYS A 1 313 ? -1.889 6.507 26.463 1.00 16.58 305 CYS A N 1
ATOM 2239 C CA . CYS A 1 313 ? -1.067 5.468 27.065 1.00 17.21 305 CYS A CA 1
ATOM 2240 C C . CYS A 1 313 ? -1.282 5.391 28.558 1.00 18.30 305 CYS A C 1
ATOM 2241 O O . CYS A 1 313 ? -1.331 6.414 29.213 1.00 18.69 305 CYS A O 1
ATOM 2244 N N . VAL A 1 314 ? -1.372 4.171 29.081 1.00 18.47 306 VAL A N 1
ATOM 2245 C CA . VAL A 1 314 ? -1.512 3.944 30.500 1.00 19.89 306 V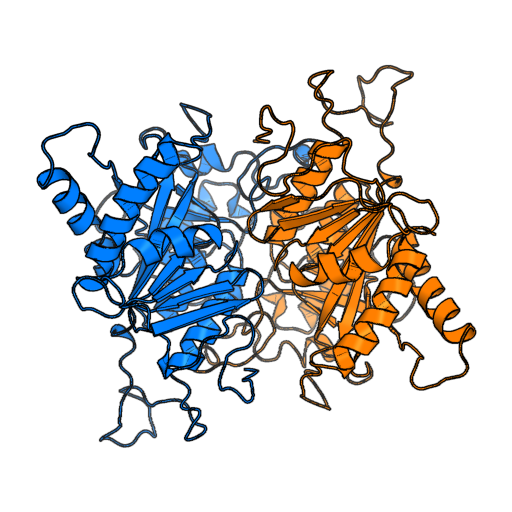AL A CA 1
ATOM 2246 C C . VAL A 1 314 ? -0.164 4.192 31.194 1.00 19.41 306 VAL A C 1
ATOM 2247 O O . VAL A 1 314 ? 0.861 3.654 30.779 1.00 19.88 306 VAL A O 1
ATOM 2251 N N . VAL A 1 315 ? -0.188 4.975 32.275 1.00 17.75 307 VAL A N 1
ATOM 2252 C CA . VAL A 1 315 ? 1.045 5.316 32.996 1.00 19.18 307 VAL A CA 1
ATOM 2253 C C . VAL A 1 315 ? 1.443 4.140 33.879 1.00 20.58 307 VAL A C 1
ATOM 2254 O O . VAL A 1 315 ? 0.813 3.889 34.902 1.00 20.75 307 VAL A O 1
ATOM 2258 N N . VAL A 1 316 ? 2.471 3.402 33.466 1.00 19.48 308 VAL A N 1
ATOM 2259 C CA . VAL A 1 316 ? 2.951 2.236 34.214 1.00 19.63 308 VAL A CA 1
ATOM 2260 C C . VAL A 1 316 ? 4.258 2.491 34.968 1.00 22.77 308 VAL A C 1
ATOM 2261 O O . VAL A 1 316 ? 4.704 1.647 35.743 1.00 25.10 308 VAL A O 1
ATOM 2265 N N . SER A 1 317 ? 4.863 3.651 34.746 1.00 23.13 309 SER A N 1
ATOM 2266 C CA A SER A 1 317 ? 6.078 4.015 35.455 0.50 24.39 309 SER A CA 1
ATOM 2267 C CA B SER A 1 317 ? 6.107 4.022 35.415 0.50 25.03 309 SER A CA 1
ATOM 2268 C C . SER A 1 317 ? 5.987 5.463 35.882 1.00 24.42 309 SER A C 1
ATOM 2269 O O . SER A 1 317 ? 5.800 6.358 35.063 1.00 22.11 309 SER A O 1
ATOM 2274 N N . LYS A 1 318 ? 6.083 5.691 37.185 1.00 30.02 310 LYS A N 1
ATOM 2275 C CA . LYS A 1 318 ? 6.142 7.041 37.702 1.00 34.48 310 LYS A CA 1
ATOM 2276 C C . LYS A 1 318 ? 7.597 7.249 38.003 1.00 35.94 310 LYS A C 1
ATOM 2277 O O . LYS A 1 318 ? 8.184 6.561 38.837 1.00 33.09 310 LYS A O 1
ATOM 2283 N N . ARG A 1 319 ? 8.175 8.185 37.269 1.00 39.46 311 ARG A N 1
ATOM 2284 C CA . ARG A 1 319 ? 9.589 8.443 37.315 1.00 39.97 311 ARG A CA 1
ATOM 2285 C C . ARG A 1 319 ? 9.872 9.496 38.399 1.00 40.45 311 ARG A C 1
ATOM 2286 O O . ARG A 1 319 ? 11.019 9.710 38.772 1.00 40.07 311 ARG A O 1
ATOM 2294 N N . VAL A 1 320 ? 8.814 10.143 38.893 1.00 39.92 312 VAL A N 1
ATOM 2295 C CA . VAL A 1 320 ? 8.884 11.062 40.038 1.00 41.00 312 VAL A CA 1
ATOM 2296 C C . VAL A 1 320 ? 7.849 10.631 41.085 1.00 42.47 312 VAL A C 1
ATOM 2297 O O . VAL A 1 320 ? 6.979 9.811 40.795 1.00 42.62 312 VAL A O 1
ATOM 2301 N N . GLY A 1 321 ? 7.942 11.184 42.294 1.00 44.71 313 GLY A N 1
ATOM 2302 C CA . GLY A 1 321 ? 6.926 10.960 43.329 1.00 46.22 313 GLY A CA 1
ATOM 2303 C C . GLY A 1 321 ? 6.811 9.523 43.818 1.00 47.57 313 GLY A C 1
ATOM 2304 O O . GLY A 1 321 ? 7.422 9.150 44.819 1.00 48.34 313 GLY A O 1
ATOM 2305 N N . GLU A 1 322 ? 6.014 8.717 43.120 1.00 48.48 314 GLU A N 1
ATOM 2306 C CA . GLU A 1 322 ? 5.868 7.299 43.465 1.00 49.20 314 GLU A CA 1
ATOM 2307 C C . GLU A 1 322 ? 7.177 6.552 43.221 1.00 49.23 314 GLU A C 1
ATOM 2308 O O . GLU A 1 322 ? 7.559 5.686 44.011 1.00 49.37 314 GLU A O 1
ATOM 2314 N N . LYS A 1 323 ? 7.854 6.892 42.124 1.00 49.45 315 LYS A N 1
ATOM 2315 C CA . LYS A 1 323 ? 9.145 6.291 41.775 1.00 49.46 315 LYS A CA 1
ATOM 2316 C C . LYS A 1 323 ? 9.013 4.764 41.770 1.00 48.46 315 LYS A C 1
ATOM 2317 O O . LYS A 1 323 ? 9.852 4.044 42.315 1.00 47.27 315 LYS A O 1
ATOM 2323 N N . LYS A 1 324 ? 7.930 4.303 41.136 1.00 46.93 316 LYS A N 1
ATOM 2324 C CA . LYS A 1 324 ? 7.505 2.900 41.120 1.00 46.26 316 LYS A CA 1
ATOM 2325 C C . LYS A 1 324 ? 7.053 2.525 39.719 1.00 43.36 316 LYS A C 1
ATOM 2326 O O . LYS A 1 324 ? 6.769 3.404 38.903 1.00 39.99 316 LYS A O 1
ATOM 2332 N N . MET A 1 325 ? 6.955 1.221 39.465 1.00 40.74 317 MET A N 1
ATOM 2333 C CA . MET A 1 325 ? 6.251 0.711 38.289 1.00 41.53 317 MET A CA 1
ATOM 2334 C C . MET A 1 325 ? 4.963 0.013 38.707 1.00 40.23 317 MET A C 1
ATOM 2335 O O . MET A 1 325 ? 4.877 -0.557 39.798 1.00 37.90 317 MET A O 1
ATOM 2340 N N . PHE A 1 326 ? 3.970 0.062 37.824 1.00 37.41 318 PHE A N 1
ATOM 2341 C CA . PHE A 1 326 ? 2.637 -0.449 38.117 1.00 37.97 318 PHE A CA 1
ATOM 2342 C C . PHE A 1 326 ? 2.245 -1.428 37.025 1.00 36.84 318 PHE A C 1
ATOM 2343 O O . PHE A 1 326 ? 1.619 -1.065 36.025 1.00 37.90 318 PHE A O 1
ATOM 2351 N N . LEU A 1 327 ? 2.665 -2.672 37.222 1.00 37.33 319 LEU A N 1
ATOM 2352 C CA . LEU A 1 327 ? 2.399 -3.752 36.290 1.00 36.32 319 LEU A CA 1
ATOM 2353 C C . LEU A 1 327 ? 1.483 -4.747 36.990 1.00 36.36 319 LEU A C 1
ATOM 2354 O O . LEU A 1 327 ? 1.072 -4.519 38.132 1.00 37.11 319 LEU A O 1
ATOM 2359 N N . GLY A 1 328 ? 1.144 -5.835 36.308 1.00 34.95 320 GLY A N 1
ATOM 2360 C CA . GLY A 1 328 ? 0.300 -6.878 36.903 1.00 33.88 320 GLY A CA 1
ATOM 2361 C C . GLY A 1 328 ? -1.198 -6.603 36.841 1.00 31.88 320 GLY A C 1
ATOM 2362 O O . GLY A 1 328 ? -1.696 -5.991 35.892 1.00 28.49 320 GLY A O 1
ATOM 2363 N N . ASP A 1 329 ? -1.914 -7.066 37.863 1.00 31.38 321 ASP A N 1
ATOM 2364 C CA . ASP A 1 329 ? -3.380 -7.022 37.886 1.00 31.58 321 ASP A CA 1
ATOM 2365 C C . ASP A 1 329 ? -3.941 -5.609 37.747 1.00 30.20 321 ASP A C 1
ATOM 2366 O O . ASP A 1 329 ? -4.915 -5.394 37.021 1.00 28.47 321 ASP A O 1
ATOM 2371 N N . GLN A 1 330 ? -3.340 -4.664 38.466 1.00 28.61 322 GLN A N 1
ATOM 2372 C CA . GLN A 1 330 ? -3.754 -3.254 38.414 1.00 28.32 322 GLN A CA 1
ATOM 2373 C C . GLN A 1 330 ? -3.684 -2.695 36.991 1.00 27.25 322 GLN A C 1
ATOM 2374 O O . GLN A 1 330 ? -4.577 -1.970 36.551 1.00 26.69 322 GLN A O 1
ATOM 2380 N N . LEU A 1 331 ? -2.627 -3.050 36.273 1.00 24.87 323 LEU A N 1
ATOM 2381 C CA . LEU A 1 331 ? -2.464 -2.641 34.882 1.00 24.65 323 LEU A CA 1
ATOM 2382 C C . LEU A 1 331 ? -3.516 -3.316 33.992 1.00 25.47 323 LEU A C 1
ATOM 2383 O O . LEU A 1 331 ? -4.120 -2.675 33.128 1.00 25.09 323 LEU A O 1
ATOM 2388 N N . ASP A 1 332 ? -3.724 -4.612 34.209 1.00 25.10 324 ASP A N 1
ATOM 2389 C CA . ASP A 1 332 ? -4.683 -5.383 33.420 1.00 24.52 324 ASP A CA 1
ATOM 2390 C C . ASP A 1 332 ? -6.073 -4.753 33.512 1.00 24.47 324 ASP A C 1
ATOM 2391 O O . ASP A 1 332 ? -6.771 -4.636 32.510 1.00 23.28 324 ASP A O 1
ATOM 2396 N N . ALA A 1 333 ? -6.458 -4.350 34.718 1.00 23.36 325 ALA A N 1
ATOM 2397 C CA . ALA A 1 333 ? -7.768 -3.736 34.957 1.00 22.60 325 ALA A CA 1
ATOM 2398 C C . ALA A 1 333 ? -7.883 -2.363 34.297 1.00 22.74 325 ALA A C 1
ATOM 2399 O O . ALA A 1 333 ? -8.915 -2.028 33.702 1.00 22.80 325 ALA A O 1
ATOM 2401 N N . ALA A 1 334 ? -6.826 -1.567 34.414 1.00 21.94 326 ALA A N 1
ATOM 2402 C CA . ALA A 1 334 ? -6.793 -0.258 33.778 1.00 21.34 326 ALA A CA 1
ATOM 2403 C C . ALA A 1 334 ? -6.845 -0.406 32.264 1.00 21.79 326 ALA A C 1
ATOM 2404 O O . ALA A 1 334 ? -7.576 0.318 31.592 1.00 23.13 326 ALA A O 1
ATOM 2406 N N . MET A 1 335 ? -6.091 -1.369 31.737 1.00 23.72 327 MET A N 1
ATOM 2407 C CA . MET A 1 335 ? -6.038 -1.574 30.295 1.00 24.23 327 MET A CA 1
ATOM 2408 C C . MET A 1 335 ? -7.401 -2.010 29.759 1.00 24.43 327 MET A C 1
ATOM 2409 O O . MET A 1 335 ? -7.790 -1.587 28.680 1.00 25.94 327 MET A O 1
ATOM 2414 N N . LYS A 1 336 ? -8.150 -2.811 30.524 1.00 23.62 328 LYS A N 1
ATOM 2415 C CA . LYS A 1 336 ? -9.491 -3.212 30.095 1.00 24.62 328 LYS A CA 1
ATOM 2416 C C . LYS A 1 336 ? -10.414 -1.994 29.942 1.00 23.00 328 LYS A C 1
ATOM 2417 O O . LYS A 1 336 ? -11.134 -1.885 28.956 1.00 25.23 328 LYS A O 1
ATOM 2423 N N . ARG A 1 337 ? -10.352 -1.059 30.886 1.00 23.78 329 ARG A N 1
ATOM 2424 C CA . ARG A 1 337 ? -11.161 0.165 30.792 1.00 23.00 329 ARG A CA 1
ATOM 2425 C C . ARG A 1 337 ? -10.742 0.988 29.585 1.00 23.23 329 ARG A C 1
ATOM 2426 O O . ARG A 1 337 ? -11.569 1.526 28.867 1.00 24.19 329 ARG A O 1
ATOM 2434 N N . CYS A 1 338 ? -9.436 1.095 29.374 1.00 21.63 330 CYS A N 1
ATOM 2435 C CA . CYS A 1 338 ? -8.912 1.974 28.345 1.00 22.84 330 CYS A CA 1
ATOM 2436 C C . CYS A 1 338 ? -9.141 1.403 26.951 1.00 22.51 330 CYS A C 1
ATOM 2437 O O . CYS A 1 338 ? -9.305 2.166 26.000 1.00 23.65 330 CYS A O 1
ATOM 2440 N N . ILE A 1 339 ? -9.131 0.075 26.830 1.00 22.22 331 ILE A N 1
ATOM 2441 C CA . ILE A 1 339 ? -9.443 -0.560 25.548 1.00 21.77 331 ILE A CA 1
ATOM 2442 C C . ILE A 1 339 ? -10.844 -0.147 25.110 1.00 22.96 331 ILE A C 1
ATOM 2443 O O . ILE A 1 339 ? -11.044 0.265 23.971 1.00 21.87 331 ILE A O 1
ATOM 2448 N N . LYS A 1 340 ? -11.813 -0.251 26.017 1.00 23.29 332 LYS A N 1
ATOM 2449 C CA . LYS A 1 340 ? -13.182 0.120 25.685 1.00 25.55 332 LYS A CA 1
ATOM 2450 C C . LYS A 1 340 ? -13.280 1.599 25.330 1.00 24.76 332 LYS A C 1
ATOM 2451 O O . LYS A 1 340 ? -13.939 1.977 24.368 1.00 25.14 332 LYS A O 1
ATOM 2457 N N . ILE A 1 341 ? -12.624 2.436 26.120 1.00 23.29 333 ILE A N 1
ATOM 2458 C CA . ILE A 1 341 ? -12.600 3.871 25.861 1.00 23.76 333 ILE A CA 1
ATOM 2459 C C . ILE A 1 341 ? -12.043 4.176 24.459 1.00 21.86 333 ILE A C 1
ATOM 2460 O O . ILE A 1 341 ? -12.597 5.010 23.740 1.00 24.33 333 ILE A O 1
ATOM 2465 N N . ILE A 1 342 ? -10.937 3.531 24.095 1.00 20.56 334 ILE A N 1
ATOM 2466 C CA . ILE A 1 342 ? -10.315 3.783 22.786 1.00 22.26 334 ILE A CA 1
ATOM 2467 C C . ILE A 1 342 ? -11.154 3.239 21.621 1.00 23.37 334 ILE A C 1
ATOM 2468 O O . ILE A 1 342 ? -11.226 3.873 20.570 1.00 22.69 334 ILE A O 1
ATOM 2473 N N . LEU A 1 343 ? -11.796 2.086 21.802 1.00 22.55 335 LEU A N 1
ATOM 2474 C CA . LEU A 1 343 ? -12.701 1.566 20.769 1.00 23.01 335 LEU A CA 1
ATOM 2475 C C . LEU A 1 343 ? -13.856 2.541 20.564 1.00 22.65 335 LEU A C 1
ATOM 2476 O O . LEU A 1 343 ? -14.236 2.853 19.424 1.00 23.61 335 LEU A O 1
ATOM 2481 N N . GLU A 1 344 ? -14.414 3.037 21.668 1.00 21.99 336 GLU A N 1
ATOM 2482 C CA . GLU A 1 344 ? -15.489 4.015 21.592 1.00 22.56 336 GLU A CA 1
ATOM 2483 C C . GLU A 1 344 ? -15.029 5.266 20.856 1.00 21.77 336 GLU A C 1
ATOM 2484 O O . GLU A 1 344 ? -15.740 5.783 19.999 1.00 22.30 336 GLU A O 1
ATOM 2490 N N . ALA A 1 345 ? -13.841 5.756 21.197 1.00 23.20 337 ALA A N 1
ATOM 2491 C CA . ALA A 1 345 ? -13.339 6.987 20.599 1.00 21.31 337 ALA A CA 1
ATOM 2492 C C . ALA A 1 345 ? -13.098 6.791 19.115 1.00 22.96 337 ALA A C 1
ATOM 2493 O O . ALA A 1 345 ? -13.397 7.666 18.307 1.00 21.53 337 ALA A O 1
ATOM 2495 N N . LEU A 1 346 ? -12.577 5.618 18.774 1.00 22.46 338 LEU A N 1
ATOM 2496 C CA . LEU A 1 346 ? -12.186 5.308 17.418 1.00 21.63 338 LEU A CA 1
ATOM 2497 C C . LEU A 1 346 ? -13.399 5.271 16.482 1.00 22.71 338 LEU A C 1
ATOM 2498 O O . LEU A 1 346 ? -13.370 5.867 15.411 1.00 21.82 338 LEU A O 1
ATOM 2503 N N . VAL A 1 347 ? -14.468 4.594 16.889 1.00 21.75 339 VAL A N 1
ATOM 2504 C CA . VAL A 1 347 ? -15.658 4.494 16.027 1.00 22.07 339 VAL A CA 1
ATOM 2505 C C . VAL A 1 347 ? -16.493 5.768 16.013 1.00 22.71 339 VAL A C 1
ATOM 2506 O O . VAL A 1 347 ? -17.358 5.926 15.155 1.00 23.94 339 VAL A O 1
ATOM 2510 N N . SER A 1 348 ? -16.244 6.674 16.949 1.00 22.60 340 SER A N 1
ATOM 2511 C CA . SER A 1 348 ? -16.951 7.949 16.961 1.00 24.92 340 SER A CA 1
ATOM 2512 C C . SER A 1 348 ? -16.160 9.078 16.293 1.00 26.38 340 SER A C 1
ATOM 2513 O O . SER A 1 348 ? -16.700 10.170 16.079 1.00 25.32 340 SER A O 1
ATOM 2516 N N . ALA A 1 349 ? -14.895 8.808 15.947 1.00 24.66 341 ALA A N 1
ATOM 2517 C CA . ALA A 1 349 ? -14.047 9.798 15.303 1.00 25.88 341 ALA A CA 1
ATOM 2518 C C . ALA A 1 349 ? -14.518 10.067 13.887 1.00 26.32 341 ALA A C 1
ATOM 2519 O O . ALA A 1 349 ? -14.327 11.155 13.364 1.00 28.25 341 ALA A O 1
ATOM 2522 N N . ASP B 1 23 ? 14.922 2.714 37.609 1.00 38.31 15 ASP B N 1
ATOM 2523 C CA . ASP B 1 23 ? 15.828 2.869 36.423 1.00 36.70 15 ASP B CA 1
ATOM 2524 C C . ASP B 1 23 ? 16.271 1.552 35.812 1.00 35.98 15 ASP B C 1
ATOM 2525 O O . ASP B 1 23 ? 16.527 1.479 34.617 1.00 32.64 15 ASP B O 1
ATOM 2530 N N . LEU B 1 24 ? 16.417 0.525 36.636 1.00 36.83 16 LEU B N 1
ATOM 2531 C CA . LEU B 1 24 ? 16.608 -0.824 36.139 1.00 37.32 16 LEU B CA 1
ATOM 2532 C C . LEU B 1 24 ? 15.659 -1.775 36.865 1.00 38.57 16 LEU B C 1
ATOM 2533 O O . LEU B 1 24 ? 16.044 -2.378 37.872 1.00 35.26 16 LEU B O 1
ATOM 2538 N N . PRO B 1 25 ? 14.412 -1.904 36.364 1.00 38.53 17 PRO B N 1
ATOM 2539 C CA . PRO B 1 25 ? 13.449 -2.807 37.009 1.00 39.91 17 PRO B CA 1
ATOM 2540 C C . PRO B 1 25 ? 13.837 -4.284 36.858 1.00 40.88 17 PRO B C 1
ATOM 2541 O O . PRO B 1 25 ? 13.969 -4.785 35.741 1.00 38.79 17 PRO B O 1
ATOM 2545 N N . ILE B 1 26 ? 14.031 -4.957 37.989 1.00 42.67 18 ILE B N 1
ATOM 2546 C CA . ILE B 1 26 ? 14.281 -6.395 38.024 1.00 42.33 18 ILE B CA 1
ATOM 2547 C C . ILE B 1 26 ? 13.263 -7.031 38.953 1.00 43.30 18 ILE B C 1
ATOM 2548 O O . ILE B 1 26 ? 13.253 -6.739 40.145 1.00 43.79 18 ILE B O 1
ATOM 2553 N N . GLY B 1 27 ? 12.414 -7.901 38.414 1.00 42.71 19 GLY B N 1
ATOM 2554 C CA . GLY B 1 27 ? 11.382 -8.564 39.217 1.00 42.78 19 GLY B CA 1
ATOM 2555 C C . GLY B 1 27 ? 11.926 -9.505 40.281 1.00 40.99 19 GLY B C 1
ATOM 2556 O O . GLY B 1 27 ? 13.120 -9.820 40.307 1.00 39.90 19 GLY B O 1
ATOM 2557 N N . LYS B 1 28 ? 11.040 -9.954 41.164 1.00 40.38 20 LYS B N 1
ATOM 2558 C CA . LYS B 1 28 ? 11.421 -10.900 42.213 1.00 39.92 20 LYS B CA 1
ATOM 2559 C C . LYS B 1 28 ? 11.794 -12.260 41.628 1.00 37.85 20 LYS B C 1
ATOM 2560 O O . LYS B 1 28 ? 12.473 -13.055 42.283 1.00 36.90 20 LYS B O 1
ATOM 2566 N N . ASP B 1 29 ? 11.355 -12.524 40.397 1.00 35.01 21 ASP B N 1
ATOM 2567 C CA . ASP B 1 29 ? 11.798 -13.720 39.687 1.00 33.87 21 ASP B CA 1
ATOM 2568 C C . ASP B 1 29 ? 13.228 -13.591 39.153 1.00 30.84 21 ASP B C 1
ATOM 2569 O O . ASP B 1 29 ? 13.774 -14.558 38.637 1.00 31.94 21 ASP B O 1
ATOM 2574 N N . GLY B 1 30 ? 13.833 -12.408 39.276 1.00 27.46 22 GLY B N 1
ATOM 2575 C CA . GLY B 1 30 ? 15.222 -12.201 38.844 1.00 27.87 22 GLY B CA 1
ATOM 2576 C C . GLY B 1 30 ? 15.394 -11.900 37.363 1.00 27.19 22 GLY B C 1
ATOM 2577 O O . GLY B 1 30 ? 16.515 -11.896 36.843 1.00 26.14 22 GLY B O 1
ATOM 2578 N N . THR B 1 31 ? 14.294 -11.629 36.667 1.00 26.53 23 THR B N 1
ATOM 2579 C CA . THR B 1 31 ? 14.366 -11.286 35.253 1.00 23.92 23 THR B CA 1
ATOM 2580 C C . THR B 1 31 ? 14.294 -9.775 35.053 1.00 21.96 23 THR B C 1
ATOM 2581 O O . THR B 1 31 ? 13.710 -9.045 35.861 1.00 23.47 23 THR B O 1
ATOM 2585 N N . THR B 1 32 ? 14.885 -9.330 33.954 1.00 22.46 24 THR B N 1
ATOM 2586 C CA . THR B 1 32 ? 14.763 -7.958 33.499 1.00 21.66 24 THR B CA 1
ATOM 2587 C C . THR B 1 32 ? 13.369 -7.744 32.844 1.00 21.66 24 THR B C 1
ATOM 2588 O O . THR B 1 32 ? 12.545 -8.673 32.777 1.00 20.43 24 THR B O 1
ATOM 2592 N N . LEU B 1 33 ? 13.100 -6.527 32.384 1.00 19.23 25 LEU B N 1
ATOM 2593 C CA . LEU B 1 33 ? 11.755 -6.127 32.010 1.00 18.40 25 LEU B CA 1
ATOM 2594 C C . LEU B 1 33 ? 11.269 -6.661 30.662 1.00 18.82 25 LEU B C 1
ATOM 2595 O O . LEU B 1 33 ? 10.081 -6.980 30.508 1.00 18.91 25 LEU B O 1
ATOM 2600 N N . HIS B 1 34 ? 12.165 -6.707 29.681 1.00 18.06 26 HIS B N 1
ATOM 2601 C CA . HIS B 1 34 ? 11.821 -7.115 28.317 1.00 16.44 26 HIS B CA 1
ATOM 2602 C C . HIS B 1 34 ? 12.412 -8.486 27.987 1.00 16.13 26 HIS B C 1
ATOM 2603 O O . HIS B 1 34 ? 11.702 -9.406 27.578 1.00 18.29 26 HIS B O 1
ATOM 2610 N N . LEU B 1 35 ? 13.707 -8.620 28.204 1.00 15.96 27 LEU B N 1
ATOM 2611 C CA . LEU B 1 35 ? 14.394 -9.905 28.132 1.00 15.89 27 LEU B CA 1
ATOM 2612 C C . LEU B 1 35 ? 14.133 -10.688 29.411 1.00 18.41 27 LEU B C 1
ATOM 2613 O O . LEU B 1 35 ? 14.550 -10.289 30.495 1.00 18.14 27 LEU B O 1
ATOM 2618 N N . LYS B 1 36 ? 13.438 -11.809 29.281 1.00 18.57 28 LYS B N 1
ATOM 2619 C CA . LYS B 1 36 ? 12.948 -12.534 30.461 1.00 17.08 28 LYS B CA 1
ATOM 2620 C C . LYS B 1 36 ? 13.844 -13.690 30.791 1.00 18.48 28 LYS B C 1
ATOM 2621 O O . LYS B 1 36 ? 13.431 -14.855 30.843 1.00 21.24 28 LYS B O 1
ATOM 2627 N N . CYS B 1 37 ? 15.090 -13.336 31.037 1.00 23.31 29 CYS B N 1
ATOM 2628 C CA . CYS B 1 37 ? 16.168 -14.256 31.287 1.00 22.54 29 CYS B CA 1
ATOM 2629 C C . CYS B 1 37 ? 16.763 -13.914 32.652 1.00 22.59 29 CYS B C 1
ATOM 2630 O O . CYS B 1 37 ? 16.812 -12.727 33.045 1.00 22.25 29 CYS B O 1
ATOM 2633 N N . LYS B 1 38 ? 17.153 -14.949 33.394 1.00 20.53 30 LYS B N 1
ATOM 2634 C CA . LYS B 1 38 ? 17.849 -14.775 34.669 1.00 20.02 30 LYS B CA 1
ATOM 2635 C C . LYS B 1 38 ? 19.358 -14.807 34.438 1.00 18.90 30 LYS B C 1
ATOM 2636 O O . LYS B 1 38 ? 19.824 -15.324 33.427 1.00 17.67 30 LYS B O 1
ATOM 2642 N N . SER B 1 39 ? 20.130 -14.229 35.353 1.00 19.09 31 SER B N 1
ATOM 2643 C CA . SER B 1 39 ? 21.588 -14.160 35.187 1.00 17.56 31 SER B CA 1
ATOM 2644 C C . SER B 1 39 ? 22.207 -15.517 34.896 1.00 18.75 31 SER B C 1
ATOM 2645 O O . SER B 1 39 ? 23.050 -15.644 34.027 1.00 19.38 31 SER B O 1
ATOM 2648 N N . ASP B 1 40 ? 21.762 -16.530 35.624 1.00 18.72 32 ASP B N 1
ATOM 2649 C CA A ASP B 1 40 ? 22.299 -17.878 35.519 0.50 18.08 32 ASP B CA 1
ATOM 2650 C CA B ASP B 1 40 ? 22.374 -17.843 35.473 0.50 17.99 32 ASP B CA 1
ATOM 2651 C C . ASP B 1 40 ? 21.897 -18.609 34.245 1.00 18.79 32 ASP B C 1
ATOM 2652 O O . ASP B 1 40 ? 22.396 -19.695 33.980 1.00 21.92 32 ASP B O 1
ATOM 2661 N N . GLU B 1 41 ? 20.976 -18.018 33.485 1.00 16.78 33 GLU B N 1
ATOM 2662 C CA . GLU B 1 41 ? 20.466 -18.588 32.238 1.00 16.73 33 GLU B CA 1
ATOM 2663 C C . GLU B 1 41 ? 21.073 -17.965 30.987 1.00 17.85 33 GLU B C 1
ATOM 2664 O O . GLU B 1 41 ? 20.788 -18.417 29.883 1.00 18.68 33 GLU B O 1
ATOM 2670 N N . LEU B 1 42 ? 21.897 -16.936 31.158 1.00 15.28 34 LEU B N 1
ATOM 2671 C CA . LEU B 1 42 ? 22.449 -16.186 30.039 1.00 16.31 34 LEU B CA 1
ATOM 2672 C C . LEU B 1 42 ? 23.943 -16.516 29.852 1.00 17.08 34 LEU B C 1
ATOM 2673 O O . LEU B 1 42 ? 24.727 -16.356 30.788 1.00 16.24 34 LEU B O 1
ATOM 2678 N N . ALA B 1 43 ? 24.342 -16.948 28.656 1.00 14.85 35 ALA B N 1
ATOM 2679 C CA . ALA B 1 43 ? 25.733 -17.254 28.371 1.00 15.48 35 ALA B CA 1
ATOM 2680 C C . ALA B 1 43 ? 26.532 -15.967 28.138 1.00 14.72 35 ALA B C 1
ATOM 2681 O O . ALA B 1 43 ? 25.965 -14.900 27.873 1.00 15.32 35 ALA B O 1
ATOM 2683 N N . ASP B 1 44 ? 27.857 -16.060 28.239 1.00 16.99 36 ASP B N 1
ATOM 2684 C CA . ASP B 1 44 ? 28.732 -14.935 27.892 1.00 14.87 36 ASP B CA 1
ATOM 2685 C C . ASP B 1 44 ? 28.767 -14.690 26.378 1.00 16.21 36 ASP B C 1
ATOM 2686 O O . ASP B 1 44 ? 29.144 -13.609 25.930 1.00 15.88 36 ASP B O 1
ATOM 2691 N N . ARG B 1 45 ? 28.410 -15.714 25.595 1.00 16.41 37 ARG B N 1
ATOM 2692 C CA . ARG B 1 45 ? 28.459 -15.667 24.153 1.00 16.74 37 ARG B CA 1
ATOM 2693 C C . ARG B 1 45 ? 27.035 -15.674 23.605 1.00 16.67 37 ARG B C 1
ATOM 2694 O O . ARG B 1 45 ? 26.296 -16.634 23.794 1.00 15.92 37 ARG B O 1
ATOM 2702 N N . ILE B 1 46 ? 26.692 -14.612 22.869 1.00 15.76 38 ILE B N 1
ATOM 2703 C CA . ILE B 1 46 ? 25.317 -14.328 22.492 1.00 15.26 38 ILE B CA 1
ATOM 2704 C C . ILE B 1 46 ? 25.219 -14.057 21.004 1.00 14.90 38 ILE B C 1
ATOM 2705 O O . ILE B 1 46 ? 26.045 -13.345 20.435 1.00 16.57 38 ILE B O 1
ATOM 2710 N N . ILE B 1 47 ? 24.197 -14.643 20.361 1.00 15.45 39 ILE B N 1
ATOM 2711 C CA . ILE B 1 47 ? 23.841 -14.291 18.986 1.00 16.55 39 ILE B CA 1
ATOM 2712 C C . ILE B 1 47 ? 22.554 -13.471 19.050 1.00 16.06 39 ILE B C 1
ATOM 2713 O O . ILE B 1 47 ? 21.595 -13.887 19.706 1.00 16.74 39 ILE B O 1
ATOM 2718 N N . PHE B 1 48 ? 22.562 -12.304 18.412 1.00 14.18 40 PHE B N 1
ATOM 2719 C CA . PHE B 1 48 ? 21.380 -11.467 18.257 1.00 15.67 40 PHE B CA 1
ATOM 2720 C C . PHE B 1 48 ? 20.756 -11.718 16.905 1.00 17.59 40 PHE B C 1
ATOM 2721 O O . PHE B 1 48 ? 21.443 -11.665 15.865 1.00 18.14 40 PHE B O 1
ATOM 2729 N N . VAL B 1 49 ? 19.447 -11.917 16.885 1.00 18.45 41 VAL B N 1
ATOM 2730 C CA . VAL B 1 49 ? 18.695 -11.931 15.631 1.00 17.22 41 VAL B CA 1
ATOM 2731 C C . VAL B 1 49 ? 17.562 -10.955 15.764 1.00 16.49 41 VAL B C 1
ATOM 2732 O O . VAL B 1 49 ? 17.098 -10.714 16.871 1.00 17.62 41 VAL B O 1
ATOM 2736 N N . GLY B 1 50 ? 17.101 -10.377 14.654 1.00 18.47 42 GLY B N 1
ATOM 2737 C CA . GLY B 1 50 ? 15.973 -9.475 14.724 1.00 18.84 42 GLY B CA 1
ATOM 2738 C C . GLY B 1 50 ? 14.686 -10.250 14.857 1.00 18.10 42 GLY B C 1
ATOM 2739 O O . GLY B 1 50 ? 13.854 -9.950 15.732 1.00 22.42 42 GLY B O 1
ATOM 2740 N N . ASP B 1 51 ? 14.515 -11.216 13.967 1.00 18.96 43 ASP B N 1
ATOM 2741 C CA . ASP B 1 51 ? 13.278 -11.954 13.794 1.00 18.26 43 ASP B CA 1
ATOM 2742 C C . ASP B 1 51 ? 13.129 -13.010 14.889 1.00 18.82 43 ASP B C 1
ATOM 2743 O O . ASP B 1 51 ? 13.945 -13.925 15.000 1.00 18.07 43 ASP B O 1
ATOM 2748 N N . PRO B 1 52 ? 12.091 -12.881 15.722 1.00 16.41 44 PRO B N 1
ATOM 2749 C CA . PRO B 1 52 ? 11.884 -13.917 16.729 1.00 16.02 44 PRO B CA 1
ATOM 2750 C C . PRO B 1 52 ? 11.827 -15.345 16.181 1.00 18.60 44 PRO B C 1
ATOM 2751 O O . PRO B 1 52 ? 12.191 -16.286 16.884 1.00 20.17 44 PRO B O 1
ATOM 2755 N N . GLY B 1 53 ? 11.390 -15.498 14.936 1.00 19.41 45 GLY B N 1
ATOM 2756 C CA . GLY B 1 53 ? 11.323 -16.817 14.314 1.00 19.23 45 GLY B CA 1
ATOM 2757 C C . GLY B 1 53 ? 12.678 -17.493 14.209 1.00 21.74 45 GLY B C 1
ATOM 2758 O O . GLY B 1 53 ? 12.784 -18.724 14.268 1.00 23.44 45 GLY B O 1
ATOM 2759 N N . ARG B 1 54 ? 13.732 -16.695 14.065 1.00 20.00 46 ARG B N 1
ATOM 2760 C CA . ARG B 1 54 ? 15.062 -17.250 13.815 1.00 20.83 46 ARG B CA 1
ATOM 2761 C C . ARG B 1 54 ? 15.659 -17.906 15.066 1.00 21.33 46 ARG B C 1
ATOM 2762 O O . ARG B 1 54 ? 16.630 -18.652 14.970 1.00 20.90 46 ARG B O 1
ATOM 2770 N N . VAL B 1 55 ? 15.096 -17.628 16.238 1.00 20.20 47 VAL B N 1
ATOM 2771 C CA . VAL B 1 55 ? 15.590 -18.198 17.495 1.00 19.52 47 VAL B CA 1
ATOM 2772 C C . VAL B 1 55 ? 15.513 -19.723 17.460 1.00 18.87 47 VAL B C 1
ATOM 2773 O O . VAL B 1 55 ? 16.479 -20.397 17.776 1.00 18.33 47 VAL B O 1
ATOM 2777 N N . ASP B 1 56 ? 14.370 -20.263 17.054 1.00 20.28 48 ASP B N 1
ATOM 2778 C CA . ASP B 1 56 ? 14.226 -21.720 16.976 1.00 19.21 48 ASP B CA 1
ATOM 2779 C C . ASP B 1 56 ? 15.093 -22.347 15.895 1.00 18.58 48 ASP B C 1
ATOM 2780 O O . ASP B 1 56 ? 15.598 -23.449 16.077 1.00 19.70 48 ASP B O 1
ATOM 2785 N N . VAL B 1 57 ? 15.294 -21.642 14.793 1.00 19.62 49 VAL B N 1
ATOM 2786 C CA . VAL B 1 57 ? 16.146 -22.132 13.739 1.00 17.53 49 VAL B CA 1
ATOM 2787 C C . VAL B 1 57 ? 17.581 -22.255 14.267 1.00 17.60 49 VAL B C 1
ATOM 2788 O O . VAL B 1 57 ? 18.249 -23.273 14.075 1.00 17.79 49 VAL B O 1
ATOM 2792 N N . ILE B 1 58 ? 18.048 -21.232 14.971 1.00 16.48 50 ILE B N 1
ATOM 2793 C CA . ILE B 1 58 ? 19.403 -21.271 15.482 1.00 16.29 50 ILE B CA 1
ATOM 2794 C C . ILE B 1 58 ? 19.563 -22.282 16.615 1.00 14.74 50 ILE B C 1
ATOM 2795 O O . ILE B 1 58 ? 20.534 -23.024 16.649 1.00 15.74 50 ILE B O 1
ATOM 2800 N N . SER B 1 59 ? 18.605 -22.342 17.537 1.00 15.53 51 SER B N 1
ATOM 2801 C CA . SER B 1 59 ? 18.770 -23.240 18.667 1.00 14.77 51 SER B CA 1
ATOM 2802 C C . SER B 1 59 ? 18.756 -24.701 18.226 1.00 16.90 51 SER B C 1
ATOM 2803 O O . SER B 1 59 ? 19.296 -25.554 18.922 1.00 18.36 51 SER B O 1
ATOM 2806 N N . GLY B 1 60 ? 18.179 -24.984 17.062 1.00 16.78 52 GLY B N 1
ATOM 2807 C CA . GLY B 1 60 ? 18.218 -26.336 16.533 1.00 16.61 52 GLY B CA 1
ATOM 2808 C C . GLY B 1 60 ? 19.622 -26.806 16.173 1.00 18.10 52 GLY B C 1
ATOM 2809 O O . GLY B 1 60 ? 19.860 -28.002 16.006 1.00 18.75 52 GLY B O 1
ATOM 2810 N N . TYR B 1 61 ? 20.551 -25.861 16.024 1.00 17.03 53 TYR B N 1
ATOM 2811 C CA . TYR B 1 61 ? 21.958 -26.176 15.742 1.00 18.38 53 TYR B CA 1
ATOM 2812 C C . TYR B 1 61 ? 22.781 -26.321 17.026 1.00 17.97 53 TYR B C 1
ATOM 2813 O O . TYR B 1 61 ? 23.954 -26.686 16.976 1.00 17.43 53 TYR B O 1
ATOM 2822 N N . PHE B 1 62 ? 22.187 -26.013 18.180 1.00 17.03 54 PHE B N 1
ATOM 2823 C CA . PHE B 1 62 ? 22.875 -26.230 19.438 1.00 16.28 54 PHE B CA 1
ATOM 2824 C C . PHE B 1 62 ? 23.049 -27.738 19.625 1.00 15.63 54 PHE B C 1
ATOM 2825 O O . PHE B 1 62 ? 22.374 -28.543 18.958 1.00 16.16 54 PHE B O 1
ATOM 2833 N N . ASP B 1 63 ? 23.937 -28.109 20.542 1.00 16.44 55 ASP B N 1
ATOM 2834 C CA . ASP B 1 63 ? 24.239 -29.501 20.840 1.00 16.49 55 ASP B CA 1
ATOM 2835 C C . ASP B 1 63 ? 22.978 -30.203 21.282 1.00 15.99 55 ASP B C 1
ATOM 2836 O O . ASP B 1 63 ? 22.124 -29.603 21.961 1.00 16.05 55 ASP B O 1
ATOM 2841 N N . LYS B 1 64 ? 22.866 -31.482 20.935 1.00 18.18 56 LYS B N 1
ATOM 2842 C CA . LYS B 1 64 ? 21.686 -32.238 21.318 1.00 17.36 56 LYS B CA 1
ATOM 2843 C C . LYS B 1 64 ? 21.464 -32.204 22.838 1.00 16.74 56 LYS B C 1
ATOM 2844 O O . LYS B 1 64 ? 22.412 -32.376 23.619 1.00 17.44 56 LYS B O 1
ATOM 2850 N N . ASP B 1 65 ? 20.213 -32.030 23.242 1.00 16.83 57 ASP B N 1
ATOM 2851 C CA . ASP B 1 65 ? 19.802 -32.002 24.649 1.00 16.13 57 ASP B CA 1
ATOM 2852 C C . ASP B 1 65 ? 20.503 -30.929 25.479 1.00 18.34 57 ASP B C 1
ATOM 2853 O O . ASP B 1 65 ? 20.645 -31.071 26.688 1.00 20.64 57 ASP B O 1
ATOM 2858 N N . SER B 1 66 ? 20.915 -29.836 24.836 1.00 16.12 58 SER B N 1
ATOM 2859 C CA . SER B 1 66 ? 21.634 -28.771 25.534 1.00 17.54 58 SER B CA 1
ATOM 2860 C C . SER B 1 66 ? 20.758 -27.585 25.905 1.00 16.36 58 SER B C 1
ATOM 2861 O O . SER B 1 66 ? 21.155 -26.786 26.768 1.00 17.17 58 SER B O 1
ATOM 2864 N N . ILE B 1 67 ? 19.597 -27.416 25.263 1.00 16.05 59 ILE B N 1
ATOM 2865 C CA . ILE B 1 67 ? 18.787 -26.243 25.578 1.00 16.06 59 ILE B CA 1
ATOM 2866 C C . ILE B 1 67 ? 18.262 -26.370 27.015 1.00 17.22 59 ILE B C 1
ATOM 2867 O O . ILE B 1 67 ? 17.523 -27.310 27.336 1.00 19.66 59 ILE B O 1
ATOM 2872 N N . ARG B 1 68 ? 18.683 -25.455 27.882 1.00 15.43 60 ARG B N 1
ATOM 2873 C CA . ARG B 1 68 ? 18.393 -25.516 29.325 1.00 14.76 60 ARG B CA 1
ATOM 2874 C C . ARG B 1 68 ? 17.551 -24.366 29.868 1.00 17.01 60 ARG B C 1
ATOM 2875 O O . ARG B 1 68 ? 17.072 -24.433 31.011 1.00 20.30 60 ARG B O 1
ATOM 2883 N N . ALA B 1 69 ? 17.350 -23.335 29.055 1.00 15.47 61 ALA B N 1
ATOM 2884 C CA . ALA B 1 69 ? 16.567 -22.185 29.454 1.00 17.75 61 ALA B CA 1
ATOM 2885 C C . ALA B 1 69 ? 16.024 -21.527 28.193 1.00 17.90 61 ALA B C 1
ATOM 2886 O O . ALA B 1 69 ? 16.731 -21.409 27.176 1.00 17.87 61 ALA B O 1
ATOM 2888 N N . SER B 1 70 ? 14.755 -21.122 28.263 1.00 18.04 62 SER B N 1
ATOM 2889 C CA A SER B 1 70 ? 14.122 -20.386 27.182 0.50 16.32 62 SER B CA 1
ATOM 2890 C CA B SER B 1 70 ? 14.114 -20.401 27.172 0.50 18.12 62 SER B CA 1
ATOM 2891 C C . SER B 1 70 ? 12.856 -19.725 27.680 1.00 18.82 62 SER B C 1
ATOM 2892 O O . SER B 1 70 ? 12.173 -20.259 28.541 1.00 20.31 62 SER B O 1
ATOM 2897 N N . ARG B 1 71 ? 12.563 -18.553 27.136 1.00 20.41 63 ARG B N 1
ATOM 2898 C CA . ARG B 1 71 ? 11.354 -17.827 27.477 1.00 20.98 63 ARG B CA 1
ATOM 2899 C C . ARG B 1 71 ? 11.107 -16.787 26.391 1.00 24.79 63 ARG B C 1
ATOM 2900 O O . ARG B 1 71 ? 12.053 -16.289 25.763 1.00 26.07 63 ARG B O 1
ATOM 2908 N N . ASP B 1 72 ? 9.830 -16.490 26.159 1.00 24.47 64 ASP B N 1
ATOM 2909 C CA . ASP B 1 72 ? 9.420 -15.522 25.151 1.00 26.10 64 ASP B CA 1
ATOM 2910 C C . ASP B 1 72 ? 8.645 -14.403 25.829 1.00 26.23 64 ASP B C 1
ATOM 2911 O O . ASP B 1 72 ? 7.885 -14.666 26.766 1.00 29.24 64 ASP B O 1
ATOM 2916 N N . HIS B 1 73 ? 8.821 -13.175 25.348 1.00 23.30 65 HIS B N 1
ATOM 2917 C CA . HIS B 1 73 ? 8.035 -12.032 25.796 1.00 23.61 65 HIS B CA 1
ATOM 2918 C C . HIS B 1 73 ? 8.108 -10.914 24.760 1.00 24.51 65 HIS B C 1
ATOM 2919 O O . HIS B 1 73 ? 9.194 -10.557 24.344 1.00 22.23 65 HIS B O 1
ATOM 2926 N N . ARG B 1 74 ? 6.968 -10.339 24.355 1.00 26.19 66 ARG B N 1
ATOM 2927 C CA . ARG B 1 74 ? 6.963 -9.363 23.258 1.00 24.16 66 ARG B CA 1
ATOM 2928 C C . ARG B 1 74 ? 7.777 -9.957 22.067 1.00 22.89 66 ARG B C 1
ATOM 2929 O O . ARG B 1 74 ? 7.699 -11.142 21.800 1.00 23.22 66 ARG B O 1
ATOM 2937 N N . GLU B 1 75 ? 8.585 -9.152 21.392 1.00 25.04 67 GLU B N 1
ATOM 2938 C CA . GLU B 1 75 ? 9.406 -9.663 20.299 1.00 21.18 67 GLU B CA 1
ATOM 2939 C C . GLU B 1 75 ? 10.710 -10.334 20.818 1.00 20.00 67 GLU B C 1
ATOM 2940 O O . GLU B 1 75 ? 11.548 -10.758 20.025 1.00 18.14 67 GLU B O 1
ATOM 2946 N N . ILE B 1 76 ? 10.865 -10.441 22.138 1.00 17.97 68 ILE B N 1
ATOM 2947 C CA . ILE B 1 76 ? 12.145 -10.800 22.761 1.00 17.01 68 ILE B CA 1
ATOM 2948 C C . ILE B 1 76 ? 12.085 -12.243 23.258 1.00 16.75 68 ILE B C 1
ATOM 2949 O O . ILE B 1 76 ? 11.473 -12.552 24.279 1.00 17.86 68 ILE B O 1
ATOM 2954 N N . ARG B 1 77 ? 12.748 -13.114 22.513 1.00 18.21 69 ARG B N 1
ATOM 2955 C CA . ARG B 1 77 ? 12.816 -14.533 22.816 1.00 19.15 69 ARG B CA 1
ATOM 2956 C C . ARG B 1 77 ? 14.250 -14.924 23.024 1.00 18.33 69 ARG B C 1
ATOM 2957 O O . ARG B 1 77 ? 15.122 -14.372 22.365 1.00 17.93 69 ARG B O 1
ATOM 2965 N N . PHE B 1 78 ? 14.503 -15.886 23.905 1.00 17.86 70 PHE B N 1
ATOM 2966 C CA . PHE B 1 78 ? 15.862 -16.430 24.009 1.00 18.61 70 PHE B CA 1
ATOM 2967 C C . PHE B 1 78 ? 15.825 -17.933 24.209 1.00 16.34 70 PHE B C 1
ATOM 2968 O O . PHE B 1 78 ? 14.826 -18.509 24.665 1.00 17.80 70 PHE B O 1
ATOM 2976 N N . ALA B 1 79 ? 16.948 -18.549 23.845 1.00 15.90 71 ALA B N 1
ATOM 2977 C CA . ALA B 1 79 ? 17.239 -19.933 24.185 1.00 14.20 71 ALA B CA 1
ATOM 2978 C C . ALA B 1 79 ? 18.723 -20.050 24.498 1.00 15.55 71 ALA B C 1
ATOM 2979 O O . ALA B 1 79 ? 19.555 -19.512 23.786 1.00 14.82 71 ALA B O 1
ATOM 2981 N N . THR B 1 80 ? 19.047 -20.806 25.544 1.00 14.33 72 THR B N 1
ATOM 2982 C CA . THR B 1 80 ? 20.434 -20.997 25.968 1.00 14.03 72 THR B CA 1
ATOM 2983 C C . THR B 1 80 ? 20.745 -22.478 25.925 1.00 14.85 72 THR B C 1
ATOM 2984 O O . THR B 1 80 ? 19.996 -23.283 26.473 1.00 15.61 72 THR B O 1
ATOM 2988 N N . GLY B 1 81 ? 21.821 -22.831 25.221 1.00 15.79 73 GLY B N 1
ATOM 2989 C CA . GLY B 1 81 ? 22.312 -24.216 25.198 1.00 15.07 73 GLY B CA 1
ATOM 2990 C C . GLY B 1 81 ? 23.820 -24.229 25.079 1.00 16.45 73 GLY B C 1
ATOM 2991 O O . GLY B 1 81 ? 24.512 -23.372 25.620 1.00 16.17 73 GLY B O 1
ATOM 2992 N N . THR B 1 82 ? 24.350 -25.181 24.331 1.00 14.45 74 THR B N 1
ATOM 2993 C CA . THR B 1 82 ? 25.777 -25.216 24.081 1.00 15.06 74 THR B CA 1
ATOM 2994 C C . THR B 1 82 ? 26.017 -25.478 22.603 1.00 15.18 74 THR B C 1
ATOM 2995 O O . THR B 1 82 ? 25.144 -26.011 21.904 1.00 15.52 74 THR B O 1
ATOM 2999 N N . TYR B 1 83 ? 27.181 -25.053 22.123 1.00 14.92 75 TYR B N 1
ATOM 3000 C CA . TYR B 1 83 ? 27.621 -25.381 20.761 1.00 15.22 75 TYR B CA 1
ATOM 3001 C C . TYR B 1 83 ? 29.035 -25.897 20.856 1.00 16.90 75 TYR B C 1
ATOM 3002 O O . TYR B 1 83 ? 29.930 -25.191 21.312 1.00 15.90 75 TYR B O 1
ATOM 3011 N N . LYS B 1 84 ? 29.196 -27.161 20.476 1.00 16.41 76 LYS B N 1
ATOM 3012 C CA . LYS B 1 84 ? 30.464 -27.880 20.664 1.00 16.82 76 LYS B CA 1
ATOM 3013 C C . LYS B 1 84 ? 30.982 -27.740 22.100 1.00 19.14 76 LYS B C 1
ATOM 3014 O O . LYS B 1 84 ? 32.183 -27.669 22.356 1.00 18.17 76 LYS B O 1
ATOM 3020 N N . GLY B 1 85 ? 30.034 -27.759 23.037 1.00 15.45 77 GLY B N 1
ATOM 3021 C CA . GLY B 1 85 ? 30.316 -27.707 24.458 1.00 15.14 77 GLY B CA 1
ATOM 3022 C C . GLY B 1 85 ? 30.379 -26.335 25.086 1.00 16.99 77 GLY B C 1
ATOM 3023 O O . GLY B 1 85 ? 30.336 -26.222 26.299 1.00 15.71 77 GLY B O 1
ATOM 3024 N N . THR B 1 86 ? 30.457 -25.274 24.284 1.00 15.43 78 THR B N 1
ATOM 3025 C CA . THR B 1 86 ? 30.575 -23.934 24.816 1.00 15.86 78 THR B CA 1
ATOM 3026 C C . THR B 1 86 ? 29.175 -23.335 25.027 1.00 15.90 78 THR B C 1
ATOM 3027 O O . THR B 1 86 ? 28.341 -23.428 24.133 1.00 16.15 78 THR B O 1
ATOM 3031 N N . PRO B 1 87 ? 28.900 -22.704 26.197 1.00 15.07 79 PRO B N 1
ATOM 3032 C CA . PRO B 1 87 ? 27.579 -22.101 26.349 1.00 15.81 79 PRO B CA 1
ATOM 3033 C C . PRO B 1 87 ? 27.301 -20.986 25.359 1.00 15.96 79 PRO B C 1
ATOM 3034 O O . PRO B 1 87 ? 28.170 -20.146 25.121 1.00 16.62 79 PRO B O 1
ATOM 3038 N N . VAL B 1 88 ? 26.102 -21.001 24.773 1.00 14.79 80 VAL B N 1
ATOM 3039 C CA A VAL B 1 88 ? 25.679 -19.973 23.841 0.50 14.91 80 VAL B CA 1
ATOM 3040 C CA B VAL B 1 88 ? 25.671 -20.003 23.801 0.50 15.69 80 VAL B CA 1
ATOM 3041 C C . VAL B 1 88 ? 24.214 -19.649 24.083 1.00 16.18 80 VAL B C 1
ATOM 3042 O O . VAL B 1 88 ? 23.418 -20.513 24.415 1.00 17.11 80 VAL B O 1
ATOM 3049 N N . THR B 1 89 ? 23.879 -18.372 23.955 1.00 14.83 81 THR B N 1
ATOM 3050 C CA . THR B 1 89 ? 22.493 -17.931 24.029 1.00 14.23 81 THR B CA 1
ATOM 3051 C C . THR B 1 89 ? 22.146 -17.232 22.711 1.00 14.85 81 THR B C 1
ATOM 3052 O O . THR B 1 89 ? 22.947 -16.430 22.193 1.00 16.85 81 THR B O 1
ATOM 3056 N N . VAL B 1 90 ? 20.960 -17.508 22.179 1.00 13.12 82 VAL B N 1
ATOM 3057 C CA . VAL B 1 90 ? 20.437 -16.733 21.036 1.00 13.66 82 VAL B CA 1
ATOM 3058 C C . VAL B 1 90 ? 19.263 -15.896 21.540 1.00 15.05 82 VAL B C 1
ATOM 3059 O O . VAL B 1 90 ? 18.444 -16.392 22.305 1.00 15.65 82 VAL B O 1
ATOM 3063 N N . ILE B 1 91 ? 19.231 -14.625 21.132 1.00 15.19 83 ILE B N 1
ATOM 3064 C CA . ILE B 1 91 ? 18.214 -13.683 21.587 1.00 15.54 83 ILE B CA 1
ATOM 3065 C C . ILE B 1 91 ? 17.665 -12.962 20.382 1.00 15.44 83 ILE B C 1
ATOM 3066 O O . ILE B 1 91 ? 18.431 -12.451 19.571 1.00 16.48 83 ILE B O 1
ATOM 3071 N N . SER B 1 92 ? 16.335 -12.924 20.242 1.00 14.93 84 SER B N 1
ATOM 3072 C CA . SER B 1 92 ? 15.737 -12.046 19.261 1.00 15.05 84 SER B CA 1
ATOM 3073 C C . SER B 1 92 ? 15.520 -10.687 19.890 1.00 15.77 84 SER B C 1
ATOM 3074 O O . SER B 1 92 ? 15.064 -10.584 21.008 1.00 16.47 84 SER B O 1
ATOM 3077 N N . THR B 1 93 ? 15.879 -9.644 19.143 1.00 15.69 85 THR B N 1
ATOM 3078 C CA . THR B 1 93 ? 15.781 -8.278 19.641 1.00 17.93 85 THR B CA 1
ATOM 3079 C C . THR B 1 93 ? 14.578 -7.542 19.102 1.00 18.86 85 THR B C 1
ATOM 3080 O O . THR B 1 93 ? 14.184 -6.514 19.668 1.00 19.32 85 THR B O 1
ATOM 3084 N N . GLY B 1 94 ? 13.964 -8.088 18.050 1.00 20.00 86 GLY B N 1
ATOM 3085 C CA . GLY B 1 94 ? 13.005 -7.304 17.277 1.00 18.76 86 GLY B CA 1
ATOM 3086 C C . GLY B 1 94 ? 13.777 -6.285 16.447 1.00 18.75 86 GLY B C 1
ATOM 3087 O O . GLY B 1 94 ? 15.005 -6.326 16.370 1.00 21.55 86 GLY B O 1
ATOM 3088 N N . MET B 1 95 ? 13.058 -5.345 15.860 1.00 14.61 87 MET B N 1
ATOM 3089 C CA . MET B 1 95 ? 13.667 -4.425 14.899 1.00 14.38 87 MET B CA 1
ATOM 3090 C C . MET B 1 95 ? 14.145 -3.153 15.585 1.00 15.75 87 MET B C 1
ATOM 3091 O O . MET B 1 95 ? 13.431 -2.571 16.378 1.00 14.20 87 MET B O 1
ATOM 3096 N N . GLY B 1 96 ? 15.371 -2.779 15.283 1.00 15.48 88 GLY B N 1
ATOM 3097 C CA . GLY B 1 96 ? 15.869 -1.421 15.507 1.00 14.37 88 GLY B CA 1
ATOM 3098 C C . GLY B 1 96 ? 16.889 -1.228 16.606 1.00 14.48 88 GLY B C 1
ATOM 3099 O O . GLY B 1 96 ? 17.037 -2.046 17.529 1.00 14.82 88 GLY B O 1
ATOM 3100 N N . VAL B 1 97 ? 17.576 -0.103 16.509 1.00 15.16 89 VAL B N 1
ATOM 3101 C CA . VAL B 1 97 ? 18.588 0.273 17.500 1.00 13.60 89 VAL B CA 1
ATOM 3102 C C . VAL B 1 97 ? 18.011 0.593 18.891 1.00 15.52 89 VAL B C 1
ATOM 3103 O O . VAL B 1 97 ? 18.682 0.450 19.919 1.00 14.76 89 VAL B O 1
ATOM 3107 N N . ASP B 1 98 ? 16.761 1.023 18.902 1.00 13.64 90 ASP B N 1
ATOM 3108 C CA . ASP B 1 98 ? 16.024 1.212 20.143 1.00 12.74 90 ASP B CA 1
ATOM 3109 C C . ASP B 1 98 ? 15.834 -0.101 20.874 1.00 14.49 90 ASP B C 1
ATOM 3110 O O . ASP B 1 98 ? 16.036 -0.170 22.094 1.00 15.26 90 ASP B O 1
ATOM 3115 N N . ASN B 1 99 ? 15.476 -1.151 20.118 1.00 13.59 91 ASN B N 1
ATOM 3116 C CA . ASN B 1 99 ? 15.379 -2.490 20.678 1.00 12.95 91 ASN B CA 1
ATOM 3117 C C . ASN B 1 99 ? 16.722 -2.995 21.187 1.00 13.25 91 ASN B C 1
ATOM 3118 O O . ASN B 1 99 ? 16.787 -3.655 22.232 1.00 15.36 91 ASN B O 1
ATOM 3123 N N . ILE B 1 100 ? 17.782 -2.690 20.448 1.00 14.37 92 ILE B N 1
ATOM 3124 C CA . ILE B 1 100 ? 19.130 -3.040 20.892 1.00 13.89 92 ILE B CA 1
ATOM 3125 C C . ILE B 1 100 ? 19.477 -2.362 22.216 1.00 13.86 92 ILE B C 1
ATOM 3126 O O . ILE B 1 100 ? 20.067 -2.953 23.115 1.00 14.82 92 ILE B O 1
ATOM 3131 N N . GLU B 1 101 ? 19.127 -1.095 22.315 1.00 13.44 93 GLU B N 1
ATOM 3132 C CA . GLU B 1 101 ? 19.409 -0.322 23.531 1.00 13.71 93 GLU B CA 1
ATOM 3133 C C . GLU B 1 101 ? 18.738 -1.007 24.726 1.00 14.59 93 GLU B C 1
ATOM 3134 O O . GLU B 1 101 ? 19.341 -1.187 25.798 1.00 15.39 93 GLU B O 1
ATOM 3140 N N . ILE B 1 102 ? 17.483 -1.440 24.540 1.00 13.23 94 ILE B N 1
ATOM 3141 C CA . ILE B 1 102 ? 16.788 -2.187 25.602 1.00 14.66 94 ILE B CA 1
ATOM 3142 C C . ILE B 1 102 ? 17.551 -3.467 25.970 1.00 13.55 94 ILE B C 1
ATOM 3143 O O . ILE B 1 102 ? 17.844 -3.706 27.149 1.00 15.55 94 ILE B O 1
ATOM 3148 N N . VAL B 1 103 ? 17.820 -4.310 24.983 1.00 14.78 95 VAL B N 1
ATOM 3149 C CA . VAL B 1 103 ? 18.382 -5.625 25.257 1.00 15.09 95 VAL B CA 1
ATOM 3150 C C . VAL B 1 103 ? 19.809 -5.535 25.830 1.00 14.47 95 VAL B C 1
ATOM 3151 O O . VAL B 1 103 ? 20.161 -6.271 26.761 1.00 16.25 95 VAL B O 1
ATOM 3155 N N . LEU B 1 104 ? 20.624 -4.618 25.313 1.00 14.87 96 LEU B N 1
ATOM 3156 C CA . LEU B 1 104 ? 21.984 -4.508 25.850 1.00 15.30 96 LEU B CA 1
ATOM 3157 C C . LEU B 1 104 ? 22.012 -3.956 27.271 1.00 14.97 96 LEU B C 1
ATOM 3158 O O . LEU B 1 104 ? 22.854 -4.355 28.080 1.00 15.70 96 LEU B O 1
ATOM 3163 N N . ASN B 1 105 ? 21.119 -3.034 27.604 1.00 14.96 97 ASN B N 1
ATOM 3164 C CA . ASN B 1 105 ? 21.023 -2.586 28.976 1.00 13.17 97 ASN B CA 1
ATOM 3165 C C . ASN B 1 105 ? 20.665 -3.734 29.904 1.00 15.28 97 ASN B C 1
ATOM 3166 O O . ASN B 1 105 ? 21.197 -3.850 30.993 1.00 15.72 97 ASN B O 1
ATOM 3171 N N . GLU B 1 106 ? 19.737 -4.570 29.459 1.00 14.33 98 GLU B N 1
ATOM 3172 C CA . GLU B 1 106 ? 19.295 -5.677 30.279 1.00 13.64 98 GLU B CA 1
ATOM 3173 C C . GLU B 1 106 ? 20.360 -6.771 30.401 1.00 15.51 98 GLU B C 1
ATOM 3174 O O . GLU B 1 106 ? 20.537 -7.344 31.495 1.00 16.04 98 GLU B O 1
ATOM 3180 N N . ILE B 1 107 ? 21.062 -7.071 29.305 1.00 15.03 99 ILE B N 1
ATOM 3181 C CA . ILE B 1 107 ? 22.216 -7.969 29.366 1.00 14.12 99 ILE B CA 1
ATOM 3182 C C . ILE B 1 107 ? 23.271 -7.433 30.322 1.00 15.87 99 ILE B C 1
ATOM 3183 O O . ILE B 1 107 ? 23.821 -8.187 31.125 1.00 16.10 99 ILE B O 1
ATOM 3188 N N . HIS B 1 108 ? 23.556 -6.141 30.236 1.00 15.81 100 HIS B N 1
ATOM 3189 C CA . HIS B 1 108 ? 24.508 -5.518 31.175 1.00 14.33 100 HIS B CA 1
ATOM 3190 C C . HIS B 1 108 ? 24.115 -5.753 32.659 1.00 15.39 100 HIS B C 1
ATOM 3191 O O . HIS B 1 108 ? 24.948 -6.160 33.486 1.00 15.12 100 HIS B O 1
ATOM 3198 N N . ALA B 1 109 ? 22.854 -5.521 32.995 1.00 14.91 101 ALA B N 1
ATOM 3199 C CA . ALA B 1 109 ? 22.398 -5.747 34.350 1.00 14.15 101 ALA B CA 1
ATOM 3200 C C . ALA B 1 109 ? 22.513 -7.217 34.731 1.00 14.09 101 ALA B C 1
ATOM 3201 O O . ALA B 1 109 ? 22.918 -7.546 35.848 1.00 15.60 101 ALA B O 1
ATOM 3203 N N . LEU B 1 110 ? 22.073 -8.102 33.851 1.00 14.53 102 LEU B N 1
ATOM 3204 C CA . LEU B 1 110 ? 22.135 -9.522 34.161 1.00 15.78 102 LEU B CA 1
ATOM 3205 C C . LEU B 1 110 ? 23.568 -10.004 34.380 1.00 15.87 102 LEU B C 1
ATOM 3206 O O . LEU B 1 110 ? 23.790 -10.881 35.217 1.00 17.50 102 LEU B O 1
ATOM 3211 N N . LYS B 1 111 ? 24.529 -9.452 33.635 1.00 14.90 103 LYS B N 1
ATOM 3212 C CA . LYS B 1 111 ? 25.933 -9.869 33.782 1.00 15.23 103 LYS B CA 1
ATOM 3213 C C . LYS B 1 111 ? 26.703 -9.143 34.882 1.00 14.46 103 LYS B C 1
ATOM 3214 O O . LYS B 1 111 ? 27.651 -9.725 35.438 1.00 16.62 103 LYS B O 1
ATOM 3220 N N . GLU B 1 112 ? 26.316 -7.897 35.207 1.00 15.33 104 GLU B N 1
ATOM 3221 C CA . GLU B 1 112 ? 27.156 -7.087 36.089 1.00 13.87 104 GLU B CA 1
ATOM 3222 C C . GLU B 1 112 ? 26.475 -6.490 37.293 1.00 16.31 104 GLU B C 1
ATOM 3223 O O . GLU B 1 112 ? 27.141 -5.891 38.120 1.00 15.07 104 GLU B O 1
ATOM 3229 N N . TYR B 1 113 ? 25.167 -6.661 37.433 1.00 17.09 105 TYR B N 1
ATOM 3230 C CA . TYR B 1 113 ? 24.544 -6.263 38.688 1.00 18.79 105 TYR B CA 1
ATOM 3231 C C . TYR B 1 113 ? 24.448 -7.488 39.562 1.00 23.73 105 TYR B C 1
ATOM 3232 O O . TYR B 1 113 ? 23.789 -8.462 39.193 1.00 23.38 105 TYR B O 1
ATOM 3241 N N . ASP B 1 114 ? 25.134 -7.437 40.701 1.00 29.48 106 ASP B N 1
ATOM 3242 C CA . ASP B 1 114 ? 25.206 -8.550 41.633 1.00 32.75 106 ASP B CA 1
ATOM 3243 C C . ASP B 1 114 ? 24.049 -8.404 42.617 1.00 34.02 106 ASP B C 1
ATOM 3244 O O . ASP B 1 114 ? 24.085 -7.575 43.523 1.00 31.82 106 ASP B O 1
ATOM 3249 N N . MET B 1 115 ? 23.014 -9.210 42.420 1.00 36.67 107 MET B N 1
ATOM 3250 C CA . MET B 1 115 ? 21.808 -9.111 43.233 1.00 40.85 107 MET B CA 1
ATOM 3251 C C . MET B 1 115 ? 22.078 -9.495 44.680 1.00 40.56 107 MET B C 1
ATOM 3252 O O . MET B 1 115 ? 21.476 -8.937 45.597 1.00 42.16 107 MET B O 1
ATOM 3257 N N . GLU B 1 116 ? 22.981 -10.451 44.873 1.00 40.61 108 GLU B N 1
ATOM 3258 C CA . GLU B 1 116 ? 23.293 -10.956 46.207 1.00 41.71 108 GLU B CA 1
ATOM 3259 C C . GLU B 1 116 ? 24.131 -9.972 47.025 1.00 40.35 108 GLU B C 1
ATOM 3260 O O . GLU B 1 116 ? 24.080 -9.982 48.252 1.00 42.25 108 GLU B O 1
ATOM 3266 N N . ARG B 1 117 ? 24.890 -9.126 46.335 1.00 38.87 109 ARG B N 1
ATOM 3267 C CA . ARG B 1 117 ? 25.662 -8.053 46.960 1.00 38.69 109 ARG B CA 1
ATOM 3268 C C . ARG B 1 117 ? 24.878 -6.729 46.937 1.00 35.78 109 ARG B C 1
ATOM 3269 O O . ARG B 1 117 ? 25.180 -5.812 47.700 1.00 37.83 109 ARG B O 1
ATOM 3277 N N . GLY B 1 118 ? 23.882 -6.628 46.057 1.00 32.38 110 GLY B N 1
ATOM 3278 C CA . GLY B 1 118 ? 23.110 -5.396 45.894 1.00 29.45 110 GLY B CA 1
ATOM 3279 C C . GLY B 1 118 ? 23.902 -4.275 45.241 1.00 32.55 110 GLY B C 1
ATOM 3280 O O . GLY B 1 118 ? 23.620 -3.096 45.469 1.00 31.35 110 GLY B O 1
ATOM 3281 N N . GLN B 1 119 ? 24.873 -4.646 44.413 1.00 30.45 111 GLN B N 1
ATOM 3282 C CA . GLN B 1 119 ? 25.787 -3.682 43.800 1.00 31.93 111 GLN B CA 1
ATOM 3283 C C . GLN B 1 119 ? 26.290 -4.181 42.461 1.00 31.03 111 GLN B C 1
ATOM 3284 O O . GLN B 1 119 ? 26.172 -5.363 42.143 1.00 31.21 111 GLN B O 1
ATOM 3290 N N . TRP B 1 120 ? 26.845 -3.264 41.675 1.00 29.97 112 TRP B N 1
ATOM 3291 C CA . TRP B 1 120 ? 27.478 -3.605 40.410 1.00 28.34 112 TRP B CA 1
ATOM 3292 C C . TRP B 1 120 ? 28.841 -4.226 40.668 1.00 27.91 112 TRP B C 1
ATOM 3293 O O . TRP B 1 120 ? 29.568 -3.828 41.596 1.00 29.45 112 TRP B O 1
ATOM 3304 N N . ARG B 1 121 ? 29.173 -5.204 39.843 1.00 28.44 113 ARG B N 1
ATOM 3305 C CA . ARG B 1 121 ? 30.451 -5.889 39.941 1.00 27.72 113 ARG B CA 1
ATOM 3306 C C . ARG B 1 121 ? 31.598 -4.916 39.713 1.00 26.74 113 ARG B C 1
ATOM 3307 O O . ARG B 1 121 ? 31.483 -3.963 38.932 1.00 27.86 113 ARG B O 1
ATOM 3315 N N . HIS B 1 122 ? 32.716 -5.179 40.378 1.00 15.86 114 HIS B N 1
ATOM 3316 C CA . HIS B 1 122 ? 33.917 -4.358 40.233 1.00 14.61 114 HIS B CA 1
ATOM 3317 C C . HIS B 1 122 ? 34.548 -4.643 38.901 1.00 16.94 114 HIS B C 1
ATOM 3318 O O . HIS B 1 122 ? 34.451 -5.749 38.379 1.00 17.45 114 HIS B O 1
ATOM 3325 N N . ARG B 1 123 ? 35.201 -3.631 38.357 1.00 15.70 115 ARG B N 1
ATOM 3326 C CA . ARG B 1 123 ? 36.077 -3.801 37.224 1.00 17.40 115 ARG B CA 1
ATOM 3327 C C . ARG B 1 123 ? 37.469 -3.301 37.569 1.00 16.74 115 ARG B C 1
ATOM 3328 O O . ARG B 1 123 ? 37.632 -2.412 38.401 1.00 17.48 115 ARG B O 1
ATOM 3336 N N . LYS B 1 124 ? 38.473 -3.874 36.921 1.00 19.83 116 LYS B N 1
ATOM 3337 C CA . LYS B 1 124 ? 39.839 -3.407 37.110 1.00 22.80 116 LYS B CA 1
ATOM 3338 C C . LYS B 1 124 ? 39.871 -1.916 36.794 1.00 21.50 116 LYS B C 1
ATOM 3339 O O . LYS B 1 124 ? 39.265 -1.478 35.832 1.00 24.98 116 LYS B O 1
ATOM 3345 N N . GLY B 1 125 ? 40.559 -1.137 37.616 1.00 24.57 117 GLY B N 1
ATOM 3346 C CA . GLY B 1 125 ? 40.651 0.312 37.398 1.00 23.96 117 GLY B CA 1
ATOM 3347 C C . GLY B 1 125 ? 39.712 1.130 38.274 1.00 23.62 117 GLY B C 1
ATOM 3348 O O . GLY B 1 125 ? 39.934 2.322 38.481 1.00 25.68 117 GLY B O 1
ATOM 3349 N N . ASP B 1 126 ? 38.670 0.500 38.810 1.00 19.16 118 ASP B N 1
ATOM 3350 C CA . ASP B 1 126 ? 37.762 1.193 39.732 1.00 17.88 118 ASP B CA 1
ATOM 3351 C C . ASP B 1 126 ? 38.507 1.716 40.959 1.00 19.71 118 ASP B C 1
ATOM 3352 O O . ASP B 1 126 ? 39.259 0.975 41.588 1.00 17.87 118 ASP B O 1
ATOM 3357 N N . ALA B 1 127 ? 38.246 2.964 41.333 1.00 22.08 119 ALA B N 1
ATOM 3358 C CA . ALA B 1 127 ? 38.992 3.630 42.410 1.00 24.86 119 ALA B CA 1
ATOM 3359 C C . ALA B 1 127 ? 38.861 2.988 43.792 1.00 27.26 119 ALA B C 1
ATOM 3360 O O . ALA B 1 127 ? 39.853 2.847 44.517 1.00 28.19 119 ALA B O 1
ATOM 3362 N N . ASP B 1 128 ? 37.648 2.617 44.179 1.00 28.35 120 ASP B N 1
ATOM 3363 C CA . ASP B 1 128 ? 37.455 2.140 45.551 1.00 29.23 120 ASP B CA 1
ATOM 3364 C C . ASP B 1 128 ? 37.051 0.673 45.582 1.00 27.87 120 ASP B C 1
ATOM 3365 O O . ASP B 1 128 ? 36.359 0.232 46.497 1.00 28.68 120 ASP B O 1
ATOM 3370 N N . ALA B 1 129 ? 37.506 -0.086 44.591 1.00 22.99 121 ALA B N 1
ATOM 3371 C CA . ALA B 1 129 ? 37.288 -1.521 44.584 1.00 18.80 121 ALA B CA 1
ATOM 3372 C C . ALA B 1 129 ? 38.292 -2.179 45.525 1.00 18.08 121 ALA B C 1
ATOM 3373 O O . ALA B 1 129 ? 39.388 -1.655 45.739 1.00 19.77 121 ALA B O 1
ATOM 3375 N N . PRO B 1 130 ? 37.925 -3.330 46.100 1.00 17.44 122 PRO B N 1
ATOM 3376 C CA . PRO B 1 130 ? 38.929 -4.074 46.867 1.00 18.31 122 PRO B CA 1
ATOM 3377 C C . PRO B 1 130 ? 40.099 -4.448 45.975 1.00 18.73 122 PRO B C 1
ATOM 3378 O O . PRO B 1 130 ? 39.906 -4.682 44.775 1.00 19.24 122 PRO B O 1
ATOM 3382 N N . SER B 1 131 ? 41.297 -4.505 46.544 1.00 19.19 123 SER B N 1
ATOM 3383 C CA . SER B 1 131 ? 42.500 -4.755 45.750 1.00 21.50 123 SER B CA 1
ATOM 3384 C C . SER B 1 131 ? 42.417 -6.074 44.978 1.00 21.70 123 SER B C 1
ATOM 3385 O O . SER B 1 131 ? 42.882 -6.167 43.839 1.00 23.41 123 SER B O 1
ATOM 3388 N N . ALA B 1 132 ? 41.807 -7.074 45.605 1.00 21.74 124 ALA B N 1
ATOM 3389 C CA . ALA B 1 132 ? 41.673 -8.398 45.013 1.00 23.45 124 ALA B CA 1
ATOM 3390 C C . ALA B 1 132 ? 40.400 -8.540 44.166 1.00 24.63 124 ALA B C 1
ATOM 3391 O O . ALA B 1 132 ? 40.169 -9.595 43.566 1.00 27.21 124 ALA B O 1
ATOM 3393 N N . GLY B 1 133 ? 39.578 -7.492 44.106 1.00 22.33 125 GLY B N 1
ATOM 3394 C CA . GLY B 1 133 ? 38.311 -7.556 43.391 1.00 20.98 125 GLY B CA 1
ATOM 3395 C C . GLY B 1 133 ? 37.299 -8.361 44.185 1.00 20.80 125 GLY B C 1
ATOM 3396 O O . GLY B 1 133 ? 37.041 -8.030 45.339 1.00 21.87 125 GLY B O 1
ATOM 3397 N N . PRO B 1 134 ? 36.717 -9.420 43.587 1.00 18.32 126 PRO B N 1
ATOM 3398 C CA . PRO B 1 134 ? 36.985 -9.917 42.235 1.00 18.99 126 PRO B CA 1
ATOM 3399 C C . PRO B 1 134 ? 36.510 -8.937 41.191 1.00 19.03 126 PRO B C 1
ATOM 3400 O O . PRO B 1 134 ? 35.728 -8.036 41.505 1.00 18.06 126 PRO B O 1
ATOM 3404 N N . PHE B 1 135 ? 36.968 -9.130 39.956 1.00 16.27 127 PHE B N 1
ATOM 3405 C CA . PHE B 1 135 ? 36.703 -8.215 38.863 1.00 17.14 127 PHE B CA 1
ATOM 3406 C C . PHE B 1 135 ? 36.017 -8.915 37.712 1.00 18.75 127 PHE B C 1
ATOM 3407 O O . PHE B 1 135 ? 36.463 -9.977 37.275 1.00 18.58 127 PHE B O 1
ATOM 3415 N N . PHE B 1 136 ? 34.968 -8.291 37.195 1.00 15.11 128 PHE B N 1
ATOM 3416 C CA . PHE B 1 136 ? 34.296 -8.780 36.000 1.00 15.78 128 PHE B CA 1
ATOM 3417 C C . PHE B 1 136 ? 35.119 -8.334 34.805 1.00 15.86 128 PHE B C 1
ATOM 3418 O O . PHE B 1 136 ? 35.482 -7.154 34.697 1.00 16.45 128 PHE B O 1
ATOM 3426 N N . ASP B 1 137 ? 35.417 -9.273 33.914 1.00 13.06 129 ASP B N 1
ATOM 3427 C CA . ASP B 1 137 ? 36.156 -8.988 32.690 1.00 13.43 129 ASP B CA 1
ATOM 3428 C C . ASP B 1 137 ? 35.178 -8.827 31.525 1.00 12.97 129 ASP B C 1
ATOM 3429 O O . ASP B 1 137 ? 34.629 -9.802 31.010 1.00 15.49 129 ASP B O 1
ATOM 3434 N N . PRO B 1 138 ? 34.944 -7.579 31.099 1.00 15.15 130 PRO B N 1
ATOM 3435 C CA . PRO B 1 138 ? 33.956 -7.374 30.046 1.00 13.73 130 PRO B CA 1
ATOM 3436 C C . PRO B 1 138 ? 34.330 -7.971 28.712 1.00 13.77 130 PRO B C 1
ATOM 3437 O O . PRO B 1 138 ? 33.445 -8.224 27.892 1.00 15.05 130 PRO B O 1
ATOM 3441 N N . SER B 1 139 ? 35.611 -8.221 28.491 1.00 15.67 131 SER B N 1
ATOM 3442 C CA . SER B 1 139 ? 36.020 -8.825 27.233 1.00 14.88 131 SER B CA 1
ATOM 3443 C C . SER B 1 139 ? 35.533 -10.282 27.109 1.00 14.81 131 SER B C 1
ATOM 3444 O O . SER B 1 139 ? 35.604 -10.854 26.018 1.00 16.30 131 SER B O 1
ATOM 3447 N N . THR B 1 140 ? 35.037 -10.883 28.204 1.00 14.65 132 THR B N 1
ATOM 3448 C CA . THR B 1 140 ? 34.470 -12.236 28.119 1.00 15.09 132 THR B CA 1
ATOM 3449 C C . THR B 1 140 ? 33.143 -12.256 27.359 1.00 13.02 132 THR B C 1
ATOM 3450 O O . THR B 1 140 ? 32.731 -13.309 26.840 1.00 14.16 132 THR B O 1
ATOM 3454 N N . MET B 1 141 ? 32.499 -11.099 27.243 1.00 13.54 133 MET B N 1
ATOM 3455 C CA . MET B 1 141 ? 31.249 -11.000 26.529 1.00 13.69 133 MET B CA 1
ATOM 3456 C C . MET B 1 141 ? 31.503 -10.913 25.025 1.00 14.54 133 MET B C 1
ATOM 3457 O O . MET B 1 141 ? 32.256 -10.041 24.558 1.00 15.51 133 MET B O 1
ATOM 3462 N N . LYS B 1 142 ? 30.876 -11.815 24.273 1.00 14.68 134 LYS B N 1
ATOM 3463 C CA . LYS B 1 142 ? 31.037 -11.883 22.808 1.00 14.66 134 LYS B CA 1
ATOM 3464 C C . LYS B 1 142 ? 29.626 -11.870 22.249 1.00 15.58 134 LYS B C 1
ATOM 3465 O O . LYS B 1 142 ? 28.829 -12.741 22.580 1.00 15.35 134 LYS B O 1
ATOM 3471 N N . ILE B 1 143 ? 29.305 -10.854 21.445 1.00 13.94 135 ILE B N 1
ATOM 3472 C CA . ILE B 1 143 ? 27.930 -10.643 20.950 1.00 16.84 135 ILE B CA 1
ATOM 3473 C C . ILE B 1 143 ? 27.972 -10.439 19.439 1.00 15.18 135 ILE B C 1
ATOM 3474 O O . ILE B 1 143 ? 28.638 -9.519 18.944 1.00 16.61 135 ILE B O 1
ATOM 3479 N N . ILE B 1 144 ? 27.291 -11.322 18.701 1.00 14.89 136 ILE B N 1
ATOM 3480 C CA . ILE B 1 144 ? 27.282 -11.222 17.257 1.00 14.00 136 ILE B CA 1
ATOM 3481 C C . ILE B 1 144 ? 25.861 -11.198 16.747 1.00 13.94 136 ILE B C 1
ATOM 3482 O O . ILE B 1 144 ? 25.073 -12.114 17.003 1.00 15.70 136 ILE B O 1
ATOM 3487 N N . ARG B 1 145 ? 25.539 -10.164 15.972 1.00 15.34 137 ARG B N 1
ATOM 3488 C CA . ARG B 1 145 ? 24.276 -10.126 15.251 1.00 16.18 137 ARG B CA 1
ATOM 3489 C C . ARG B 1 145 ? 24.389 -10.948 13.953 1.00 15.09 137 ARG B C 1
ATOM 3490 O O . ARG B 1 145 ? 25.351 -10.801 13.180 1.00 16.72 137 ARG B O 1
ATOM 3498 N N . LEU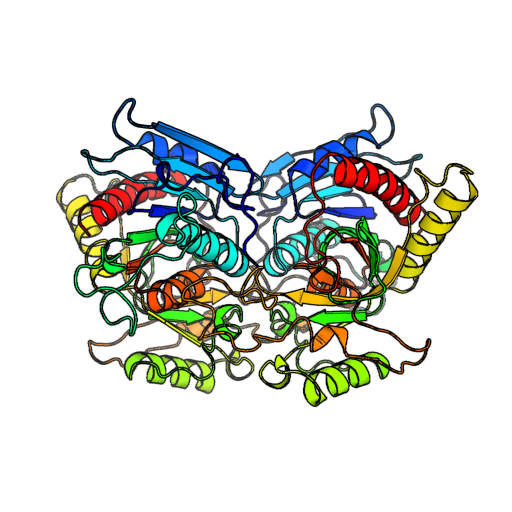 B 1 146 ? 23.401 -11.807 13.718 1.00 14.66 138 LEU B N 1
ATOM 3499 C CA . LEU B 1 146 ? 23.226 -12.486 12.419 1.00 16.41 138 LEU B CA 1
ATOM 3500 C C . LEU B 1 146 ? 21.861 -12.048 11.896 1.00 15.86 138 LEU B C 1
ATOM 3501 O O . LEU B 1 146 ? 20.818 -12.388 12.462 1.00 17.76 138 LEU B O 1
ATOM 3506 N N . GLY B 1 147 ? 21.872 -11.237 10.845 1.00 17.35 139 GLY B N 1
ATOM 3507 C CA . GLY B 1 147 ? 20.646 -10.618 10.358 1.00 19.30 139 GLY B CA 1
ATOM 3508 C C . GLY B 1 147 ? 20.511 -10.689 8.860 1.00 18.26 139 GLY B C 1
ATOM 3509 O O . GLY B 1 147 ? 21.224 -11.427 8.157 1.00 16.48 139 GLY B O 1
ATOM 3510 N N . THR B 1 148 ? 19.569 -9.898 8.378 1.00 18.02 140 THR B N 1
ATOM 3511 C CA . THR B 1 148 ? 19.403 -9.662 6.959 1.00 18.17 140 THR B CA 1
ATOM 3512 C C . THR B 1 148 ? 19.605 -8.178 6.725 1.00 16.89 140 THR B C 1
ATOM 3513 O O . THR B 1 148 ? 19.560 -7.340 7.669 1.00 17.04 140 THR B O 1
ATOM 3517 N N . CYS B 1 149 ? 19.872 -7.838 5.478 1.00 17.59 141 CYS B N 1
ATOM 3518 C CA . CYS B 1 149 ? 20.159 -6.464 5.118 1.00 14.74 141 CYS B CA 1
ATOM 3519 C C . CYS B 1 149 ? 19.955 -6.178 3.645 1.00 16.21 141 CYS B C 1
ATOM 3520 O O . CYS B 1 149 ? 19.762 -7.078 2.846 1.00 15.29 141 CYS B O 1
ATOM 3523 N N . GLY B 1 150 ? 20.023 -4.906 3.307 1.00 15.36 142 GLY B N 1
ATOM 3524 C CA . GLY B 1 150 ? 20.171 -4.487 1.930 1.00 14.21 142 GLY B CA 1
ATOM 3525 C C . GLY B 1 150 ? 21.609 -4.124 1.631 1.00 15.18 142 GLY B C 1
ATOM 3526 O O . GLY B 1 150 ? 22.406 -3.905 2.547 1.00 18.48 142 GLY B O 1
ATOM 3527 N N . SER B 1 151 ? 21.953 -4.069 0.349 1.00 15.48 143 SER B N 1
ATOM 3528 C CA . SER B 1 151 ? 23.255 -3.549 -0.058 1.00 15.34 143 SER B CA 1
ATOM 3529 C C . SER B 1 151 ? 23.154 -2.492 -1.134 1.00 16.53 143 SER B C 1
ATOM 3530 O O . SER B 1 151 ? 22.466 -2.701 -2.123 1.00 18.12 143 SER B O 1
ATOM 3533 N N . PRO B 1 152 ? 23.845 -1.353 -0.939 1.00 15.85 144 PRO B N 1
ATOM 3534 C CA . PRO B 1 152 ? 23.922 -0.318 -1.963 1.00 16.63 144 PRO B CA 1
ATOM 3535 C C . PRO B 1 152 ? 25.147 -0.451 -2.854 1.00 16.24 144 PRO B C 1
ATOM 3536 O O . PRO B 1 152 ? 25.425 0.456 -3.653 1.00 16.53 144 PRO B O 1
ATOM 3540 N N . ALA B 1 153 ? 25.868 -1.565 -2.707 1.00 17.36 145 ALA B N 1
ATOM 3541 C CA . ALA B 1 153 ? 27.152 -1.776 -3.380 1.00 17.11 145 ALA B CA 1
ATOM 3542 C C . ALA B 1 153 ? 26.976 -2.663 -4.591 1.00 22.01 145 ALA B C 1
ATOM 3543 O O . ALA B 1 153 ? 26.480 -3.788 -4.487 1.00 19.69 145 ALA B O 1
ATOM 3545 N N . GLU B 1 154 ? 27.403 -2.152 -5.739 1.00 22.57 146 GLU B N 1
ATOM 3546 C CA . GLU B 1 154 ? 27.250 -2.866 -6.995 1.00 25.03 146 GLU B CA 1
ATOM 3547 C C . GLU B 1 154 ? 27.904 -4.245 -6.932 1.00 24.07 146 GLU B C 1
ATOM 3548 O O . GLU B 1 154 ? 27.337 -5.233 -7.394 1.00 24.18 146 GLU B O 1
ATOM 3554 N N . SER B 1 155 ? 29.089 -4.300 -6.343 1.00 23.43 147 SER B N 1
ATOM 3555 C CA . SER B 1 155 ? 29.901 -5.521 -6.335 1.00 25.73 147 SER B CA 1
ATOM 3556 C C . SER B 1 155 ? 29.424 -6.601 -5.362 1.00 26.17 147 SER B C 1
ATOM 3557 O O . SER B 1 155 ? 29.849 -7.748 -5.483 1.00 29.03 147 SER B O 1
ATOM 3560 N N . VAL B 1 156 ? 28.576 -6.250 -4.396 1.00 21.93 148 VAL B N 1
ATOM 3561 C CA . VAL B 1 156 ? 28.180 -7.200 -3.353 1.00 19.16 148 VAL B CA 1
ATOM 3562 C C . VAL B 1 156 ? 27.098 -8.126 -3.908 1.00 20.19 148 VAL B C 1
ATOM 3563 O O . VAL B 1 156 ? 26.015 -7.666 -4.250 1.00 22.17 148 VAL B O 1
ATOM 3567 N N . PRO B 1 157 ? 27.389 -9.434 -4.015 1.00 19.46 149 PRO B N 1
ATOM 3568 C CA . PRO B 1 157 ? 26.407 -10.348 -4.600 1.00 18.20 149 PRO B CA 1
ATOM 3569 C C . PRO B 1 157 ? 25.152 -10.562 -3.752 1.00 17.26 149 PRO B C 1
ATOM 3570 O O . PRO B 1 157 ? 25.209 -10.473 -2.527 1.00 15.09 149 PRO B O 1
ATOM 3574 N N . PRO B 1 158 ? 24.010 -10.871 -4.393 1.00 16.30 150 PRO B N 1
ATOM 3575 C CA . PRO B 1 158 ? 22.841 -11.235 -3.587 1.00 15.84 150 PRO B CA 1
ATOM 3576 C C . PRO B 1 158 ? 23.133 -12.450 -2.679 1.00 13.86 150 PRO B C 1
ATOM 3577 O O . PRO B 1 158 ? 23.867 -13.355 -3.082 1.00 13.95 150 PRO B O 1
ATOM 3581 N N . LEU B 1 159 ? 22.548 -12.443 -1.477 1.00 11.52 151 LEU B N 1
ATOM 3582 C CA . LEU B 1 159 ? 22.713 -13.493 -0.452 1.00 12.41 151 LEU B CA 1
ATOM 3583 C C . LEU B 1 159 ? 24.166 -13.697 0.015 1.00 13.53 151 LEU B C 1
ATOM 3584 O O . LEU B 1 159 ? 24.461 -14.678 0.694 1.00 14.16 151 LEU B O 1
ATOM 3589 N N . ALA B 1 160 ? 25.047 -12.740 -0.282 1.00 11.53 152 ALA B N 1
ATOM 3590 C CA . ALA B 1 160 ? 26.363 -12.685 0.368 1.00 13.05 152 ALA B CA 1
ATOM 3591 C C . ALA B 1 160 ? 26.183 -12.351 1.831 1.00 12.73 152 ALA B C 1
ATOM 3592 O O . ALA B 1 160 ? 25.177 -11.761 2.206 1.00 14.51 152 ALA B O 1
ATOM 3594 N N . LEU B 1 161 ? 27.174 -12.719 2.645 1.00 11.17 153 LEU B N 1
ATOM 3595 C CA . LEU B 1 161 ? 27.234 -12.320 4.047 1.00 11.13 153 LEU B CA 1
ATOM 3596 C C . LEU B 1 161 ? 28.071 -11.042 4.208 1.00 10.81 153 LEU B C 1
ATOM 3597 O O . LEU B 1 161 ? 29.280 -11.041 3.928 1.00 13.61 153 LEU B O 1
ATOM 3602 N N . ALA B 1 162 ? 27.406 -9.942 4.587 1.00 11.28 154 ALA B N 1
ATOM 3603 C CA . ALA B 1 162 ? 28.069 -8.659 4.766 1.00 11.84 154 ALA B CA 1
ATOM 3604 C C . ALA B 1 162 ? 28.529 -8.567 6.215 1.00 9.03 154 ALA B C 1
ATOM 3605 O O . ALA B 1 162 ? 27.698 -8.534 7.140 1.00 11.89 154 ALA B O 1
ATOM 3607 N N . VAL B 1 163 ? 29.849 -8.588 6.405 1.00 12.04 155 VAL B N 1
ATOM 3608 C CA . VAL B 1 163 ? 30.471 -8.605 7.733 1.00 10.92 155 VAL B CA 1
ATOM 3609 C C . VAL B 1 163 ? 30.891 -7.192 8.094 1.00 10.81 155 VAL B C 1
ATOM 3610 O O . VAL B 1 163 ? 31.670 -6.575 7.359 1.00 13.54 155 VAL B O 1
ATOM 3614 N N . THR B 1 164 ? 30.414 -6.698 9.229 1.00 11.04 156 THR B N 1
ATOM 3615 C CA . THR B 1 164 ? 30.663 -5.322 9.647 1.00 10.34 156 THR B CA 1
ATOM 3616 C C . THR B 1 164 ? 32.081 -5.141 10.147 1.00 12.87 156 THR B C 1
ATOM 3617 O O . THR B 1 164 ? 32.548 -5.892 11.027 1.00 11.57 156 THR B O 1
ATOM 3621 N N . ARG B 1 165 ? 32.779 -4.158 9.565 1.00 10.34 157 ARG B N 1
ATOM 3622 C CA . ARG B 1 165 ? 33.984 -3.607 10.187 1.00 12.33 157 ARG B CA 1
ATOM 3623 C C . ARG B 1 165 ? 33.562 -2.280 10.855 1.00 11.13 157 ARG B C 1
ATOM 3624 O O . ARG B 1 165 ? 33.186 -2.284 12.027 1.00 12.49 157 ARG B O 1
ATOM 3632 N N . HIS B 1 166 ? 33.555 -1.176 10.112 1.00 12.95 158 HIS B N 1
ATOM 3633 C CA . HIS B 1 166 ? 33.015 0.082 10.650 1.00 11.43 158 HIS B CA 1
ATOM 3634 C C . HIS B 1 166 ? 31.506 0.204 10.499 1.00 10.65 158 HIS B C 1
ATOM 3635 O O . HIS B 1 166 ? 30.875 -0.545 9.738 1.00 11.85 158 HIS B O 1
ATOM 3642 N N . ALA B 1 167 ? 30.920 1.112 11.283 1.00 10.99 159 ALA B N 1
ATOM 3643 C CA . ALA B 1 167 ? 29.465 1.311 11.279 1.00 11.70 159 ALA B CA 1
ATOM 3644 C C . ALA B 1 167 ? 29.152 2.806 11.209 1.00 11.52 159 ALA B C 1
ATOM 3645 O O . ALA B 1 167 ? 29.858 3.611 11.818 1.00 11.18 159 ALA B O 1
ATOM 3647 N N . ILE B 1 168 ? 28.120 3.152 10.437 1.00 10.05 160 ILE B N 1
ATOM 3648 C CA . ILE B 1 168 ? 27.541 4.495 10.427 1.00 12.55 160 ILE B CA 1
ATOM 3649 C C . ILE B 1 168 ? 26.176 4.417 11.117 1.00 11.92 160 ILE B C 1
ATOM 3650 O O . ILE B 1 168 ? 25.319 3.633 10.703 1.00 12.24 160 ILE B O 1
ATOM 3655 N N . GLY B 1 169 ? 25.990 5.207 12.172 1.00 11.64 161 GLY B N 1
ATOM 3656 C CA . GLY B 1 169 ? 24.695 5.362 12.840 1.00 11.45 161 GLY B CA 1
ATOM 3657 C C . GLY B 1 169 ? 23.950 6.510 12.161 1.00 12.94 161 GLY B C 1
ATOM 3658 O O . GLY B 1 169 ? 24.274 7.689 12.383 1.00 11.82 161 GLY B O 1
ATOM 3659 N N . MET B 1 170 ? 23.013 6.156 11.276 1.00 11.30 162 MET B N 1
ATOM 3660 C CA . MET B 1 170 ? 22.068 7.127 10.745 1.00 11.00 162 MET B CA 1
ATOM 3661 C C . MET B 1 170 ? 20.880 7.338 11.708 1.00 11.97 162 MET B C 1
ATOM 3662 O O . MET B 1 170 ? 20.129 8.311 11.545 1.00 11.71 162 MET B O 1
ATOM 3667 N N . ASP B 1 171 ? 20.691 6.400 12.642 1.00 12.35 163 ASP B N 1
ATOM 3668 C CA . ASP B 1 171 ? 19.791 6.524 13.783 1.00 12.48 163 ASP B CA 1
ATOM 3669 C C . ASP B 1 171 ? 20.352 7.539 14.764 1.00 12.01 163 ASP B C 1
ATOM 3670 O O . ASP B 1 171 ? 21.427 8.089 14.526 1.00 12.42 163 ASP B O 1
ATOM 3675 N N . ASN B 1 172 ? 19.641 7.761 15.880 1.00 10.95 164 ASN B N 1
ATOM 3676 C CA . ASN B 1 172 ? 20.168 8.639 16.909 1.00 11.79 164 ASN B CA 1
ATOM 3677 C C . ASN B 1 172 ? 20.227 8.031 18.302 1.00 11.02 164 ASN B C 1
ATOM 3678 O O . ASN B 1 172 ? 20.495 8.736 19.264 1.00 11.54 164 ASN B O 1
ATOM 3683 N N . THR B 1 173 ? 20.041 6.718 18.437 1.00 10.89 165 THR B N 1
ATOM 3684 C CA . THR B 1 173 ? 19.954 6.099 19.753 1.00 12.18 165 THR B CA 1
ATOM 3685 C C . THR B 1 173 ? 21.206 6.357 20.557 1.00 11.22 165 THR B C 1
ATOM 3686 O O . THR B 1 173 ? 21.128 6.727 21.753 1.00 12.79 165 THR B O 1
ATOM 3690 N N . SER B 1 174 ? 22.367 6.231 19.915 1.00 11.43 166 SER B N 1
ATOM 3691 C CA . SER B 1 174 ? 23.614 6.406 20.659 1.00 12.13 166 SER B CA 1
ATOM 3692 C C . SER B 1 174 ? 23.934 7.877 20.928 1.00 12.42 166 SER B C 1
ATOM 3693 O O . SER B 1 174 ? 24.870 8.181 21.675 1.00 12.41 166 SER B O 1
ATOM 3696 N N . LEU B 1 175 ? 23.168 8.810 20.348 1.00 11.58 167 LEU B N 1
ATOM 3697 C CA . LEU B 1 175 ? 23.371 10.216 20.714 1.00 11.73 167 LEU B CA 1
ATOM 3698 C C . LEU B 1 175 ? 23.041 10.461 22.158 1.00 11.91 167 LEU B C 1
ATOM 3699 O O . LEU B 1 175 ? 23.476 11.475 22.712 1.00 11.87 167 LEU B O 1
ATOM 3704 N N . TYR B 1 176 ? 22.253 9.570 22.747 1.00 10.80 168 TYR B N 1
ATOM 3705 C CA . TYR B 1 176 ? 21.889 9.645 24.170 1.00 11.18 168 TYR B CA 1
ATOM 3706 C C . TYR B 1 176 ? 22.990 9.101 25.097 1.00 10.78 168 TYR B C 1
ATOM 3707 O O . TYR B 1 176 ? 22.879 9.179 26.331 1.00 10.45 168 TYR B O 1
ATOM 3716 N N . TYR B 1 177 ? 24.049 8.565 24.484 1.00 10.75 169 TYR B N 1
ATOM 3717 C CA . TYR B 1 177 ? 25.198 7.983 25.157 1.00 11.58 169 TYR B CA 1
ATOM 3718 C C . TYR B 1 177 ? 26.462 8.730 24.700 1.00 11.94 169 TYR B C 1
ATOM 3719 O O . TYR B 1 177 ? 27.524 8.115 24.498 1.00 11.74 169 TYR B O 1
ATOM 3728 N N . SER B 1 178 ? 26.346 10.054 24.554 1.00 11.34 170 SER B N 1
ATOM 3729 C CA . SER B 1 178 ? 27.454 10.934 24.156 1.00 10.88 170 SER B CA 1
ATOM 3730 C C . SER B 1 178 ? 28.123 10.656 22.794 1.00 12.33 170 SER B C 1
ATOM 3731 O O . SER B 1 178 ? 29.245 11.104 22.563 1.00 14.13 170 SER B O 1
ATOM 3734 N N . ALA B 1 179 ? 27.443 9.979 21.863 1.00 13.05 171 ALA B N 1
ATOM 3735 C CA . ALA B 1 179 ? 28.104 9.648 20.596 1.00 14.01 171 ALA B CA 1
ATOM 3736 C C . ALA B 1 179 ? 28.453 10.881 19.796 1.00 16.84 171 ALA B C 1
ATOM 3737 O O . ALA B 1 179 ? 29.370 10.842 18.959 1.00 16.56 171 ALA B O 1
ATOM 3739 N N . GLY B 1 180 ? 27.728 11.968 20.038 1.00 15.98 172 GLY B N 1
ATOM 3740 C CA . GLY B 1 180 ? 27.941 13.199 19.284 1.00 17.23 172 GLY B CA 1
ATOM 3741 C C . GLY B 1 180 ? 29.180 13.952 19.695 1.00 18.65 172 GLY B C 1
ATOM 3742 O O . GLY B 1 180 ? 29.609 14.840 18.967 1.00 20.66 172 GLY B O 1
ATOM 3743 N N . THR B 1 181 ? 29.750 13.607 20.850 1.00 18.05 173 THR B N 1
ATOM 3744 C CA . THR B 1 181 ? 30.882 14.339 21.424 1.00 18.53 173 THR B CA 1
ATOM 3745 C C . THR B 1 181 ? 32.086 13.474 21.815 1.00 18.69 173 THR B C 1
ATOM 3746 O O . THR B 1 181 ? 33.206 13.989 21.885 1.00 20.23 173 THR B O 1
ATOM 3750 N N . ARG B 1 182 ? 31.893 12.175 22.051 1.00 17.27 174 ARG B N 1
ATOM 3751 C CA . ARG B 1 182 ? 33.011 11.322 22.448 1.00 16.42 174 ARG B CA 1
ATOM 3752 C C . ARG B 1 182 ? 33.989 11.174 21.297 1.00 17.18 174 ARG B C 1
ATOM 3753 O O . ARG B 1 182 ? 33.590 11.076 20.146 1.00 19.47 174 ARG B O 1
ATOM 3761 N N . GLU B 1 183 ? 35.274 11.155 21.620 1.00 20.68 175 GLU B N 1
ATOM 3762 C CA . GLU B 1 183 ? 36.301 11.024 20.594 1.00 23.91 175 GLU B CA 1
ATOM 3763 C C . GLU B 1 183 ? 36.208 9.675 19.879 1.00 20.51 175 GLU B C 1
ATOM 3764 O O . GLU B 1 183 ? 35.791 8.657 20.449 1.00 21.15 175 GLU B O 1
ATOM 3770 N N . THR B 1 184 ? 36.531 9.676 18.595 1.00 19.46 176 THR B N 1
ATOM 3771 C CA . THR B 1 184 ? 36.512 8.447 17.822 1.00 20.17 176 THR B CA 1
ATOM 3772 C C . THR B 1 184 ? 37.888 8.316 17.178 1.00 20.73 176 THR B C 1
ATOM 3773 O O . THR B 1 184 ? 38.674 9.277 17.172 1.00 21.46 176 THR B O 1
ATOM 3777 N N . SER B 1 185 ? 38.156 7.139 16.623 1.00 20.49 177 SER B N 1
ATOM 3778 C CA . SER B 1 185 ? 39.402 6.861 15.904 1.00 18.40 177 SER B CA 1
ATOM 3779 C C . SER B 1 185 ? 39.592 7.719 14.662 1.00 18.16 177 SER B C 1
ATOM 3780 O O . SER B 1 185 ? 38.633 8.309 14.145 1.00 19.28 177 SER B O 1
ATOM 3783 N N . LYS B 1 186 ? 40.822 7.761 14.156 1.00 19.17 178 LYS B N 1
ATOM 3784 C CA . LYS B 1 186 ? 41.084 8.495 12.938 1.00 21.13 178 LYS B CA 1
ATOM 3785 C C . LYS B 1 186 ? 40.228 7.940 11.806 1.00 18.97 178 LYS B C 1
ATOM 3786 O O . LYS B 1 186 ? 39.686 8.703 11.012 1.00 20.72 178 LYS B O 1
ATOM 3792 N N . ASP B 1 187 ? 40.098 6.617 11.745 1.00 18.89 179 ASP B N 1
ATOM 3793 C CA . ASP B 1 187 ? 39.325 5.991 10.679 1.00 18.65 179 ASP B CA 1
ATOM 3794 C C . ASP B 1 187 ? 37.870 6.423 10.732 1.00 18.09 179 ASP B C 1
ATOM 3795 O O . ASP B 1 187 ? 37.289 6.763 9.700 1.00 19.73 179 ASP B O 1
ATOM 3800 N N . GLN B 1 188 ? 37.288 6.423 11.931 1.00 16.68 180 GLN B N 1
ATOM 3801 C CA . GLN B 1 188 ? 35.907 6.868 12.099 1.00 17.05 180 GLN B CA 1
ATOM 3802 C C . GLN B 1 188 ? 35.737 8.352 11.786 1.00 17.51 180 GLN B C 1
ATOM 3803 O O . GLN B 1 188 ? 34.732 8.761 11.188 1.00 17.97 180 GLN B O 1
ATOM 3809 N N . GLN B 1 189 ? 36.724 9.165 12.141 1.00 17.20 181 GLN B N 1
ATOM 3810 C CA . GLN B 1 189 ? 36.672 10.584 11.776 1.00 19.22 181 GLN B CA 1
ATOM 3811 C C . GLN B 1 189 ? 36.603 10.743 10.250 1.00 17.89 181 GLN B C 1
ATOM 3812 O O . GLN B 1 189 ? 35.848 11.577 9.737 1.00 18.19 181 GLN B O 1
ATOM 3818 N N . GLU B 1 190 ? 37.357 9.919 9.528 1.00 17.85 182 GLU B N 1
ATOM 3819 C CA . GLU B 1 190 ? 37.373 10.014 8.069 1.00 18.39 182 GLU B CA 1
ATOM 3820 C C . GLU B 1 190 ? 36.036 9.555 7.476 1.00 18.64 182 GLU B C 1
ATOM 3821 O O . GLU B 1 190 ? 35.517 10.186 6.566 1.00 18.88 182 GLU B O 1
ATOM 3827 N N . ILE B 1 191 ? 35.478 8.462 7.993 1.00 18.60 183 ILE B N 1
ATOM 3828 C CA . ILE B 1 191 ? 34.156 8.024 7.537 1.00 18.00 183 ILE B CA 1
ATOM 3829 C C . ILE B 1 191 ? 33.144 9.164 7.705 1.00 17.08 183 ILE B C 1
ATOM 3830 O O . ILE B 1 191 ? 32.389 9.498 6.780 1.00 19.04 183 ILE B O 1
ATOM 3835 N N . ARG B 1 192 ? 33.113 9.773 8.884 1.00 18.91 184 ARG B N 1
ATOM 3836 C CA . ARG B 1 192 ? 32.149 10.848 9.125 1.00 19.87 184 ARG B CA 1
ATOM 3837 C C . ARG B 1 192 ? 32.353 12.022 8.182 1.00 18.56 184 ARG B C 1
ATOM 3838 O O . ARG B 1 192 ? 31.381 12.598 7.664 1.00 18.78 184 ARG B O 1
ATOM 3846 N N . ARG B 1 193 ? 33.613 12.373 7.965 1.00 18.90 185 ARG B N 1
ATOM 3847 C CA . ARG B 1 193 ? 33.961 13.459 7.055 1.00 18.02 185 ARG B CA 1
ATOM 3848 C C . ARG B 1 193 ? 33.449 13.197 5.637 1.00 17.85 185 ARG B C 1
ATOM 3849 O O . ARG B 1 193 ? 32.835 14.089 5.015 1.00 18.47 185 ARG B O 1
ATOM 3857 N N . ILE B 1 194 ? 33.701 11.994 5.128 1.00 18.01 186 ILE B N 1
ATOM 3858 C CA . ILE B 1 194 ? 33.278 11.605 3.779 1.00 17.54 186 ILE B CA 1
ATOM 3859 C C . ILE B 1 194 ? 31.754 11.550 3.637 1.00 17.53 186 ILE B C 1
ATOM 3860 O O . ILE B 1 194 ? 31.180 12.022 2.646 1.00 18.32 186 ILE B O 1
ATOM 3865 N N . VAL B 1 195 ? 31.086 11.026 4.657 1.00 17.32 187 VAL B N 1
ATOM 3866 C CA . VAL B 1 195 ? 29.629 10.934 4.638 1.00 16.83 187 VAL B CA 1
ATOM 3867 C C . VAL B 1 195 ? 29.019 12.324 4.612 1.00 17.91 187 VAL B C 1
ATOM 3868 O O . VAL B 1 195 ? 28.066 12.580 3.875 1.00 18.23 187 VAL B O 1
ATOM 3872 N N . ARG B 1 196 ? 29.564 13.226 5.422 1.00 18.15 188 ARG B N 1
ATOM 3873 C CA . ARG B 1 196 ? 29.072 14.603 5.441 1.00 17.38 188 ARG B CA 1
ATOM 3874 C C . ARG B 1 196 ? 29.429 15.342 4.165 1.00 16.96 188 ARG B C 1
ATOM 3875 O O . ARG B 1 196 ? 28.639 16.144 3.664 1.00 18.05 188 ARG B O 1
ATOM 3883 N N . GLU B 1 197 ? 30.601 15.052 3.614 1.00 17.81 189 GLU B N 1
ATOM 3884 C CA . GLU B 1 197 ? 31.014 15.729 2.396 1.00 17.96 189 GLU B CA 1
ATOM 3885 C C . GLU B 1 197 ? 30.111 15.398 1.224 1.00 18.67 189 GLU B C 1
ATOM 3886 O O . GLU B 1 197 ? 29.730 16.287 0.467 1.00 17.59 189 GLU B O 1
ATOM 3892 N N . GLN B 1 198 ? 29.768 14.123 1.096 1.00 18.22 190 GLN B N 1
ATOM 3893 C CA . GLN B 1 198 ? 29.333 13.547 -0.173 1.00 19.69 190 GLN B CA 1
ATOM 3894 C C . GLN B 1 198 ? 27.902 13.006 -0.182 1.00 20.38 190 GLN B C 1
ATOM 3895 O O . GLN B 1 198 ? 27.452 12.459 -1.200 1.00 22.30 190 GLN B O 1
ATOM 3901 N N . THR B 1 199 ? 27.189 13.146 0.939 1.00 16.89 191 THR B N 1
ATOM 3902 C CA . THR B 1 199 ? 25.803 12.665 1.030 1.00 17.06 191 THR B CA 1
ATOM 3903 C C . THR B 1 199 ? 24.883 13.640 1.749 1.00 16.41 191 THR B C 1
ATOM 3904 O O . THR B 1 199 ? 25.325 14.530 2.488 1.00 17.14 191 THR B O 1
ATOM 3908 N N . GLY B 1 200 ? 23.584 13.389 1.592 1.00 14.76 192 GLY B N 1
ATOM 3909 C CA . GLY B 1 200 ? 22.562 14.196 2.236 1.00 15.42 192 GLY B CA 1
ATOM 3910 C C 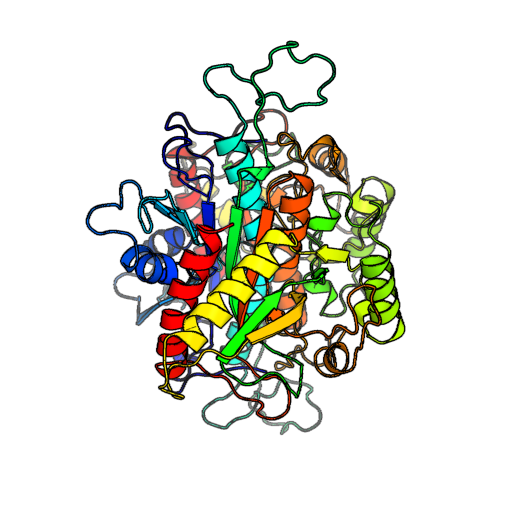. GLY B 1 200 ? 22.513 13.966 3.724 1.00 14.98 192 GLY B C 1
ATOM 3911 O O . GLY B 1 200 ? 21.805 14.662 4.450 1.00 15.00 192 GLY B O 1
ATOM 3912 N N . LEU B 1 201 ? 23.267 12.984 4.201 1.00 14.49 193 LEU B N 1
ATOM 3913 C CA . LEU B 1 201 ? 23.373 12.786 5.630 1.00 12.90 193 LEU B CA 1
ATOM 3914 C C . LEU B 1 201 ? 24.134 13.909 6.350 1.00 13.86 193 LEU B C 1
ATOM 3915 O O . LEU B 1 201 ? 24.194 13.947 7.571 1.00 16.18 193 LEU B O 1
ATOM 3920 N N . ARG B 1 202 ? 24.706 14.836 5.602 1.00 15.35 194 ARG B N 1
ATOM 3921 C CA . ARG B 1 202 ? 25.218 16.051 6.237 1.00 14.80 194 ARG B CA 1
ATOM 3922 C C . ARG B 1 202 ? 24.148 16.787 7.080 1.00 17.81 194 ARG B C 1
ATOM 3923 O O . ARG B 1 202 ? 24.492 17.508 8.018 1.00 18.88 194 ARG B O 1
ATOM 3931 N N . ALA B 1 203 ? 22.868 16.580 6.763 1.00 16.13 195 ALA B N 1
ATOM 3932 C CA . ALA B 1 203 ? 21.758 17.178 7.531 1.00 16.23 195 ALA B CA 1
ATOM 3933 C C . ALA B 1 203 ? 21.465 16.517 8.881 1.00 15.98 195 ALA B C 1
ATOM 3934 O O . ALA B 1 203 ? 20.600 16.988 9.619 1.00 18.56 195 ALA B O 1
ATOM 3936 N N . ILE B 1 204 ? 22.166 15.430 9.185 1.00 14.75 196 ILE B N 1
ATOM 3937 C CA . ILE B 1 204 ? 21.910 14.598 10.349 1.00 15.35 196 ILE B CA 1
ATOM 3938 C C . ILE B 1 204 ? 23.184 14.472 11.183 1.00 13.53 196 ILE B C 1
ATOM 3939 O O . ILE B 1 204 ? 24.270 14.324 10.624 1.00 14.83 196 ILE B O 1
ATOM 3944 N N . ASP B 1 205 ? 23.058 14.540 12.508 1.00 14.59 197 ASP B N 1
ATOM 3945 C CA . ASP B 1 205 ? 24.223 14.343 13.390 1.00 13.43 197 ASP B CA 1
ATOM 3946 C C . ASP B 1 205 ? 24.540 12.833 13.479 1.00 13.20 197 ASP B C 1
ATOM 3947 O O . ASP B 1 205 ? 24.353 12.188 14.512 1.00 16.05 197 ASP B O 1
ATOM 3952 N N . ILE B 1 206 ? 25.016 12.281 12.367 1.00 15.30 198 ILE B N 1
ATOM 3953 C CA . ILE B 1 206 ? 25.331 10.860 12.301 1.00 14.76 198 ILE B CA 1
ATOM 3954 C C . ILE B 1 206 ? 26.488 10.549 13.251 1.00 13.91 198 ILE B C 1
ATOM 3955 O O . ILE B 1 206 ? 27.310 11.415 13.585 1.00 15.47 198 ILE B O 1
ATOM 3960 N N . TYR B 1 207 ? 26.557 9.294 13.676 1.00 13.47 199 TYR B N 1
ATOM 3961 C CA . TYR B 1 207 ? 27.684 8.831 14.455 1.00 13.16 199 TYR B CA 1
ATOM 3962 C C . TYR B 1 207 ? 28.288 7.617 13.820 1.00 13.95 199 TYR B C 1
ATOM 3963 O O . TYR B 1 207 ? 27.806 7.162 12.803 1.00 14.52 199 TYR B O 1
ATOM 3972 N N . THR B 1 208 ? 29.363 7.107 14.411 1.00 13.42 200 THR B N 1
ATOM 3973 C CA . THR B 1 208 ? 30.092 5.971 13.869 1.00 13.46 200 THR B CA 1
ATOM 3974 C C . THR B 1 208 ? 30.466 5.021 14.989 1.00 14.23 200 THR B C 1
ATOM 3975 O O . THR B 1 208 ? 30.457 5.387 16.178 1.00 15.61 200 THR B O 1
ATOM 3979 N N . SER B 1 209 ? 30.776 3.790 14.601 1.00 14.40 201 SER B N 1
ATOM 3980 C CA . SER B 1 209 ? 31.402 2.835 15.498 1.00 15.17 201 SER B CA 1
ATOM 3981 C C . SER B 1 209 ? 32.201 1.825 14.709 1.00 15.03 201 SER B C 1
ATOM 3982 O O . SER B 1 209 ? 32.512 2.021 13.528 1.00 13.87 201 SER B O 1
ATOM 3985 N N . MET B 1 210 ? 32.602 0.771 15.400 1.00 14.67 202 MET B N 1
ATOM 3986 C CA . MET B 1 210 ? 33.366 -0.285 14.742 1.00 14.70 202 MET B CA 1
ATOM 3987 C C . MET B 1 210 ? 33.128 -1.578 15.493 1.00 13.72 202 MET B C 1
ATOM 3988 O O . MET B 1 210 ? 33.033 -1.559 16.733 1.00 15.26 202 MET B O 1
ATOM 3993 N N . ALA B 1 211 ? 32.971 -2.672 14.768 1.00 13.84 203 ALA B N 1
ATOM 3994 C CA . ALA B 1 211 ? 32.923 -3.994 15.392 1.00 14.15 203 ALA B CA 1
ATOM 3995 C C . ALA B 1 211 ? 34.275 -4.295 15.997 1.00 13.96 203 ALA B C 1
ATOM 3996 O O . ALA B 1 211 ? 35.309 -3.839 15.485 1.00 16.25 203 ALA B O 1
ATOM 3998 N N . HIS B 1 212 ? 34.291 -5.096 17.057 1.00 14.46 204 HIS B N 1
ATOM 3999 C CA . HIS B 1 212 ? 35.565 -5.458 17.641 1.00 13.93 204 HIS B CA 1
ATOM 4000 C C . HIS B 1 212 ? 36.371 -6.244 16.610 1.00 13.43 204 HIS B C 1
ATOM 4001 O O . HIS B 1 212 ? 35.842 -7.142 15.950 1.00 15.57 204 HIS B O 1
ATOM 4008 N N . PRO B 1 213 ? 37.673 -5.948 16.474 1.00 13.37 205 PRO B N 1
ATOM 4009 C CA . PRO B 1 213 ? 38.481 -6.661 15.481 1.00 14.95 205 PRO B CA 1
ATOM 4010 C C . PRO B 1 213 ? 38.481 -8.178 15.629 1.00 16.11 205 PRO B C 1
ATOM 4011 O O . PRO B 1 213 ? 38.616 -8.878 14.631 1.00 18.25 205 PRO B O 1
ATOM 4015 N N . ASN B 1 214 ? 38.397 -8.679 16.852 1.00 13.92 206 ASN B N 1
ATOM 4016 C CA . ASN B 1 214 ? 38.374 -10.111 17.091 1.00 14.93 206 ASN B CA 1
ATOM 4017 C C . ASN B 1 214 ? 37.106 -10.727 16.525 1.00 14.73 206 ASN B C 1
ATOM 4018 O O . ASN B 1 214 ? 37.111 -11.881 16.066 1.00 17.18 206 ASN B O 1
ATOM 4023 N N . ILE B 1 215 ? 36.010 -9.983 16.569 1.00 14.33 207 ILE B N 1
ATOM 4024 C CA . ILE B 1 215 ? 34.742 -10.508 16.066 1.00 15.52 207 ILE B CA 1
ATOM 4025 C C . ILE B 1 215 ? 34.748 -10.531 14.549 1.00 16.79 207 ILE B C 1
ATOM 4026 O O . ILE B 1 215 ? 34.386 -11.541 13.935 1.00 17.34 207 ILE B O 1
ATOM 4031 N N . THR B 1 216 ? 35.151 -9.420 13.927 1.00 16.64 208 THR B N 1
ATOM 4032 C CA . THR B 1 216 ? 35.235 -9.349 12.472 1.00 15.71 208 THR B CA 1
ATOM 4033 C C . THR B 1 216 ? 36.119 -10.483 11.956 1.00 15.70 208 THR B C 1
ATOM 4034 O O . THR B 1 216 ? 35.744 -11.219 11.032 1.00 17.63 208 THR B O 1
ATOM 4038 N N . LYS B 1 217 ? 37.282 -10.648 12.576 1.00 16.54 209 LYS B N 1
ATOM 4039 C CA . LYS B 1 217 ? 38.246 -11.666 12.150 1.00 15.57 209 LYS B CA 1
ATOM 4040 C C . LYS B 1 217 ? 37.719 -13.083 12.319 1.00 15.72 209 LYS B C 1
ATOM 4041 O O . LYS B 1 217 ? 37.868 -13.928 11.412 1.00 17.31 209 LYS B O 1
ATOM 4047 N N . SER B 1 218 ? 37.088 -13.345 13.464 1.00 15.36 210 SER B N 1
ATOM 4048 C CA . SER B 1 218 ? 36.565 -14.678 13.754 1.00 14.41 210 SER B CA 1
ATOM 4049 C C . SER B 1 218 ? 35.485 -15.033 12.741 1.00 13.02 210 SER B C 1
ATOM 4050 O O . SER B 1 218 ? 35.378 -16.192 12.310 1.00 14.16 210 SER B O 1
ATOM 4053 N N . ILE B 1 219 ? 34.665 -14.059 12.361 1.00 13.78 211 ILE B N 1
ATOM 4054 C CA . ILE B 1 219 ? 33.596 -14.329 11.395 1.00 14.05 211 ILE B CA 1
ATOM 4055 C C . ILE B 1 219 ? 34.217 -14.653 10.036 1.00 15.09 211 ILE B C 1
ATOM 4056 O O . ILE B 1 219 ? 33.853 -15.632 9.372 1.00 16.21 211 ILE B O 1
ATOM 4061 N N . CYS B 1 220 ? 35.170 -13.843 9.624 1.00 16.10 212 CYS B N 1
ATOM 4062 C CA . CYS B 1 220 ? 35.831 -14.082 8.353 1.00 16.53 212 CYS B CA 1
ATOM 4063 C C . CYS B 1 220 ? 36.524 -15.441 8.326 1.00 17.74 212 CYS B C 1
ATOM 4064 O O . CYS B 1 220 ? 36.480 -16.151 7.323 1.00 16.41 212 CYS B O 1
ATOM 4067 N N . ALA B 1 221 ? 37.185 -15.790 9.421 1.00 15.74 213 ALA B N 1
ATOM 4068 C CA . ALA B 1 221 ? 37.872 -17.075 9.493 1.00 16.59 213 ALA B CA 1
ATOM 4069 C C . ALA B 1 221 ? 36.882 -18.226 9.382 1.00 14.38 213 ALA B C 1
ATOM 4070 O O . ALA B 1 221 ? 37.182 -19.236 8.746 1.00 14.71 213 ALA B O 1
ATOM 4072 N N . ALA B 1 222 ? 35.719 -18.100 10.022 1.00 14.27 214 ALA B N 1
ATOM 4073 C CA . ALA B 1 222 ? 34.699 -19.140 9.944 1.00 16.34 214 ALA B CA 1
ATOM 4074 C C . ALA B 1 222 ? 34.143 -19.276 8.530 1.00 14.87 214 ALA B C 1
ATOM 4075 O O . ALA B 1 222 ? 33.841 -20.386 8.079 1.00 15.88 214 ALA B O 1
ATOM 4077 N N . CYS B 1 223 ? 34.004 -18.145 7.832 1.00 13.35 215 CYS B N 1
ATOM 4078 C CA . CYS B 1 223 ? 33.608 -18.177 6.419 1.00 14.51 215 CYS B CA 1
ATOM 4079 C C . CYS B 1 223 ? 34.640 -18.911 5.593 1.00 15.37 215 CYS B C 1
ATOM 4080 O O . CYS B 1 223 ? 34.297 -19.783 4.778 1.00 16.54 215 CYS B O 1
ATOM 4083 N N . ASP B 1 224 ? 35.913 -18.558 5.792 1.00 13.99 216 ASP B N 1
ATOM 4084 C CA . ASP B 1 224 ? 36.987 -19.213 5.035 1.00 14.69 216 ASP B CA 1
ATOM 4085 C C . ASP B 1 224 ? 37.020 -20.713 5.315 1.00 14.37 216 ASP B C 1
ATOM 4086 O O . ASP B 1 224 ? 37.221 -21.510 4.417 1.00 16.89 216 ASP B O 1
ATOM 4091 N N . ALA B 1 225 ? 36.818 -21.094 6.574 1.00 12.95 217 ALA B N 1
ATOM 4092 C CA . ALA B 1 225 ? 36.843 -22.516 6.931 1.00 14.57 217 ALA B CA 1
ATOM 4093 C C . ALA B 1 225 ? 35.685 -23.259 6.290 1.00 14.17 217 ALA B C 1
ATOM 4094 O O . ALA B 1 225 ? 35.851 -24.401 5.837 1.00 16.76 217 ALA B O 1
ATOM 4096 N N . HIS B 1 226 ? 34.503 -22.630 6.285 1.00 15.05 218 HIS B N 1
ATOM 4097 C CA . HIS B 1 226 ? 33.348 -23.232 5.633 1.00 15.68 218 HIS B CA 1
ATOM 4098 C C . HIS B 1 226 ? 33.653 -23.511 4.159 1.00 14.79 218 HIS B C 1
ATOM 4099 O O . HIS B 1 226 ? 33.410 -24.619 3.649 1.00 16.37 218 HIS B O 1
ATOM 4106 N N . ASN B 1 227 ? 34.171 -22.496 3.470 1.00 15.90 219 ASN B N 1
ATOM 4107 C CA . ASN B 1 227 ? 34.442 -22.598 2.038 1.00 13.27 219 ASN B CA 1
ATOM 4108 C C . ASN B 1 227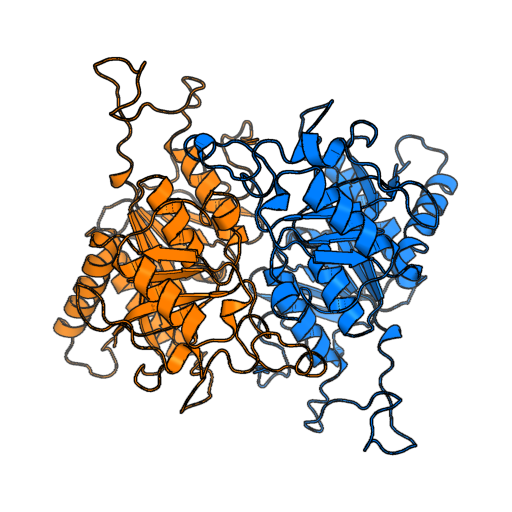 ? 35.556 -23.583 1.716 1.00 14.43 219 ASN B C 1
ATOM 4109 O O . ASN B 1 227 ? 35.490 -24.261 0.701 1.00 14.65 219 ASN B O 1
ATOM 4114 N N . ALA B 1 228 ? 36.557 -23.675 2.579 1.00 14.70 220 ALA B N 1
ATOM 4115 C CA . ALA B 1 228 ? 37.658 -24.615 2.350 1.00 16.12 220 ALA B CA 1
ATOM 4116 C C . ALA B 1 228 ? 37.189 -26.061 2.499 1.00 15.67 220 ALA B C 1
ATOM 4117 O O . ALA B 1 228 ? 37.770 -26.969 1.899 1.00 17.30 220 ALA B O 1
ATOM 4119 N N . ALA B 1 229 ? 36.176 -26.275 3.334 1.00 17.04 221 ALA B N 1
ATOM 4120 C CA . ALA B 1 229 ? 35.685 -27.625 3.654 1.00 16.44 221 ALA B CA 1
ATOM 4121 C C . ALA B 1 229 ? 34.742 -28.208 2.607 1.00 17.74 221 ALA B C 1
ATOM 4122 O O . ALA B 1 229 ? 34.323 -29.355 2.732 1.00 20.38 221 ALA B O 1
ATOM 4124 N N . THR B 1 230 ? 34.354 -27.434 1.604 1.00 16.09 222 THR B N 1
ATOM 4125 C CA . THR B 1 230 ? 33.461 -27.965 0.576 1.00 15.93 222 THR B CA 1
ATOM 4126 C C . THR B 1 230 ? 33.953 -27.618 -0.818 1.00 16.46 222 THR B C 1
ATOM 4127 O O . THR B 1 230 ? 34.483 -26.535 -1.056 1.00 16.62 222 THR B O 1
ATOM 4131 N N . GLY B 1 231 ? 33.792 -28.572 -1.732 1.00 15.37 223 GLY B N 1
ATOM 4132 C CA . GLY B 1 231 ? 34.032 -28.327 -3.145 1.00 15.78 223 GLY B CA 1
ATOM 4133 C C . GLY B 1 231 ? 32.772 -28.002 -3.916 1.00 18.67 223 GLY B C 1
ATOM 4134 O O . GLY B 1 231 ? 32.825 -27.759 -5.117 1.00 18.99 223 GLY B O 1
ATOM 4135 N N . SER B 1 232 ? 31.631 -27.998 -3.228 1.00 17.69 224 SER B N 1
ATOM 4136 C CA . SER B 1 232 ? 30.349 -27.694 -3.847 1.00 20.14 224 SER B CA 1
ATOM 4137 C C . SER B 1 232 ? 30.172 -26.185 -3.969 1.00 20.74 224 SER B C 1
ATOM 4138 O O . SER B 1 232 ? 29.989 -25.516 -2.968 1.00 18.27 224 SER B O 1
ATOM 4141 N N . GLU B 1 233 ? 30.209 -25.662 -5.196 1.00 22.85 225 GLU B N 1
ATOM 4142 C CA . GLU B 1 233 ? 30.023 -24.223 -5.427 1.00 24.48 225 GLU B CA 1
ATOM 4143 C C . GLU B 1 233 ? 28.665 -23.760 -4.903 1.00 24.40 225 GLU B C 1
ATOM 4144 O O . GLU B 1 233 ? 28.547 -22.673 -4.353 1.00 25.13 225 GLU B O 1
ATOM 4150 N N . ALA B 1 234 ? 27.647 -24.599 -5.057 1.00 24.07 226 ALA B N 1
ATOM 4151 C CA . ALA B 1 234 ? 26.308 -24.288 -4.557 1.00 24.08 226 ALA B CA 1
ATOM 4152 C C . ALA B 1 234 ? 26.248 -24.157 -3.030 1.00 24.09 226 ALA B C 1
ATOM 4153 O O . ALA B 1 234 ? 25.263 -23.643 -2.493 1.00 28.65 226 ALA B O 1
ATOM 4155 N N . ASP B 1 235 ? 27.289 -24.612 -2.332 1.00 21.29 227 ASP B N 1
ATOM 4156 C CA . ASP B 1 235 ? 27.316 -24.553 -0.878 1.00 22.35 227 ASP B CA 1
ATOM 4157 C C . ASP B 1 235 ? 28.397 -23.627 -0.336 1.00 18.99 227 ASP B C 1
ATOM 4158 O O . ASP B 1 235 ? 28.601 -23.554 0.874 1.00 19.89 227 ASP B O 1
ATOM 4163 N N . LYS B 1 236 ? 29.064 -22.894 -1.223 1.00 16.02 228 LYS B N 1
ATOM 4164 C CA . LYS B 1 236 ? 29.992 -21.842 -0.784 1.00 15.80 228 LYS B CA 1
ATOM 4165 C C . LYS B 1 236 ? 29.191 -20.679 -0.210 1.00 16.28 228 LYS B C 1
ATOM 4166 O O . LYS B 1 236 ? 28.032 -20.477 -0.563 1.00 16.55 228 LYS B O 1
ATOM 4172 N N . GLN B 1 237 ? 29.803 -19.917 0.685 1.00 17.56 229 GLN B N 1
ATOM 4173 C CA . GLN B 1 237 ? 29.193 -18.715 1.190 1.00 15.66 229 GLN B CA 1
ATOM 4174 C C . GLN B 1 237 ? 30.109 -17.550 0.876 1.00 15.92 229 GLN B C 1
ATOM 4175 O O . GLN B 1 237 ? 31.211 -17.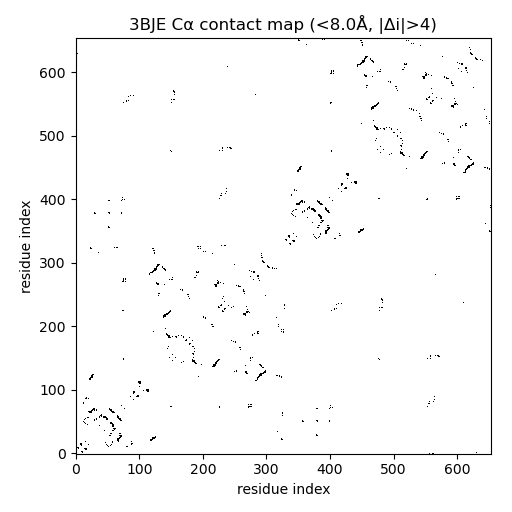451 1.432 1.00 16.02 229 GLN B O 1
ATOM 4181 N N . GLN B 1 238 ? 29.658 -16.682 -0.025 1.00 16.40 230 GLN B N 1
ATOM 4182 C CA . GLN B 1 238 ? 30.421 -15.489 -0.355 1.00 16.53 230 GLN B CA 1
ATOM 4183 C C . GLN B 1 238 ? 30.250 -14.490 0.778 1.00 16.57 230 GLN B C 1
ATOM 4184 O O . GLN B 1 238 ? 29.188 -14.424 1.409 1.00 15.03 230 GLN B O 1
ATOM 4190 N N . TYR B 1 239 ? 31.290 -13.708 1.036 1.00 16.47 231 TYR B N 1
ATOM 4191 C CA . TYR B 1 239 ? 31.209 -12.654 2.049 1.00 15.38 231 TYR B CA 1
ATOM 4192 C C . TYR B 1 239 ? 32.017 -11.435 1.650 1.00 15.90 231 TYR B C 1
ATOM 4193 O O . TYR B 1 239 ? 32.919 -11.522 0.812 1.00 17.02 231 TYR B O 1
ATOM 4202 N N . VAL B 1 240 ? 31.651 -10.306 2.246 1.00 15.48 232 VAL B N 1
ATOM 4203 C CA . VAL B 1 240 ? 32.363 -9.051 2.087 1.00 17.67 232 VAL B CA 1
ATOM 4204 C C . VAL B 1 240 ? 32.505 -8.420 3.466 1.00 16.65 232 VAL B C 1
ATOM 4205 O O . VAL B 1 240 ? 31.677 -8.665 4.364 1.00 17.26 232 VAL B O 1
ATOM 4209 N N . ILE B 1 241 ? 33.557 -7.616 3.621 1.00 17.03 233 ILE B N 1
ATOM 4210 C CA . ILE B 1 241 ? 33.812 -6.892 4.863 1.00 17.25 233 ILE B CA 1
ATOM 4211 C C . ILE B 1 241 ? 33.738 -5.419 4.552 1.00 17.30 233 ILE B C 1
ATOM 4212 O O . ILE B 1 241 ? 34.350 -4.960 3.570 1.00 15.65 233 ILE B O 1
ATOM 4217 N N . GLY B 1 242 ? 32.991 -4.672 5.355 1.00 14.44 234 GLY B N 1
ATOM 4218 C CA . GLY B 1 242 ? 32.923 -3.241 5.142 1.00 15.44 234 GLY B CA 1
ATOM 4219 C C . GLY B 1 242 ? 32.056 -2.500 6.121 1.00 14.86 234 GLY B C 1
ATOM 4220 O O . GLY B 1 242 ? 31.786 -2.997 7.214 1.00 14.50 234 GLY B O 1
ATOM 4221 N N . THR B 1 243 ? 31.600 -1.321 5.709 1.00 14.02 235 THR B N 1
ATOM 4222 C CA . THR B 1 243 ? 30.883 -0.433 6.581 1.00 13.66 235 THR B CA 1
ATOM 4223 C C . THR B 1 243 ? 29.394 -0.686 6.464 1.00 15.09 235 THR B C 1
ATOM 4224 O O . THR B 1 243 ? 28.847 -0.728 5.358 1.00 16.98 235 THR B O 1
ATOM 4228 N N . THR B 1 244 ? 28.745 -0.814 7.621 1.00 14.48 236 THR B N 1
ATOM 4229 C CA . THR B 1 244 ? 27.304 -1.031 7.717 1.00 13.98 236 THR B CA 1
ATOM 4230 C C . THR B 1 244 ? 26.666 0.295 8.107 1.00 14.54 236 THR B C 1
ATOM 4231 O O . THR B 1 244 ? 27.068 0.911 9.101 1.00 15.59 236 THR B O 1
ATOM 4235 N N . ALA B 1 245 ? 25.690 0.732 7.309 1.00 14.97 237 ALA B N 1
ATOM 4236 C CA . ALA B 1 245 ? 24.902 1.915 7.632 1.00 14.06 237 ALA B CA 1
ATOM 4237 C C . ALA B 1 245 ? 23.592 1.486 8.278 1.00 15.58 237 ALA B C 1
ATOM 4238 O O . ALA B 1 245 ? 22.823 0.710 7.706 1.00 16.74 237 ALA B O 1
ATOM 4240 N N . THR B 1 246 ? 23.341 2.001 9.475 1.00 13.95 238 THR B N 1
ATOM 4241 C CA . THR B 1 246 ? 22.164 1.593 10.248 1.00 13.91 238 THR B CA 1
ATOM 4242 C C . THR B 1 246 ? 21.125 2.709 10.285 1.00 16.47 238 THR B C 1
ATOM 4243 O O . THR B 1 246 ? 21.472 3.838 10.599 1.00 14.83 238 THR B O 1
ATOM 4247 N N . ALA B 1 247 ? 19.869 2.353 9.956 1.00 13.48 239 ALA B N 1
ATOM 4248 C CA . ALA B 1 247 ? 18.750 3.279 9.821 1.00 15.83 239 ALA B CA 1
ATOM 4249 C C . ALA B 1 247 ? 17.770 3.235 10.989 1.00 15.01 239 ALA B C 1
ATOM 4250 O O . ALA B 1 247 ? 17.663 2.231 11.696 1.00 15.43 239 ALA B O 1
ATOM 4252 N N . SER B 1 248 ? 17.002 4.310 11.146 1.00 13.54 240 SER B N 1
ATOM 4253 C CA . SER B 1 248 ? 15.969 4.414 12.163 1.00 14.19 240 SER B CA 1
ATOM 4254 C C . SER B 1 248 ? 14.594 4.123 11.523 1.00 14.55 240 SER B C 1
ATOM 4255 O O . SER B 1 248 ? 13.570 4.654 11.940 1.00 14.85 240 SER B O 1
ATOM 4258 N N . GLY B 1 249 ? 14.583 3.234 10.540 1.00 14.85 241 GLY B N 1
ATOM 4259 C CA . GLY B 1 249 ? 13.372 2.834 9.821 1.00 14.65 241 GLY B CA 1
ATOM 4260 C C . GLY B 1 249 ? 13.808 2.007 8.613 1.00 15.02 241 GLY B C 1
ATOM 4261 O O . GLY B 1 249 ? 15.006 1.687 8.465 1.00 15.68 241 GLY B O 1
ATOM 4262 N N . PHE B 1 250 ? 12.834 1.608 7.785 1.00 14.27 242 PHE B N 1
ATOM 4263 C CA . PHE B 1 250 ? 13.059 0.712 6.651 1.00 14.21 242 PHE B CA 1
ATOM 4264 C C . PHE B 1 250 ? 12.824 1.373 5.300 1.00 14.72 242 PHE B C 1
ATOM 4265 O O . PHE B 1 250 ? 13.441 0.978 4.302 1.00 15.56 242 PHE B O 1
ATOM 4273 N N . TYR B 1 251 ? 11.898 2.334 5.250 1.00 15.19 243 TYR B N 1
ATOM 4274 C CA . TYR B 1 251 ? 11.452 2.865 3.961 1.00 14.76 243 TYR B CA 1
ATOM 4275 C C . TYR B 1 251 ? 12.157 4.173 3.664 1.00 17.06 243 TYR B C 1
ATOM 4276 O O . TYR B 1 251 ? 13.314 4.136 3.278 1.00 16.42 243 TYR B O 1
ATOM 4285 N N . GLY B 1 252 ? 11.522 5.319 3.874 1.00 15.91 244 GLY B N 1
ATOM 4286 C CA . GLY B 1 252 ? 12.206 6.602 3.666 1.00 14.75 244 GLY B CA 1
ATOM 4287 C C . GLY B 1 252 ? 13.521 6.697 4.428 1.00 14.75 244 GLY B C 1
ATOM 4288 O O . GLY B 1 252 ? 14.487 7.344 3.984 1.00 14.58 244 GLY B O 1
ATOM 4289 N N . CYS B 1 253 ? 13.582 6.046 5.585 1.00 14.58 245 CYS B N 1
ATOM 4290 C CA . CYS B 1 253 ? 14.802 6.049 6.398 1.00 16.50 245 CYS B CA 1
ATOM 4291 C C . CYS B 1 253 ? 15.960 5.279 5.758 1.00 14.90 245 CYS B C 1
ATOM 4292 O O . CYS B 1 253 ? 17.107 5.431 6.213 1.00 16.35 245 CYS B O 1
ATOM 4295 N N . GLN B 1 254 ? 15.662 4.457 4.739 1.00 13.76 246 GLN B N 1
ATOM 4296 C CA . GLN B 1 254 ? 16.694 3.790 3.914 1.00 15.95 246 GLN B CA 1
ATOM 4297 C C . GLN B 1 254 ? 16.666 4.254 2.453 1.00 17.07 246 GLN B C 1
ATOM 4298 O O . GLN B 1 254 ? 17.178 3.566 1.580 1.00 16.94 246 GLN B O 1
ATOM 4304 N N . GLY B 1 255 ? 16.055 5.406 2.185 1.00 17.46 247 GLY B N 1
ATOM 4305 C CA . GLY B 1 255 ? 15.972 5.931 0.841 1.00 16.21 247 GLY B CA 1
ATOM 4306 C C . GLY B 1 255 ? 14.961 5.272 -0.073 1.00 18.57 247 GLY B C 1
ATOM 4307 O O . GLY B 1 255 ? 15.017 5.470 -1.277 1.00 18.89 247 GLY B O 1
ATOM 4308 N N . ARG B 1 256 ? 14.059 4.461 0.460 1.00 15.07 248 ARG B N 1
ATOM 4309 C CA . ARG B 1 256 ? 12.966 3.912 -0.334 1.00 16.74 248 ARG B CA 1
ATOM 4310 C C . ARG B 1 256 ? 11.914 4.984 -0.565 1.00 17.74 248 ARG B C 1
ATOM 4311 O O . ARG B 1 256 ? 11.591 5.772 0.341 1.00 17.50 248 ARG B O 1
ATOM 4319 N N . ARG B 1 257 ? 11.389 4.988 -1.786 1.00 17.50 249 ARG B N 1
ATOM 4320 C CA . ARG B 1 257 ? 10.395 5.939 -2.246 1.00 16.69 249 ARG B CA 1
ATOM 4321 C C . ARG B 1 257 ? 9.009 5.311 -2.275 1.00 17.34 249 ARG B C 1
ATOM 4322 O O . ARG B 1 257 ? 8.748 4.410 -3.065 1.00 19.44 249 ARG B O 1
ATOM 4330 N N . VAL B 1 258 ? 8.137 5.768 -1.382 1.00 16.46 250 VAL B N 1
ATOM 4331 C CA . VAL B 1 258 ? 6.817 5.151 -1.190 1.00 14.99 250 VAL B CA 1
ATOM 4332 C C . VAL B 1 258 ? 5.686 6.180 -1.269 1.00 16.51 250 VAL B C 1
ATOM 4333 O O . VAL B 1 258 ? 5.571 7.040 -0.416 1.00 16.58 250 VAL B O 1
ATOM 4337 N N . GLY B 1 259 ? 4.881 6.095 -2.326 1.00 16.50 251 GLY B N 1
ATOM 4338 C CA . GLY B 1 259 ? 3.670 6.890 -2.436 1.00 14.61 251 GLY B CA 1
ATOM 4339 C C . GLY B 1 259 ? 3.831 8.351 -2.098 1.00 15.47 251 GLY B C 1
ATOM 4340 O O . GLY B 1 259 ? 4.710 9.043 -2.621 1.00 16.70 251 GLY B O 1
ATOM 4341 N N . ARG B 1 260 ? 2.979 8.814 -1.197 1.00 15.96 252 ARG B N 1
ATOM 4342 C CA . ARG B 1 260 ? 2.882 10.227 -0.884 1.00 14.77 252 ARG B CA 1
ATOM 4343 C C . ARG B 1 260 ? 4.003 10.699 0.027 1.00 15.92 252 ARG B C 1
ATOM 4344 O O . ARG B 1 260 ? 4.099 11.895 0.315 1.00 18.59 252 ARG B O 1
ATOM 4352 N N . PHE B 1 261 ? 4.850 9.780 0.488 1.00 15.62 253 PHE B N 1
ATOM 4353 C CA . PHE B 1 261 ? 6.024 10.158 1.278 1.00 15.89 253 PHE B CA 1
ATOM 4354 C C . PHE B 1 261 ? 7.206 10.608 0.423 1.00 16.61 253 PHE B C 1
ATOM 4355 O O . PHE B 1 261 ? 8.071 11.367 0.871 1.00 16.91 253 PHE B O 1
ATOM 4363 N N . MET B 1 262 ? 7.257 10.124 -0.805 1.00 18.33 254 MET B N 1
ATOM 4364 C CA A MET B 1 262 ? 8.462 10.280 -1.603 0.60 18.26 254 MET B CA 1
ATOM 4365 C CA B MET B 1 262 ? 8.416 10.295 -1.670 0.40 20.29 254 MET B CA 1
ATOM 4366 C C . MET B 1 262 ? 8.916 11.736 -1.695 1.00 20.09 254 MET B C 1
ATOM 4367 O O . MET B 1 262 ? 10.111 12.002 -1.585 1.00 19.01 254 MET B O 1
ATOM 4376 N N . LYS B 1 263 ? 7.983 12.664 -1.873 1.00 17.16 255 LYS B N 1
ATOM 4377 C CA . LYS B 1 263 ? 8.350 14.075 -2.079 1.00 18.27 255 LYS B CA 1
ATOM 4378 C C . LYS B 1 263 ? 8.897 14.750 -0.822 1.00 19.06 255 LYS B C 1
ATOM 4379 O O . LYS B 1 263 ? 9.449 15.843 -0.886 1.00 18.72 255 LYS B O 1
ATOM 4385 N N . HIS B 1 264 ? 8.740 14.088 0.316 1.00 16.20 256 HIS B N 1
ATOM 4386 C CA . HIS B 1 264 ? 9.130 14.650 1.603 1.00 16.74 256 HIS B CA 1
ATOM 4387 C C . HIS B 1 264 ? 10.421 14.030 2.145 1.00 14.58 256 HIS B C 1
ATOM 4388 O O . HIS B 1 264 ? 10.835 14.367 3.263 1.00 16.75 256 HIS B O 1
ATOM 4395 N N . LEU B 1 265 ? 11.072 13.147 1.383 1.00 16.89 257 LEU B N 1
ATOM 4396 C CA . LEU B 1 265 ? 12.297 12.510 1.879 1.00 15.68 257 LEU B CA 1
ATOM 4397 C C . LEU B 1 265 ? 13.440 13.487 2.021 1.00 16.50 257 LEU B C 1
ATOM 4398 O O . LEU B 1 265 ? 13.678 14.325 1.138 1.00 17.75 257 LEU B O 1
ATOM 4403 N N . THR B 1 266 ? 14.163 13.364 3.136 1.00 15.32 258 THR B N 1
ATOM 4404 C CA . THR B 1 266 ? 15.357 14.193 3.361 1.00 15.78 258 THR B CA 1
ATOM 4405 C C . THR B 1 266 ? 16.511 13.725 2.480 1.00 18.45 258 THR B C 1
ATOM 4406 O O . THR B 1 266 ? 17.240 14.540 1.921 1.00 19.80 258 THR B O 1
ATOM 4410 N N . VAL B 1 267 ? 16.661 12.409 2.348 1.00 16.47 259 VAL B N 1
ATOM 4411 C CA . VAL B 1 267 ? 17.760 11.814 1.588 1.00 18.37 259 VAL B CA 1
ATOM 4412 C C . VAL B 1 267 ? 17.210 10.801 0.563 1.00 17.43 259 VAL B C 1
ATOM 4413 O O . VAL B 1 267 ? 17.387 9.591 0.696 1.00 17.53 259 VAL B O 1
ATOM 4417 N N . PRO B 1 268 ? 16.517 11.304 -0.468 1.00 18.47 260 PRO B N 1
ATOM 4418 C CA . PRO B 1 268 ? 15.884 10.413 -1.447 1.00 18.00 260 PRO B CA 1
ATOM 4419 C C . PRO B 1 268 ? 16.870 9.572 -2.264 1.00 19.89 260 PRO B C 1
ATOM 4420 O O . PRO B 1 268 ? 16.489 8.516 -2.741 1.00 21.21 260 PRO B O 1
ATOM 4424 N N . ASN B 1 269 ? 18.116 10.037 -2.397 1.00 19.55 261 ASN B N 1
ATOM 4425 C CA A ASN B 1 269 ? 19.155 9.311 -3.132 0.50 19.25 261 ASN B CA 1
ATOM 4426 C CA B ASN B 1 269 ? 19.143 9.311 -3.143 0.50 20.71 261 ASN B CA 1
ATOM 4427 C C . ASN B 1 269 ? 20.145 8.624 -2.199 1.00 19.10 261 ASN B C 1
ATOM 4428 O O . ASN B 1 269 ? 21.296 8.414 -2.543 1.00 19.55 261 ASN B O 1
ATOM 4437 N N . MET B 1 270 ? 19.687 8.273 -0.998 1.00 16.51 262 MET B N 1
ATOM 4438 C CA . MET B 1 270 ? 20.554 7.612 -0.011 1.00 16.27 262 MET B CA 1
ATOM 4439 C C . MET B 1 270 ? 21.350 6.427 -0.589 1.00 18.11 262 MET B C 1
ATOM 4440 O O . MET B 1 270 ? 22.561 6.300 -0.334 1.00 19.00 262 MET B O 1
ATOM 4445 N N . VAL B 1 271 ? 20.699 5.546 -1.341 1.00 18.36 263 VAL B N 1
ATOM 4446 C CA . VAL B 1 271 ? 21.377 4.333 -1.849 1.00 19.03 263 VAL B CA 1
ATOM 4447 C C . VAL B 1 271 ? 22.545 4.660 -2.776 1.00 19.95 263 VAL B C 1
ATOM 4448 O O . VAL B 1 271 ? 23.672 4.176 -2.590 1.00 19.74 263 VAL B O 1
ATOM 4452 N N . GLU B 1 272 ? 22.295 5.501 -3.769 1.00 16.95 264 GLU B N 1
ATOM 4453 C CA A GLU B 1 272 ? 23.331 5.900 -4.709 0.70 19.18 264 GLU B CA 1
ATOM 4454 C CA B GLU B 1 272 ? 23.342 5.874 -4.708 0.30 16.90 264 GLU B CA 1
ATOM 4455 C C . GLU B 1 272 ? 24.448 6.652 -3.991 1.00 17.59 264 GLU B C 1
ATOM 4456 O O . GLU B 1 272 ? 25.624 6.415 -4.221 1.00 18.99 264 GLU B O 1
ATOM 4467 N N . GLU B 1 273 ? 24.069 7.551 -3.094 1.00 17.20 265 GLU B N 1
ATOM 4468 C CA . GLU B 1 273 ? 25.034 8.344 -2.350 1.00 16.12 265 GLU B CA 1
ATOM 4469 C C . GLU B 1 273 ? 25.917 7.465 -1.475 1.00 17.23 265 GLU B C 1
ATOM 4470 O O . GLU B 1 273 ? 27.139 7.552 -1.546 1.00 18.15 265 GLU B O 1
ATOM 4476 N N . LEU B 1 274 ? 25.319 6.591 -0.669 1.00 15.21 266 LEU B N 1
ATOM 4477 C CA . LEU B 1 274 ? 26.125 5.651 0.127 1.00 15.82 266 LEU B CA 1
ATOM 4478 C C . LEU B 1 274 ? 26.957 4.704 -0.716 1.00 15.76 266 LEU B C 1
ATOM 4479 O O . LEU B 1 274 ? 28.115 4.435 -0.389 1.00 18.24 266 LEU B O 1
ATOM 4484 N N . GLY B 1 275 ? 26.385 4.204 -1.804 1.00 15.60 267 GLY B N 1
ATOM 4485 C CA . GLY B 1 275 ? 27.097 3.297 -2.702 1.00 15.71 267 GLY B CA 1
ATOM 4486 C C . GLY B 1 275 ? 28.295 3.905 -3.379 1.00 18.09 267 GLY B C 1
ATOM 4487 O O . GLY B 1 275 ? 29.178 3.168 -3.837 1.00 18.11 267 GLY B O 1
ATOM 4488 N N . SER B 1 276 ? 28.317 5.234 -3.474 1.00 17.13 268 SER B N 1
ATOM 4489 C CA . SER B 1 276 ? 29.390 5.949 -4.182 1.00 15.30 268 SER B CA 1
ATOM 4490 C C . SER B 1 276 ? 30.637 6.164 -3.320 1.00 16.10 268 SER B C 1
ATOM 4491 O O . SER B 1 276 ? 31.699 6.518 -3.840 1.00 19.68 268 SER B O 1
ATOM 4494 N N . LEU B 1 277 ? 30.502 5.954 -2.011 1.00 15.87 269 LEU B N 1
ATOM 4495 C CA . LEU B 1 277 ? 31.561 6.327 -1.073 1.00 14.78 269 LEU B CA 1
ATOM 4496 C C . LEU B 1 277 ? 32.709 5.341 -1.090 1.00 16.30 269 LEU B C 1
ATOM 4497 O O . LEU B 1 277 ? 32.511 4.121 -1.242 1.00 15.12 269 LEU B O 1
ATOM 4502 N N . LYS B 1 278 ? 33.915 5.886 -0.960 1.00 17.64 270 LYS B N 1
ATOM 4503 C CA . LYS B 1 278 ? 35.102 5.089 -0.693 1.00 20.14 270 LYS B CA 1
ATOM 4504 C C . LYS B 1 278 ? 35.800 5.720 0.503 1.00 21.35 270 LYS B C 1
ATOM 4505 O O . LYS B 1 278 ? 35.998 6.935 0.541 1.00 22.33 270 LYS B O 1
ATOM 4511 N N . PHE B 1 279 ? 36.135 4.907 1.501 1.00 18.36 271 PHE B N 1
ATOM 4512 C CA . PHE B 1 279 ? 36.837 5.409 2.680 1.00 17.93 271 PHE B CA 1
ATOM 4513 C C . PHE B 1 279 ? 38.265 4.915 2.609 1.00 19.51 271 PHE B C 1
ATOM 4514 O O . PHE B 1 279 ? 38.489 3.715 2.550 1.00 17.79 271 PHE B O 1
ATOM 4522 N N . ASN B 1 280 ? 39.214 5.844 2.576 1.00 19.25 272 ASN B N 1
ATOM 4523 C CA . ASN B 1 280 ? 40.627 5.507 2.517 1.00 19.88 272 ASN B CA 1
ATOM 4524 C C . ASN B 1 280 ? 41.133 5.443 3.939 1.00 18.62 272 ASN B C 1
ATOM 4525 O O . ASN B 1 280 ? 41.521 6.454 4.520 1.00 20.00 272 ASN B O 1
ATOM 4530 N N . LEU B 1 281 ? 41.066 4.251 4.517 1.00 20.00 273 LEU B N 1
ATOM 4531 C CA . LEU B 1 281 ? 41.294 4.077 5.946 1.00 17.19 273 LEU B CA 1
ATOM 4532 C C . LEU B 1 281 ? 42.603 3.337 6.209 1.00 19.49 273 LEU B C 1
ATOM 4533 O O . LEU B 1 281 ? 43.280 2.903 5.274 1.00 19.58 273 LEU B O 1
ATOM 4538 N N . SER B 1 282 ? 42.948 3.180 7.480 1.00 17.74 274 SER B N 1
ATOM 4539 C CA . SER B 1 282 ? 44.260 2.642 7.858 1.00 19.37 274 SER B CA 1
ATOM 4540 C C . SER B 1 282 ? 44.479 1.196 7.428 1.00 21.18 274 SER B C 1
ATOM 4541 O O . SER B 1 282 ? 45.616 0.798 7.122 1.00 20.88 274 SER B O 1
ATOM 4544 N N . ASN B 1 283 ? 43.404 0.408 7.397 1.00 21.07 275 ASN B N 1
ATOM 4545 C CA . ASN B 1 283 ? 43.514 -1.000 7.027 1.00 26.41 275 ASN B CA 1
ATOM 4546 C C . ASN B 1 283 ? 43.174 -1.191 5.540 1.00 28.47 275 ASN B C 1
ATOM 4547 O O . ASN B 1 283 ? 43.029 -2.324 5.081 1.00 33.26 275 ASN B O 1
ATOM 4552 N N . GLY B 1 284 ? 43.077 -0.078 4.801 1.00 26.80 276 GLY B N 1
ATOM 4553 C CA . GLY B 1 284 ? 42.807 -0.072 3.359 1.00 25.28 276 GLY B CA 1
ATOM 4554 C C . GLY B 1 284 ? 41.556 0.712 2.970 1.00 24.83 276 GLY B C 1
ATOM 4555 O O . GLY B 1 284 ? 41.025 1.497 3.758 1.00 26.62 276 GLY B O 1
ATOM 4556 N N . VAL B 1 285 ? 41.089 0.495 1.746 1.00 20.91 277 VAL B N 1
ATOM 4557 C CA . VAL B 1 285 ? 39.858 1.113 1.270 1.00 20.31 277 VAL B CA 1
ATOM 4558 C C . VAL B 1 285 ? 38.657 0.318 1.778 1.00 19.55 277 VAL B C 1
ATOM 4559 O O . VAL B 1 285 ? 38.652 -0.909 1.718 1.00 19.52 277 VAL B O 1
ATOM 4563 N N . GLU B 1 286 ? 37.659 1.031 2.285 1.00 16.76 278 GLU B N 1
ATOM 4564 C CA . GLU B 1 286 ? 36.431 0.430 2.788 1.00 16.41 278 GLU B CA 1
ATOM 4565 C C . GLU B 1 286 ? 35.239 1.102 2.113 1.00 17.35 278 GLU B C 1
ATOM 4566 O O . GLU B 1 286 ? 35.280 2.302 1.825 1.00 18.96 278 GLU B O 1
ATOM 4572 N N . VAL B 1 287 ? 34.193 0.324 1.839 1.00 16.10 279 VAL B N 1
ATOM 4573 C CA . VAL B 1 287 ? 32.966 0.835 1.228 1.00 15.54 279 VAL B CA 1
ATOM 4574 C C . VAL B 1 287 ? 31.759 0.481 2.093 1.00 15.75 279 VAL B C 1
ATOM 4575 O O . VAL B 1 287 ? 31.865 -0.368 2.983 1.00 15.23 279 VAL B O 1
ATOM 4579 N N . VAL B 1 288 ? 30.618 1.100 1.802 1.00 15.08 280 VAL B N 1
ATOM 4580 C CA . VAL B 1 288 ? 29.388 0.767 2.495 1.00 14.51 280 VAL B CA 1
ATOM 4581 C C . VAL B 1 288 ? 28.854 -0.519 1.852 1.00 14.62 280 VAL B C 1
ATOM 4582 O O . VAL B 1 288 ? 28.380 -0.515 0.691 1.00 17.17 280 VAL B O 1
ATOM 4586 N N . THR B 1 289 ? 28.961 -1.610 2.607 1.00 15.28 281 THR B N 1
ATOM 4587 C CA . THR B 1 289 ? 28.573 -2.907 2.113 1.00 13.56 281 THR B CA 1
ATOM 4588 C C . THR B 1 289 ? 27.095 -3.196 2.328 1.00 14.71 281 THR B C 1
ATOM 4589 O O . THR B 1 289 ? 26.498 -3.980 1.589 1.00 14.84 281 THR B O 1
ATOM 4593 N N . ASN B 1 290 ? 26.507 -2.621 3.373 1.00 14.33 282 ASN B N 1
ATOM 4594 C CA . ASN B 1 290 ? 25.121 -2.963 3.727 1.00 16.06 282 ASN B CA 1
ATOM 4595 C C . ASN B 1 290 ? 24.397 -1.927 4.571 1.00 17.03 282 ASN B C 1
ATOM 4596 O O . ASN B 1 290 ? 25.027 -1.086 5.184 1.00 15.44 282 ASN B O 1
ATOM 4601 N N . ILE B 1 291 ? 23.065 -1.999 4.528 1.00 15.68 283 ILE B N 1
ATOM 4602 C CA . ILE B 1 291 ? 22.152 -1.128 5.247 1.00 15.07 283 ILE B CA 1
ATOM 4603 C C . ILE B 1 291 ? 21.197 -2.024 6.026 1.00 12.66 283 ILE B C 1
ATOM 4604 O O . ILE B 1 291 ? 20.603 -2.949 5.468 1.00 14.98 283 ILE B O 1
ATOM 4609 N N . GLU B 1 292 ? 21.015 -1.742 7.308 1.00 12.95 284 GLU B N 1
ATOM 4610 C CA . GLU B 1 292 ? 20.084 -2.486 8.121 1.00 13.64 284 GLU B CA 1
ATOM 4611 C C . GLU B 1 292 ? 19.672 -1.614 9.313 1.00 11.07 284 GLU B C 1
ATOM 4612 O O . GLU B 1 292 ? 19.799 -0.378 9.241 1.00 11.33 284 GLU B O 1
ATOM 4618 N N . MET B 1 293 ? 19.144 -2.223 10.384 1.00 10.99 285 MET B N 1
ATOM 4619 C CA . MET B 1 293 ? 18.489 -1.421 11.446 1.00 11.70 285 MET B CA 1
ATOM 4620 C C . MET B 1 293 ? 19.039 -1.570 12.857 1.00 12.45 285 MET B C 1
ATOM 4621 O O . MET B 1 293 ? 18.507 -0.954 13.766 1.00 12.95 285 MET B O 1
ATOM 4626 N N . GLU B 1 294 ? 20.100 -2.356 13.065 1.00 12.41 286 GLU B N 1
ATOM 4627 C CA . GLU B 1 294 ? 20.576 -2.607 14.444 1.00 12.06 286 GLU B CA 1
ATOM 4628 C C . GLU B 1 294 ? 22.061 -2.382 14.731 1.00 12.36 286 GLU B C 1
ATOM 4629 O O . GLU B 1 294 ? 22.444 -2.175 15.859 1.00 12.21 286 GLU B O 1
ATOM 4635 N N . THR B 1 295 ? 22.912 -2.487 13.723 1.00 12.16 287 THR B N 1
ATOM 4636 C CA . THR B 1 295 ? 24.341 -2.689 13.949 1.00 12.35 287 THR B CA 1
ATOM 4637 C C . THR B 1 295 ? 25.084 -1.526 14.578 1.00 12.73 287 THR B C 1
ATOM 4638 O O . THR B 1 295 ? 25.957 -1.751 15.431 1.00 12.89 287 THR B O 1
ATOM 4642 N N . SER B 1 296 ? 24.753 -0.294 14.218 1.00 11.76 288 SER B N 1
ATOM 4643 C CA . SER B 1 296 ? 25.456 0.846 14.800 1.00 11.82 288 SER B CA 1
ATOM 4644 C C . SER B 1 296 ? 25.408 0.860 16.309 1.00 13.12 288 SER B C 1
ATOM 4645 O O . SER B 1 296 ? 26.444 1.033 16.967 1.00 12.80 288 SER B O 1
ATOM 4648 N N . ALA B 1 297 ? 24.214 0.715 16.862 1.00 12.37 289 ALA B N 1
ATOM 4649 C CA . ALA B 1 297 ? 24.055 0.715 18.319 1.00 10.44 289 ALA B CA 1
ATOM 4650 C C . ALA B 1 297 ? 24.661 -0.525 18.971 1.00 12.65 289 ALA B C 1
ATOM 4651 O O . ALA B 1 297 ? 25.214 -0.442 20.078 1.00 14.39 289 ALA B O 1
ATOM 4653 N N . ILE B 1 298 ? 24.548 -1.688 18.305 1.00 12.97 290 ILE B N 1
ATOM 4654 C CA . ILE B 1 298 ? 25.213 -2.876 18.830 1.00 12.36 290 ILE B CA 1
ATOM 4655 C C . ILE B 1 298 ? 26.690 -2.573 19.009 1.00 14.14 290 ILE B C 1
ATOM 4656 O O . ILE B 1 298 ? 27.256 -2.848 20.062 1.00 14.04 290 ILE B O 1
ATOM 4661 N N . CYS B 1 299 ? 27.325 -2.011 17.982 1.00 11.87 291 CYS B N 1
ATOM 4662 C CA . CYS B 1 299 ? 28.755 -1.785 18.052 1.00 12.50 291 CYS B CA 1
ATOM 4663 C C . CYS B 1 299 ? 29.088 -0.697 19.074 1.00 13.32 291 CYS B C 1
ATOM 4664 O O . CYS B 1 299 ? 30.042 -0.820 19.866 1.00 12.77 291 CYS B O 1
ATOM 4667 N N . TYR B 1 300 ? 28.318 0.381 19.039 1.00 12.55 292 TYR B N 1
ATOM 4668 C CA . TYR B 1 300 ? 28.613 1.536 19.884 1.00 11.98 292 TYR B CA 1
ATOM 4669 C C . TYR B 1 300 ? 28.412 1.228 21.361 1.00 12.61 292 TYR B C 1
ATOM 4670 O O . TYR B 1 300 ? 29.296 1.485 22.182 1.00 12.77 292 TYR B O 1
ATOM 4679 N N . LEU B 1 301 ? 27.250 0.676 21.688 1.00 12.94 293 LEU B N 1
ATOM 4680 C CA . LEU B 1 301 ? 26.931 0.415 23.083 1.00 12.65 293 LEU B CA 1
ATOM 4681 C C . LEU B 1 301 ? 27.791 -0.720 23.643 1.00 12.78 293 LEU B C 1
ATOM 4682 O O . LEU B 1 301 ? 28.236 -0.673 24.770 1.00 13.37 293 LEU B O 1
ATOM 4687 N N . SER B 1 302 ? 28.062 -1.747 22.843 1.00 12.33 294 SER B N 1
ATOM 4688 C CA . SER B 1 302 ? 28.900 -2.854 23.355 1.00 11.90 294 SER B CA 1
ATOM 4689 C C . SER B 1 302 ? 30.325 -2.378 23.612 1.00 15.26 294 SER B C 1
ATOM 4690 O O . SER B 1 302 ? 30.933 -2.710 24.603 1.00 13.67 294 SER B O 1
ATOM 4693 N N . ASP B 1 303 ? 30.882 -1.641 22.660 1.00 13.57 295 ASP B N 1
ATOM 4694 C CA . ASP B 1 303 ? 32.227 -1.073 22.850 1.00 13.91 295 ASP B CA 1
ATOM 4695 C C . ASP B 1 303 ? 32.285 -0.195 24.096 1.00 15.28 295 ASP B C 1
ATOM 4696 O O . ASP B 1 303 ? 33.273 -0.230 24.829 1.00 13.51 295 ASP B O 1
ATOM 4701 N N . MET B 1 304 ? 31.221 0.566 24.339 1.00 13.74 296 MET B N 1
ATOM 4702 C CA . MET B 1 304 ? 31.165 1.426 25.508 1.00 12.42 296 MET B CA 1
ATOM 4703 C C . MET B 1 304 ? 31.266 0.612 26.781 1.00 14.19 296 MET B C 1
ATOM 4704 O O . MET B 1 304 ? 31.866 1.057 27.746 1.00 13.55 296 MET B O 1
ATOM 4709 N N . LEU B 1 305 ? 30.674 -0.581 26.769 1.00 13.07 297 LEU B N 1
ATOM 4710 C CA . LEU B 1 305 ? 30.704 -1.484 27.928 1.00 13.75 297 LEU B CA 1
ATOM 4711 C C . LEU B 1 305 ? 31.968 -2.319 28.000 1.00 14.99 297 LEU B C 1
ATOM 4712 O O . LEU B 1 305 ? 32.204 -3.013 28.981 1.00 13.35 297 LEU B O 1
ATOM 4717 N N . GLY B 1 306 ? 32.745 -2.335 26.928 1.00 13.71 298 GLY B N 1
ATOM 4718 C CA . GLY B 1 306 ? 33.907 -3.205 26.854 1.00 13.17 298 GLY B CA 1
ATOM 4719 C C . GLY B 1 306 ? 33.600 -4.616 26.369 1.00 14.78 298 GLY B C 1
ATOM 4720 O O . GLY B 1 306 ? 34.473 -5.489 26.430 1.00 13.45 298 GLY B O 1
ATOM 4721 N N . TYR B 1 307 ? 32.378 -4.852 25.902 1.00 13.52 299 TYR B N 1
ATOM 4722 C CA . TYR B 1 307 ? 32.000 -6.162 25.370 1.00 12.35 299 TYR B CA 1
ATOM 4723 C C . TYR B 1 307 ? 32.421 -6.263 23.918 1.00 12.58 299 TYR B C 1
ATOM 4724 O O . TYR B 1 307 ? 32.386 -5.256 23.192 1.00 16.10 299 TYR B O 1
ATOM 4733 N N . GLN B 1 308 ? 32.816 -7.451 23.489 1.00 12.57 300 GLN B N 1
ATOM 4734 C CA . GLN B 1 308 ? 33.240 -7.621 22.101 1.00 13.00 300 GLN B CA 1
ATOM 4735 C C . GLN B 1 308 ? 32.038 -7.907 21.217 1.00 14.19 300 GLN B C 1
ATOM 4736 O O . GLN B 1 308 ? 31.352 -8.887 21.443 1.00 15.40 300 GLN B O 1
ATOM 4742 N N . ALA B 1 309 ? 31.803 -7.087 20.189 1.00 12.12 301 ALA B N 1
ATOM 4743 C CA . ALA B 1 309 ? 30.591 -7.249 19.385 1.00 12.37 301 ALA B CA 1
ATOM 4744 C C . ALA B 1 309 ? 30.844 -7.027 17.910 1.00 12.46 301 ALA B C 1
ATOM 4745 O O . ALA B 1 309 ? 31.783 -6.346 17.490 1.00 14.75 301 ALA B O 1
ATOM 4747 N N . GLY B 1 310 ? 29.934 -7.574 17.121 1.00 13.46 302 GLY B N 1
ATOM 4748 C CA . GLY B 1 310 ? 29.929 -7.306 15.697 1.00 14.12 302 GLY B CA 1
ATOM 4749 C C . GLY B 1 310 ? 28.668 -7.829 15.056 1.00 14.79 302 GLY B C 1
ATOM 4750 O O . GLY B 1 310 ? 27.691 -8.136 15.740 1.00 13.18 302 GLY B O 1
ATOM 4751 N N . ALA B 1 311 ? 28.695 -7.904 13.738 1.00 13.15 303 ALA B N 1
ATOM 4752 C CA . ALA B 1 311 ? 27.510 -8.248 12.946 1.00 12.88 303 ALA B CA 1
ATOM 4753 C C . ALA B 1 311 ? 27.878 -8.832 11.606 1.00 11.07 303 ALA B C 1
ATOM 4754 O O . ALA B 1 311 ? 28.893 -8.471 11.001 1.00 12.95 303 ALA B O 1
ATOM 4756 N N . ALA B 1 312 ? 27.001 -9.703 11.134 1.00 11.73 304 ALA B N 1
ATOM 4757 C CA . ALA B 1 312 ? 27.105 -10.270 9.805 1.00 12.10 304 ALA B CA 1
ATOM 4758 C C . ALA B 1 312 ? 25.677 -10.448 9.315 1.00 13.85 304 ALA B C 1
ATOM 4759 O O . ALA B 1 312 ? 24.861 -11.023 10.026 1.00 13.65 304 ALA B O 1
ATOM 4761 N N . CYS B 1 313 ? 25.358 -9.931 8.128 1.00 11.89 305 CYS B N 1
ATOM 4762 C CA . CYS B 1 313 ? 23.990 -9.970 7.646 1.00 11.17 305 CYS B CA 1
ATOM 4763 C C . CYS B 1 313 ? 23.908 -10.475 6.231 1.00 12.72 305 CYS B C 1
ATOM 4764 O O . CYS B 1 313 ? 24.709 -10.102 5.385 1.00 13.26 305 CYS B O 1
ATOM 4767 N N . VAL B 1 314 ? 22.907 -11.311 5.969 1.00 12.35 306 VAL B N 1
ATOM 4768 C CA . VAL B 1 314 ? 22.708 -11.859 4.631 1.00 11.60 306 VAL B CA 1
ATOM 4769 C C . VAL B 1 314 ? 22.029 -10.791 3.765 1.00 11.10 306 VAL B C 1
ATOM 4770 O O . VAL B 1 314 ? 21.032 -10.196 4.172 1.00 12.98 306 VAL B O 1
ATOM 4774 N N . VAL B 1 315 ? 22.582 -10.557 2.584 1.00 12.69 307 VAL B N 1
ATOM 4775 C CA . VAL B 1 315 ? 22.058 -9.537 1.688 1.00 12.49 307 VAL B CA 1
ATOM 4776 C C . VAL B 1 315 ? 20.797 -10.055 1.003 1.00 13.35 307 VAL B C 1
ATOM 4777 O O . VAL B 1 315 ? 20.888 -10.904 0.097 1.00 13.33 307 VAL B O 1
ATOM 4781 N N . VAL B 1 316 ? 19.636 -9.523 1.421 1.00 12.64 308 VAL B N 1
ATOM 4782 C CA . VAL B 1 316 ? 18.322 -9.938 0.875 1.00 13.38 308 VAL B CA 1
ATOM 4783 C C . VAL B 1 316 ? 17.663 -8.908 -0.051 1.00 14.77 308 VAL B C 1
ATOM 4784 O O . VAL B 1 316 ? 16.669 -9.218 -0.710 1.00 17.40 308 VAL B O 1
ATOM 4788 N N . SER B 1 317 ? 18.223 -7.697 -0.091 1.00 14.54 309 SER B N 1
ATOM 4789 C CA A SER B 1 317 ? 17.742 -6.611 -0.952 0.50 14.70 309 SER B CA 1
ATOM 4790 C CA B SER B 1 317 ? 17.746 -6.645 -0.985 0.50 14.48 309 SER B CA 1
ATOM 4791 C C . SER B 1 317 ? 18.936 -6.023 -1.700 1.00 13.83 309 SER B C 1
ATOM 4792 O O . SER B 1 317 ? 19.849 -5.489 -1.078 1.00 15.91 309 SER B O 1
ATOM 4797 N N . LYS B 1 318 ? 18.955 -6.114 -3.024 1.00 16.71 310 LYS B N 1
ATOM 4798 C CA . LYS B 1 318 ? 19.954 -5.387 -3.786 1.00 20.96 310 LYS B CA 1
ATOM 4799 C C . LYS B 1 318 ? 19.252 -4.138 -4.256 1.00 23.21 310 LYS B C 1
ATOM 4800 O O . LYS B 1 318 ? 18.259 -4.204 -4.976 1.00 23.00 310 LYS B O 1
ATOM 4806 N N . ARG B 1 319 ? 19.765 -3.005 -3.794 1.00 26.40 311 ARG B N 1
ATOM 4807 C CA . ARG B 1 319 ? 19.148 -1.715 -4.001 1.00 28.33 311 ARG B CA 1
ATOM 4808 C C . ARG B 1 319 ? 19.684 -1.069 -5.279 1.00 29.86 311 ARG B C 1
ATOM 4809 O O . ARG B 1 319 ? 19.170 -0.046 -5.718 1.00 29.95 311 ARG B O 1
ATOM 4817 N N . VAL B 1 320 ? 20.724 -1.677 -5.854 1.00 30.63 312 VAL B N 1
ATOM 4818 C CA . VAL B 1 320 ? 21.323 -1.252 -7.118 1.00 31.32 312 VAL B CA 1
ATOM 4819 C C . VAL B 1 320 ? 21.525 -2.491 -8.000 1.00 35.10 312 VAL B C 1
ATOM 4820 O O . VAL B 1 320 ? 21.584 -3.620 -7.495 1.00 34.48 312 VAL B O 1
ATOM 4824 N N . GLY B 1 321 ? 21.634 -2.277 -9.309 1.00 39.52 313 GLY B N 1
ATOM 4825 C CA . GLY B 1 321 ? 21.846 -3.375 -10.263 1.00 42.06 313 GLY B CA 1
ATOM 4826 C C . GLY B 1 321 ? 20.658 -4.318 -10.363 1.00 43.43 313 GLY B C 1
ATOM 4827 O O . GLY B 1 321 ? 19.700 -4.041 -11.086 1.00 42.74 313 GLY B O 1
ATOM 4828 N N . GLU B 1 322 ? 20.716 -5.427 -9.620 1.00 45.17 314 GLU B N 1
ATOM 4829 C CA . GLU B 1 322 ? 19.620 -6.402 -9.596 1.00 45.82 314 GLU B CA 1
ATOM 4830 C C . GLU B 1 322 ? 18.283 -5.711 -9.342 1.00 45.50 314 GLU B C 1
ATOM 4831 O O . GLU B 1 322 ? 17.310 -5.943 -10.065 1.00 46.65 314 GLU B O 1
ATOM 4837 N N . LYS B 1 323 ? 18.259 -4.843 -8.328 1.00 44.19 315 LYS B N 1
ATOM 4838 C CA . LYS B 1 323 ? 17.033 -4.190 -7.872 1.00 42.84 315 LYS B CA 1
ATOM 4839 C C . LYS B 1 323 ? 15.944 -5.241 -7.667 1.00 40.03 315 LYS B C 1
ATOM 4840 O O . LYS B 1 323 ? 14.884 -5.202 -8.299 1.00 40.01 315 LYS B O 1
ATOM 4846 N N . LYS B 1 324 ? 16.253 -6.190 -6.782 1.00 35.32 316 LYS B N 1
ATOM 4847 C CA . LYS B 1 324 ? 15.378 -7.314 -6.457 1.00 33.01 316 LYS B CA 1
ATOM 4848 C C . LYS B 1 324 ? 15.508 -7.671 -4.980 1.00 28.79 316 LYS B C 1
ATOM 4849 O O . LYS B 1 324 ? 16.489 -7.301 -4.328 1.00 22.86 316 LYS B O 1
ATOM 4855 N N . MET B 1 325 ? 14.517 -8.407 -4.477 1.00 27.08 317 MET B N 1
ATOM 4856 C CA . MET B 1 325 ? 14.586 -9.048 -3.161 1.00 27.95 317 MET B CA 1
ATOM 4857 C C . MET B 1 325 ? 14.934 -10.523 -3.355 1.00 26.15 317 MET B C 1
ATOM 4858 O O . MET B 1 325 ? 14.657 -11.100 -4.413 1.00 25.32 317 MET B O 1
ATOM 4863 N N . PHE B 1 326 ? 15.532 -11.120 -2.327 1.00 23.34 318 PHE B N 1
ATOM 4864 C CA . PHE B 1 326 ? 15.929 -12.526 -2.361 1.00 23.56 318 PHE B CA 1
ATOM 4865 C C . PHE B 1 326 ? 15.474 -13.223 -1.090 1.00 25.05 318 PHE B C 1
ATOM 4866 O O . PHE B 1 326 ? 16.250 -13.424 -0.157 1.00 27.55 318 PHE B O 1
ATOM 4874 N N . LEU B 1 327 ? 14.193 -13.575 -1.069 1.00 27.59 319 LEU B N 1
ATOM 4875 C CA . LEU B 1 327 ? 13.577 -14.257 0.065 1.00 27.78 319 LEU B CA 1
ATOM 4876 C C . LEU B 1 327 ? 13.267 -15.703 -0.336 1.00 28.39 319 LEU B C 1
ATOM 4877 O O . LEU B 1 327 ? 13.609 -16.141 -1.444 1.00 30.18 319 LEU B O 1
ATOM 4882 N N . GLY B 1 328 ? 12.631 -16.446 0.562 1.00 27.58 320 GLY B N 1
ATOM 4883 C CA . GLY B 1 328 ? 12.240 -17.825 0.269 1.00 27.38 320 GLY B CA 1
ATOM 4884 C C . GLY B 1 328 ? 13.369 -18.826 0.461 1.00 25.99 320 GLY B C 1
ATOM 4885 O O . GLY B 1 328 ? 14.247 -18.633 1.307 1.00 23.17 320 GLY B O 1
ATOM 4886 N N . ASP B 1 329 ? 13.344 -19.894 -0.336 1.00 26.20 321 ASP B N 1
ATOM 4887 C CA . ASP B 1 329 ? 14.236 -21.045 -0.149 1.00 26.67 321 ASP B CA 1
ATOM 4888 C C . ASP B 1 329 ? 15.714 -20.684 -0.259 1.00 26.65 321 ASP B C 1
ATOM 4889 O O . ASP B 1 329 ? 16.545 -21.212 0.487 1.00 26.36 321 ASP B O 1
ATOM 4894 N N . GLN B 1 330 ? 16.034 -19.818 -1.218 1.00 26.60 322 GLN B N 1
ATOM 4895 C CA . GLN B 1 330 ? 17.404 -19.322 -1.418 1.00 27.65 322 GLN B CA 1
ATOM 4896 C C . GLN B 1 330 ? 17.965 -18.651 -0.158 1.00 24.24 322 GLN B C 1
ATOM 4897 O O . GLN B 1 330 ? 19.128 -18.870 0.216 1.00 22.82 322 GLN B O 1
ATOM 4903 N N . LEU B 1 331 ? 17.127 -17.847 0.491 1.00 23.36 323 LEU B N 1
ATOM 4904 C CA . LEU B 1 331 ? 17.466 -17.231 1.759 1.00 23.38 323 LEU B CA 1
ATOM 4905 C C . LEU B 1 331 ? 17.641 -18.304 2.824 1.00 21.24 323 LEU B C 1
ATOM 4906 O O . LEU B 1 331 ? 18.615 -18.288 3.557 1.00 20.35 323 LEU B O 1
ATOM 4911 N N . ASP B 1 332 ? 16.704 -19.248 2.893 1.00 21.81 324 ASP B N 1
ATOM 4912 C CA . ASP B 1 332 ? 16.773 -20.301 3.906 1.00 21.12 324 ASP B CA 1
ATOM 4913 C C . ASP B 1 332 ? 18.094 -21.048 3.820 1.00 20.92 324 ASP B C 1
ATOM 4914 O O . ASP B 1 332 ? 18.718 -21.324 4.836 1.00 19.57 324 ASP B O 1
ATOM 4919 N N . ALA B 1 333 ? 18.515 -21.380 2.602 1.00 18.94 325 ALA B N 1
ATOM 4920 C CA . ALA B 1 333 ? 19.776 -22.112 2.405 1.00 17.34 325 ALA B CA 1
ATOM 4921 C C . ALA B 1 333 ? 20.991 -21.283 2.839 1.00 17.85 325 ALA B C 1
ATOM 4922 O O . ALA B 1 333 ? 21.888 -21.787 3.499 1.00 17.27 325 ALA B O 1
ATOM 4924 N N . ALA B 1 334 ? 20.997 -20.003 2.487 1.00 17.43 326 ALA B N 1
ATOM 4925 C CA . ALA B 1 334 ? 22.086 -19.114 2.875 1.00 17.79 326 ALA B CA 1
ATOM 4926 C C . ALA B 1 334 ? 22.080 -18.951 4.377 1.00 17.38 326 ALA B C 1
ATOM 4927 O O . ALA B 1 334 ? 23.135 -18.995 5.004 1.00 17.37 326 ALA B O 1
ATOM 4929 N N . MET B 1 335 ? 20.900 -18.786 4.965 1.00 18.61 327 MET B N 1
ATOM 4930 C CA . MET B 1 335 ? 20.835 -18.575 6.415 1.00 19.81 327 MET B CA 1
ATOM 4931 C C . MET B 1 335 ? 21.326 -19.807 7.172 1.00 19.66 327 MET B C 1
ATOM 4932 O O . MET B 1 335 ? 21.991 -19.685 8.183 1.00 21.19 327 MET B O 1
ATOM 4937 N N . LYS B 1 336 ? 21.024 -21.007 6.673 1.00 18.98 328 LYS B N 1
ATOM 4938 C CA . LYS B 1 336 ? 21.538 -22.221 7.309 1.00 21.67 328 LYS B CA 1
ATOM 4939 C C . LYS B 1 336 ? 23.061 -22.252 7.323 1.00 20.14 328 LYS B C 1
ATOM 4940 O O . LYS B 1 336 ? 23.668 -22.535 8.358 1.00 20.89 328 LYS B O 1
ATOM 4946 N N . ARG B 1 337 ? 23.688 -21.957 6.184 1.00 17.99 329 ARG B N 1
ATOM 4947 C CA . ARG B 1 337 ? 25.142 -21.864 6.159 1.00 20.48 329 ARG B CA 1
ATOM 4948 C C . ARG B 1 337 ? 25.644 -20.853 7.160 1.00 19.73 329 ARG B C 1
ATOM 4949 O O . ARG B 1 337 ? 26.600 -21.102 7.888 1.00 19.44 329 ARG B O 1
ATOM 4957 N N . CYS B 1 338 ? 25.009 -19.685 7.176 1.00 18.38 330 CYS B N 1
ATOM 4958 C CA . CYS B 1 338 ? 25.532 -18.583 7.957 1.00 18.96 330 CYS B CA 1
ATOM 4959 C C . CYS B 1 338 ? 25.344 -18.792 9.450 1.00 19.52 330 CYS B C 1
ATOM 4960 O O . CYS B 1 338 ? 26.133 -18.291 10.265 1.00 19.10 330 CYS B O 1
ATOM 4963 N N . ILE B 1 339 ? 24.291 -19.509 9.826 1.00 16.85 331 ILE B N 1
ATOM 4964 C CA . ILE B 1 339 ? 24.092 -19.871 11.233 1.00 17.79 331 ILE B CA 1
ATOM 4965 C C . ILE B 1 339 ? 25.286 -20.694 11.750 1.00 18.09 331 ILE B C 1
ATOM 4966 O O . ILE B 1 339 ? 25.838 -20.418 12.813 1.00 19.48 331 ILE B O 1
ATOM 4971 N N . LYS B 1 340 ? 25.674 -21.705 10.997 1.00 19.19 332 LYS B N 1
ATOM 4972 C CA . LYS B 1 340 ? 26.797 -22.537 11.401 1.00 19.99 332 LYS B CA 1
ATOM 4973 C C . LYS B 1 340 ? 28.084 -21.700 11.454 1.00 19.95 332 LYS B C 1
ATOM 4974 O O . LYS B 1 340 ? 28.880 -21.823 12.381 1.00 20.74 332 LYS B O 1
ATOM 4980 N N . ILE B 1 341 ? 28.285 -20.840 10.453 1.00 18.17 333 ILE B N 1
ATOM 4981 C CA . ILE B 1 341 ? 29.469 -19.986 10.400 1.00 16.17 333 ILE B CA 1
ATOM 4982 C C . ILE B 1 341 ? 29.538 -19.107 11.632 1.00 17.81 333 ILE B C 1
ATOM 4983 O O . ILE B 1 341 ? 30.607 -18.973 12.227 1.00 19.51 333 ILE B O 1
ATOM 4988 N N . ILE B 1 342 ? 28.417 -18.483 11.993 1.00 18.31 334 ILE B N 1
ATOM 4989 C CA . ILE B 1 342 ? 28.411 -17.576 13.136 1.00 18.44 334 ILE B CA 1
ATOM 4990 C C . ILE B 1 342 ? 28.586 -18.327 14.463 1.00 19.46 334 ILE B C 1
ATOM 4991 O O . ILE B 1 342 ? 29.303 -17.843 15.336 1.00 19.67 334 ILE B O 1
ATOM 4996 N N . LEU B 1 343 ? 27.944 -19.480 14.617 1.00 18.72 335 LEU B N 1
ATOM 4997 C CA . LEU B 1 343 ? 28.221 -20.325 15.785 1.00 16.92 335 LEU B CA 1
ATOM 4998 C C . LEU B 1 343 ? 29.704 -20.671 15.907 1.00 17.85 335 LEU B C 1
ATOM 4999 O O . LEU B 1 343 ? 30.289 -20.562 17.003 1.00 18.05 335 LEU B O 1
ATOM 5004 N N . GLU B 1 344 ? 30.326 -21.063 14.797 1.00 17.52 336 GLU B N 1
ATOM 5005 C CA . GLU B 1 344 ? 31.753 -21.355 14.793 1.00 18.39 336 GLU B CA 1
ATOM 5006 C C . GLU B 1 344 ? 32.551 -20.123 15.207 1.00 17.46 336 GLU B C 1
ATOM 5007 O O . GLU B 1 344 ? 33.480 -20.205 16.026 1.00 18.45 336 GLU B O 1
ATOM 5013 N N . ALA B 1 345 ? 32.203 -18.984 14.623 1.00 16.06 337 ALA B N 1
ATOM 5014 C CA . ALA B 1 345 ? 32.925 -17.742 14.903 1.00 16.92 337 ALA B CA 1
ATOM 5015 C C . ALA B 1 345 ? 32.775 -17.387 16.371 1.00 18.39 337 ALA B C 1
ATOM 5016 O O . ALA B 1 345 ? 33.735 -16.989 17.037 1.00 18.06 337 ALA B O 1
ATOM 5018 N N . LEU B 1 346 ? 31.553 -17.535 16.879 1.00 17.71 338 LEU B N 1
ATOM 5019 C CA . LEU B 1 346 ? 31.236 -17.132 18.241 1.00 17.08 338 LEU B CA 1
ATOM 5020 C C . LEU B 1 346 ? 32.010 -17.929 19.303 1.00 17.48 338 LEU B C 1
ATOM 5021 O O . LEU B 1 346 ? 32.513 -17.366 20.264 1.00 16.85 338 LEU B O 1
ATOM 5026 N N . VAL B 1 347 ? 32.104 -19.236 19.114 1.00 17.79 339 VAL B N 1
ATOM 5027 C CA . VAL B 1 347 ? 32.804 -20.057 20.094 1.00 17.70 339 VAL B CA 1
ATOM 5028 C C . VAL B 1 347 ? 34.316 -19.995 19.936 1.00 18.21 339 VAL B C 1
ATOM 5029 O O . VAL B 1 347 ? 35.024 -20.354 20.865 1.00 21.15 339 VAL B O 1
ATOM 5033 N N . SER B 1 348 ? 34.798 -19.525 18.779 1.00 18.37 340 SER B N 1
ATOM 5034 C CA A SER B 1 348 ? 36.235 -19.356 18.538 0.50 18.24 340 SER B CA 1
ATOM 5035 C CA B SER B 1 348 ? 36.231 -19.355 18.546 0.50 19.28 340 SER B CA 1
ATOM 5036 C C . SER B 1 348 ? 36.723 -17.992 19.023 1.00 20.24 340 SER B C 1
ATOM 5037 O O . SER B 1 348 ? 37.928 -17.787 19.199 1.00 21.20 340 SER B O 1
ATOM 5042 N N . ALA B 1 349 ? 35.800 -17.052 19.234 1.00 18.93 341 ALA B N 1
ATOM 5043 C CA . ALA B 1 349 ? 36.203 -15.687 19.572 1.00 18.99 341 ALA B CA 1
ATOM 5044 C C . ALA B 1 349 ? 36.944 -15.647 20.886 1.00 19.83 341 ALA B C 1
ATOM 5045 O O . ALA B 1 349 ? 37.821 -14.791 21.059 1.00 19.99 341 ALA B O 1
#

Radius of gyration: 24.09 Å; Cα contacts (8 Å, |Δi|>4): 1607; chains: 2; bounding box: 66×62×61 Å

Solvent-accessible surface area: 24532 Å² total; per-residue (Å²): 92,34,24,58,36,224,67,17,3,0,26,10,0,34,0,76,40,111,32,6,5,52,55,0,0,1,0,5,30,17,44,22,2,86,61,0,13,64,76,12,47,190,132,22,81,144,11,71,102,83,58,66,0,2,46,3,6,0,1,34,16,140,56,32,68,0,0,0,0,0,1,0,8,0,8,6,0,1,0,0,0,0,0,0,0,0,0,2,27,1,54,13,60,156,153,46,93,73,93,52,35,172,82,44,99,143,20,71,117,94,10,117,66,30,75,23,47,54,0,21,0,0,10,0,0,30,7,7,0,4,10,121,97,2,37,38,26,1,0,0,0,1,85,6,0,0,0,0,1,4,0,0,14,1,0,22,12,51,121,96,179,50,58,166,24,22,87,44,0,78,113,14,0,82,101,94,2,11,0,134,58,6,62,2,5,6,7,65,1,70,80,44,0,12,155,12,1,17,57,11,0,77,61,28,32,92,90,26,88,56,146,89,58,63,3,115,63,34,58,0,0,0,0,0,0,8,0,28,0,2,0,6,6,8,106,1,11,64,2,73,175,30,16,38,2,40,68,1,14,132,44,1,37,79,2,134,0,111,18,90,153,39,95,8,45,2,4,0,2,7,14,8,0,0,0,0,1,22,0,0,94,20,0,36,5,18,3,0,0,0,0,0,0,10,7,3,39,25,48,67,154,116,52,13,76,43,124,82,26,75,46,0,14,101,43,0,0,91,2,0,0,42,0,0,31,80,24,86,38,33,42,42,224,66,21,3,0,26,10,0,33,0,80,47,104,34,6,6,56,52,0,1,1,0,6,31,15,42,22,0,84,72,0,10,64,78,14,47,182,132,18,90,140,11,75,108,82,59,63,2,1,46,2,5,0,0,37,14,144,57,38,69,0,0,0,0,0,1,0,9,0,6,6,0,0,0,0,0,0,1,0,0,0,1,4,27,0,53,29,94,181,103,40,89,61,88,30,33,164,82,48,103,147,22,68,121,96,9,115,59,32,75,25,42,54,0,19,0,0,9,0,0,29,7,6,0,3,7,121,96,2,52,41,27,1,0,0,0,1,62,6,0,0,0,0,1,4,0,0,12,0,0,22,11,45,124,97,168,45,55,169,24,22,88,46,0,78,126,13,0,99,99,79,1,16,0,122,64,9,64,2,5,6,7,63,1,67,79,47,0,9,147,12,0,11,54,12,0,78,64,39,30,92,89,33,74,46,137,88,66,48,2,104,62,35,63,0,0,0,0,0,0,9,0,26,0,2,0,6,2,6,106,2,24,66,2,101,166,29,16,42,3,49,66,1,15,128,40,1,33,59,1,129,0,111,18,105,115,37,102,10,51,2,2,0,2,6,13,8,0,0,0,0,2,22,0,1,96,21,0,33,4,19,4,0,1,0,0,0,0,12,5,4,30,25,54,81,153,130,50,25,77,43,124,83,25,67,46,0,15,106,45,0,0,95,2,0,0,46,0,0,34,79,26